Protein AF-A0A8J2E514-F1 (afdb_monomer)

pLDDT: mean 85.93, std 18.14, range [22.23, 98.5]

Mean predicted aligned error: 9.75 Å

InterPro domains:
  IPR010358 BRCA1-A complex subunit BRE [PF06113] (32-349)
  IPR010358 BRCA1-A complex subunit BRE [PTHR15189] (37-386)

Solvent-accessible surface area (backbone atoms only — not comparable to full-atom values): 23333 Å² total; per-residue (Å²): 133,87,79,88,87,82,87,85,89,84,85,89,80,91,80,85,90,78,91,80,76,83,91,69,95,67,84,86,64,43,64,33,76,88,52,40,62,38,53,46,36,36,50,70,42,92,46,47,33,53,74,79,55,35,64,29,40,79,78,46,75,40,40,91,80,80,54,59,45,26,39,32,39,31,35,37,37,39,44,59,94,44,69,45,57,36,34,42,38,50,50,85,91,47,73,74,58,68,64,48,77,46,64,69,50,69,78,60,76,68,78,72,52,71,66,58,40,50,76,49,28,43,46,54,74,62,52,45,79,85,45,70,55,36,59,43,50,28,52,52,27,46,52,56,42,51,42,53,51,36,50,56,62,38,52,75,40,64,69,57,29,49,38,54,53,42,25,49,69,70,39,94,48,52,72,85,31,50,35,50,44,56,35,58,85,58,98,76,49,54,32,37,33,41,28,33,46,54,94,73,89,64,88,76,53,75,90,55,92,47,91,70,63,92,69,63,50,40,32,44,34,40,36,30,25,61,100,77,58,53,51,63,50,77,48,67,47,62,31,73,44,47,27,77,71,76,41,52,57,85,72,56,80,74,80,88,73,48,76,88,58,50,50,43,62,48,52,60,52,54,51,46,56,52,48,53,49,52,50,50,50,36,50,27,43,53,51,29,42,49,38,49,53,40,47,48,70,78,41,55,94,26,63,74,52,62,42,88,81,67,31,39,37,41,32,30,54,45,76,55,96,93,43,63,33,36,42,38,40,38,48,54,94,52,31,55,81,43,74,71,45,41,32,41,30,52,81,83,58,59,47,100,82,74,40,64,48,71,45,78,62,72,90,65,69,80,60,68,84,55,55,47,63,58,48,49,53,48,36,50,55,49,40,63,75,67,45,48,65,56,58,51,51,67,60,70,69,67,72,132

Sequence (400 aa):
MMDNDSSFYEKHTNSYGSLKTQKNVSRNFEVFPAFLPLIQNVVNSKAFAGVKHKKISLVGCSSSKHNNESDRFRLSIPYADQMLSWMVLFDQSHPELGPDFEFDDKTFLCNPDLEELENNVPSLVNWNPSDPDCLVKVIMEFVIYYRKYQVEKLQIHERLAFEYNTLLQDTAVCEEDVEVVLIPDTIEPTEARFFIRMALDFSRLPRRNSNNTEHDGIMLQVTYSNATWSRTVPILYLSAGLEDVLGNSNSLHLPPLTAIKNLSKYVPEVKKLISDKINSVIENFEKKRGFISMALLMYGGSIVEYDSNDFSFISLLSKHNDFFFFLHIKLSNKFPSDPPKYTLQSCYQVNTFNELPRHAVHNVPYSPRWDPHRMLTEAFNYIIKNEVEQLRGQFSRRKW

Nearest PDB structures (foldseek):
  6gvw-assembly1_H  TM=7.215E-01  e=7.845E-29  Mus musculus
  6h3c-assembly1_H  TM=8.013E-01  e=2.117E-26  Homo sapiens
  6r8f-assembly1_G  TM=7.775E-01  e=4.144E-08  Homo sapiens
  8e22-assembly1_X  TM=6.228E-01  e=1.029E-02  Homo sapiens

Organism: Cotesia congregata (NCBI:txid51543)

Secondary structure (DSSP, 8-state):
----------------------------PEEPTTTHHHHHHHHHSS-EETTTTEEPEEEEEE-SSSSSEE-EEEEEEEETTEEEEEEEE--TT-TTSPPEEE-SSTTTTSS--HHHHHHH-HHHHT--TTSTTHHHHHHHHHHHHHHHHHHHHHHTSHHHHHHHHHHHHHSS--GGGEEEEEESSSSS-SEEEEEEEE----TTSPP-S-S-GGG--EEEEEEEESTTS-EEEEEEEE-HHHHHHH--GGGS-PPP--TT--HHHHHHHHHHHHHHHHHHHHHHHHHHHHHHHHHHHHSGGGEEEE-TTT--EEEEEEEETTEEEEEEEE--TTTTTSPPEEEEEESS---TTS---EEEE------TTS-HHHHHHHHHHHHHHHTHHHHHHHHHT---

Radius of gyration: 30.85 Å; Cα contacts (8 Å, |Δi|>4): 596; chains: 1; bounding box: 90×44×85 Å

Structure (mmCIF, N/CA/C/O backbone):
data_AF-A0A8J2E514-F1
#
_entry.id   AF-A0A8J2E514-F1
#
loop_
_atom_site.group_PDB
_atom_site.id
_atom_site.type_symbol
_atom_site.label_atom_id
_atom_site.label_alt_id
_atom_site.label_comp_id
_atom_site.label_asym_id
_atom_site.label_entity_id
_atom_site.label_seq_id
_atom_site.pdbx_PDB_ins_code
_atom_site.Cartn_x
_atom_site.Cartn_y
_atom_site.Cartn_z
_atom_site.occupancy
_atom_site.B_iso_or_equiv
_atom_site.auth_seq_id
_atom_site.auth_comp_id
_atom_site.auth_asym_id
_atom_site.auth_atom_id
_atom_site.pdbx_PDB_model_num
ATOM 1 N N . MET A 1 1 ? -63.242 11.867 0.184 1.00 35.28 1 MET A N 1
ATOM 2 C CA . MET A 1 1 ? -63.040 10.834 -0.849 1.00 35.28 1 MET A CA 1
ATOM 3 C C . MET A 1 1 ? -61.534 10.658 -0.962 1.00 35.28 1 MET A C 1
ATOM 5 O O . MET A 1 1 ? -60.894 11.613 -1.373 1.00 35.28 1 MET A O 1
ATOM 9 N N . MET A 1 2 ? -60.937 9.687 -0.256 1.00 25.06 2 MET A N 1
ATOM 10 C CA . MET A 1 2 ? -60.942 8.239 -0.591 1.00 25.06 2 MET A CA 1
ATOM 11 C C . MET A 1 2 ? -60.201 8.034 -1.921 1.00 25.06 2 MET A C 1
ATOM 13 O O . MET A 1 2 ? -60.573 8.697 -2.881 1.00 25.06 2 MET A O 1
ATOM 17 N N . ASP A 1 3 ? -59.149 7.235 -2.092 1.00 25.48 3 ASP A N 1
ATOM 18 C CA . ASP A 1 3 ? -58.461 6.179 -1.326 1.00 25.48 3 ASP A CA 1
ATOM 19 C C . ASP A 1 3 ? -56.999 6.155 -1.856 1.00 25.48 3 ASP A C 1
ATOM 21 O O . ASP A 1 3 ? -56.751 6.634 -2.962 1.00 25.48 3 ASP A O 1
ATOM 25 N N . ASN A 1 4 ? -55.936 5.880 -1.096 1.00 24.14 4 ASN A N 1
ATOM 26 C CA . ASN A 1 4 ? -55.497 4.614 -0.493 1.00 24.14 4 ASN A CA 1
ATOM 27 C C . ASN A 1 4 ? -55.235 3.445 -1.465 1.00 24.14 4 ASN A C 1
ATOM 29 O O . ASN A 1 4 ? -55.953 3.241 -2.434 1.00 24.14 4 ASN A O 1
ATOM 33 N N . ASP A 1 5 ? -54.220 2.667 -1.072 1.00 25.81 5 ASP A N 1
ATOM 34 C CA . ASP A 1 5 ? -53.854 1.303 -1.479 1.00 25.81 5 ASP A CA 1
ATOM 35 C C . ASP A 1 5 ? -52.911 1.116 -2.680 1.00 25.81 5 ASP A C 1
ATOM 37 O O . ASP A 1 5 ? -53.201 1.490 -3.808 1.00 25.81 5 ASP A O 1
ATOM 41 N N . SER A 1 6 ? -51.649 0.708 -2.499 1.00 23.86 6 SER A N 1
ATOM 42 C CA . SER A 1 6 ? -51.031 -0.424 -1.774 1.00 23.86 6 SER A CA 1
ATOM 43 C C . SER A 1 6 ? -50.674 -1.607 -2.683 1.00 23.86 6 SER A C 1
ATOM 45 O O . SER A 1 6 ? -51.512 -2.300 -3.239 1.00 23.86 6 SER A O 1
ATOM 47 N N . SER A 1 7 ? -49.367 -1.890 -2.671 1.00 23.81 7 SER A N 1
ATOM 48 C CA . SER A 1 7 ? -48.761 -3.226 -2.605 1.00 23.81 7 SER A CA 1
ATOM 49 C C . SER A 1 7 ? -48.741 -4.110 -3.862 1.00 23.81 7 SER A C 1
ATOM 51 O O . SER A 1 7 ? -49.767 -4.409 -4.451 1.00 23.81 7 SER A O 1
ATOM 53 N N . PHE A 1 8 ? -47.557 -4.620 -4.224 1.00 25.19 8 PHE A N 1
ATOM 54 C CA . PHE A 1 8 ? -47.191 -6.014 -3.935 1.00 25.19 8 PHE A CA 1
ATOM 55 C C . PHE A 1 8 ? -45.733 -6.330 -4.313 1.00 25.19 8 PHE A C 1
ATOM 57 O O . PHE A 1 8 ? -45.149 -5.762 -5.231 1.00 25.19 8 PHE A O 1
ATOM 64 N N . TYR A 1 9 ? -45.172 -7.239 -3.521 1.00 22.23 9 TYR A N 1
ATOM 65 C CA . TYR A 1 9 ? -43.864 -7.882 -3.605 1.00 22.23 9 TYR A CA 1
ATOM 66 C C . TYR A 1 9 ? -43.783 -8.923 -4.735 1.00 22.23 9 TYR A C 1
ATOM 68 O O . TYR A 1 9 ? -44.746 -9.656 -4.910 1.00 22.23 9 TYR A O 1
ATOM 76 N N . GLU A 1 10 ? -42.596 -9.104 -5.335 1.00 23.41 10 GLU A N 1
ATOM 77 C CA . GLU A 1 10 ? -41.979 -10.413 -5.682 1.00 23.41 10 GLU A CA 1
ATOM 78 C C . GLU A 1 10 ? -40.530 -10.176 -6.175 1.00 23.41 10 GLU A C 1
ATOM 80 O O . GLU A 1 10 ? -40.302 -9.430 -7.118 1.00 23.41 10 GLU A O 1
ATOM 85 N N . LYS A 1 11 ? -39.479 -10.453 -5.388 1.00 22.95 11 LYS A N 1
ATOM 86 C CA . LYS A 1 11 ? -38.725 -11.711 -5.170 1.00 22.95 11 LYS A CA 1
ATOM 87 C C . LYS A 1 11 ? -38.041 -12.344 -6.404 1.00 22.95 11 LYS A C 1
ATOM 89 O O . LYS A 1 11 ? -38.681 -12.954 -7.241 1.00 22.95 11 LYS A O 1
ATOM 94 N N . HIS A 1 12 ? -36.701 -12.320 -6.323 1.00 23.14 12 HIS A N 1
ATOM 95 C CA . HIS A 1 12 ? -35.681 -13.254 -6.837 1.00 23.14 12 HIS A CA 1
ATOM 96 C C . HIS A 1 12 ? -35.554 -13.520 -8.348 1.00 23.14 12 HIS A C 1
ATOM 98 O O . HIS A 1 12 ? -36.409 -14.135 -8.967 1.00 23.14 12 HIS A O 1
ATOM 104 N N . THR A 1 13 ? -34.351 -13.291 -8.891 1.00 23.72 13 THR A N 1
ATOM 105 C CA . THR A 1 13 ? -33.362 -14.368 -9.143 1.00 23.72 13 THR A CA 1
ATOM 106 C C . THR A 1 13 ? -32.017 -13.802 -9.629 1.00 23.72 13 THR A C 1
ATOM 108 O O . THR A 1 13 ? -31.959 -12.837 -10.384 1.00 23.72 13 THR A O 1
ATOM 111 N N . ASN A 1 14 ? -30.922 -14.400 -9.147 1.00 24.61 14 ASN A N 1
ATOM 112 C CA . ASN A 1 14 ? -29.557 -14.195 -9.636 1.00 24.61 14 ASN A CA 1
ATOM 113 C C . ASN A 1 14 ? -29.437 -14.624 -11.107 1.00 24.61 14 ASN A C 1
ATOM 115 O O . ASN A 1 14 ? -29.860 -15.729 -11.437 1.00 24.61 14 ASN A O 1
ATOM 119 N N . SER A 1 15 ? -28.701 -13.873 -11.932 1.00 23.66 15 SER A N 1
ATOM 120 C CA . SER A 1 15 ? -27.880 -14.500 -12.974 1.00 23.66 15 SER A CA 1
ATOM 121 C C . SER A 1 15 ? -26.635 -13.679 -13.301 1.00 23.66 15 SER A C 1
ATOM 123 O O . SER A 1 15 ? -26.684 -12.469 -13.503 1.00 23.66 15 SER A O 1
ATOM 125 N N . TYR A 1 16 ? -25.523 -14.399 -13.345 1.00 23.95 16 TYR A N 1
ATOM 126 C CA . TYR A 1 16 ? -24.166 -13.989 -13.660 1.00 23.95 16 TYR A CA 1
ATOM 127 C C . TYR A 1 16 ? -24.005 -13.226 -14.988 1.00 23.95 16 TYR A C 1
ATOM 129 O O . TYR A 1 16 ? -24.630 -13.567 -15.985 1.00 23.95 16 TYR A O 1
ATOM 137 N N . GLY A 1 17 ? -23.030 -12.307 -15.003 1.00 27.31 17 GLY A N 1
ATOM 138 C CA . GLY A 1 17 ? -22.106 -12.113 -16.127 1.00 27.31 17 GLY A CA 1
ATOM 139 C C . GLY A 1 17 ? -22.494 -11.111 -17.219 1.00 27.31 17 GLY A C 1
ATOM 140 O O . GLY A 1 17 ? -23.154 -11.472 -18.181 1.00 27.31 17 GLY A O 1
ATOM 141 N N . SER A 1 18 ? -21.947 -9.891 -17.150 1.00 26.06 18 SER A N 1
ATOM 142 C CA . SER A 1 18 ? -21.370 -9.201 -18.320 1.00 26.06 18 SER A CA 1
ATOM 143 C C . SER A 1 18 ? -20.644 -7.925 -17.874 1.00 26.06 18 SER A C 1
ATOM 145 O O . SER A 1 18 ? -21.265 -6.972 -17.399 1.00 26.06 18 SER A O 1
ATOM 147 N N . LEU A 1 19 ? -19.316 -7.909 -18.020 1.00 28.17 19 LEU A N 1
ATOM 148 C CA . LEU A 1 19 ? -18.496 -6.701 -17.930 1.00 28.17 19 LEU A CA 1
ATOM 149 C C . LEU A 1 19 ? -18.869 -5.765 -19.089 1.00 28.17 19 LEU A C 1
ATOM 151 O O . LEU A 1 19 ? -18.425 -5.958 -20.216 1.00 28.17 19 LEU A O 1
ATOM 155 N N . LYS A 1 20 ? -19.671 -4.731 -18.815 1.00 28.03 20 LYS A N 1
ATOM 156 C CA . LYS A 1 20 ? -19.789 -3.570 -19.704 1.00 28.03 20 LYS A CA 1
ATOM 157 C C . LYS A 1 20 ? -18.699 -2.568 -19.345 1.00 28.03 20 LYS A C 1
ATOM 159 O O . LYS A 1 20 ? -18.796 -1.850 -18.353 1.00 28.03 20 LYS A O 1
ATOM 164 N N . THR A 1 21 ? -17.657 -2.557 -20.164 1.00 32.03 21 THR A N 1
ATOM 165 C CA . THR A 1 21 ? -16.601 -1.549 -20.197 1.00 32.03 21 THR A CA 1
ATOM 166 C C . THR A 1 21 ? -17.165 -0.161 -20.509 1.00 32.03 21 THR A C 1
ATOM 168 O O . THR A 1 21 ? -18.139 0.011 -21.246 1.00 32.03 21 THR A O 1
ATOM 171 N N . GLN A 1 22 ? -16.546 0.836 -19.880 1.00 29.66 22 GLN A N 1
ATOM 172 C CA . GLN A 1 22 ? -16.853 2.255 -19.998 1.00 29.66 22 GLN A CA 1
ATOM 173 C C . GLN A 1 22 ? -16.745 2.730 -21.454 1.00 29.66 22 GLN A C 1
ATOM 175 O O . GLN A 1 22 ? -15.777 2.443 -22.154 1.00 29.66 22 GLN A O 1
ATOM 180 N N . LYS A 1 23 ? -17.757 3.481 -21.898 1.00 29.30 23 LYS A N 1
ATOM 181 C CA . LYS A 1 23 ? -17.813 4.118 -23.215 1.00 29.30 23 LYS A CA 1
ATOM 182 C C . LYS A 1 23 ? -16.758 5.223 -23.319 1.00 29.30 23 LYS A C 1
ATOM 184 O O . LYS A 1 23 ? -16.934 6.277 -22.721 1.00 29.30 23 LYS A O 1
ATOM 189 N N . ASN A 1 24 ? -15.754 5.010 -24.162 1.00 26.16 24 ASN A N 1
ATOM 190 C CA . ASN A 1 24 ? -15.071 6.062 -24.909 1.00 26.16 24 ASN A CA 1
ATOM 191 C C . ASN A 1 24 ? -14.889 5.580 -26.353 1.00 26.16 24 ASN A C 1
ATOM 193 O O . ASN A 1 24 ? -14.682 4.397 -26.605 1.00 26.16 24 ASN A O 1
ATOM 197 N N . VAL A 1 25 ? -15.087 6.495 -27.299 1.00 35.91 25 VAL A N 1
ATOM 198 C CA . VAL A 1 25 ? -15.216 6.250 -28.743 1.00 35.91 25 VAL A CA 1
ATOM 199 C C . VAL A 1 25 ? -14.041 5.422 -29.278 1.00 35.91 25 VAL A C 1
ATOM 201 O O . VAL A 1 25 ? -12.906 5.882 -29.280 1.00 35.91 25 VAL A O 1
ATOM 204 N N . SER A 1 26 ? -14.301 4.205 -29.753 1.00 33.72 26 SER A N 1
ATOM 205 C CA . SER A 1 26 ? -13.354 3.384 -30.517 1.00 33.72 26 SER A CA 1
ATOM 206 C C . SER A 1 26 ? -14.159 2.442 -31.406 1.00 33.72 26 SER A C 1
ATOM 208 O O . SER A 1 26 ? -15.176 1.904 -30.970 1.00 33.72 26 SER A O 1
ATOM 210 N N . ARG A 1 27 ? -13.756 2.277 -32.672 1.00 43.97 27 ARG A N 1
ATOM 211 C CA . ARG A 1 27 ? -14.281 1.202 -33.530 1.00 43.97 27 ARG A CA 1
ATOM 212 C C . ARG A 1 27 ? -14.171 -0.114 -32.748 1.00 43.97 27 ARG A C 1
ATOM 214 O O . ARG A 1 27 ? -13.143 -0.336 -32.113 1.00 43.97 27 ARG A O 1
ATOM 221 N N . ASN A 1 28 ? -15.214 -0.944 -32.767 1.00 48.53 28 ASN A N 1
ATOM 222 C CA . ASN A 1 28 ? -15.172 -2.280 -32.169 1.00 48.53 28 ASN A CA 1
ATOM 223 C C . ASN A 1 28 ? -14.193 -3.133 -32.980 1.00 48.53 28 ASN A C 1
ATOM 225 O O . ASN A 1 28 ? -14.587 -3.783 -33.944 1.00 48.53 28 ASN A O 1
ATOM 229 N N . PHE A 1 29 ? -12.913 -3.055 -32.646 1.00 57.97 29 PHE A N 1
ATOM 230 C CA . PHE A 1 29 ? -11.922 -3.978 -33.158 1.00 57.97 29 PHE A CA 1
ATOM 231 C C . PHE A 1 29 ? -12.048 -5.292 -32.388 1.00 57.97 29 PHE A C 1
ATOM 233 O O . PHE A 1 29 ? -12.059 -5.292 -31.155 1.00 57.97 29 PHE A O 1
ATOM 240 N N . GLU A 1 30 ? -12.153 -6.399 -33.113 1.00 82.19 30 GLU A N 1
ATOM 241 C CA . GLU A 1 30 ? -12.059 -7.740 -32.543 1.00 82.19 30 GLU A CA 1
ATOM 242 C C . GLU A 1 30 ? -10.582 -8.146 -32.530 1.00 82.19 30 GLU A C 1
ATOM 244 O O . GLU A 1 30 ? -9.819 -7.787 -33.421 1.00 82.19 30 GLU A O 1
ATOM 249 N N . VAL A 1 31 ? -10.122 -8.828 -31.485 1.00 85.69 31 VAL A N 1
ATOM 250 C CA . VAL A 1 31 ? -8.733 -9.307 -31.416 1.00 85.69 31 VAL A CA 1
ATOM 251 C C . VAL A 1 31 ? -8.601 -10.526 -32.321 1.00 85.69 31 VAL A C 1
ATOM 253 O O . VAL A 1 31 ? -9.459 -11.407 -32.266 1.00 85.69 31 VAL A O 1
ATOM 256 N N . PHE A 1 32 ? -7.534 -10.607 -33.122 1.00 88.19 32 PHE A N 1
ATOM 257 C CA . PHE A 1 32 ? -7.282 -11.795 -33.935 1.00 88.19 32 PHE A CA 1
ATOM 258 C C . PHE A 1 32 ? -7.239 -13.056 -33.040 1.00 88.19 32 PHE A C 1
ATOM 260 O O . PHE A 1 32 ? -6.506 -13.050 -32.042 1.00 88.19 32 PHE A O 1
ATOM 267 N N . PRO A 1 33 ? -7.995 -14.133 -33.344 1.00 88.94 33 PRO A N 1
ATOM 268 C CA . PRO A 1 33 ? -8.231 -15.229 -32.399 1.00 88.94 33 PRO A CA 1
ATOM 269 C C . PRO A 1 33 ? -6.972 -15.887 -31.827 1.00 88.94 33 PRO A C 1
ATOM 271 O O . PRO A 1 33 ? -6.970 -16.272 -30.660 1.00 88.94 33 PRO A O 1
ATOM 274 N N . ALA A 1 34 ? -5.894 -15.981 -32.613 1.00 89.44 34 ALA A N 1
ATOM 275 C CA . ALA A 1 34 ? -4.638 -16.581 -32.161 1.00 89.44 34 ALA A CA 1
ATOM 276 C C . ALA A 1 34 ? -3.932 -15.755 -31.069 1.00 89.44 34 ALA A C 1
ATOM 278 O O . ALA A 1 34 ? -3.282 -16.321 -30.196 1.00 89.44 34 ALA A O 1
ATOM 279 N N . PHE A 1 35 ? -4.086 -14.426 -31.076 1.00 91.88 35 PHE A N 1
ATOM 280 C CA . PHE A 1 35 ? -3.424 -13.529 -30.118 1.00 91.88 35 PHE A CA 1
ATOM 281 C C . PHE A 1 35 ? -4.286 -13.232 -28.890 1.00 91.88 35 PHE A C 1
ATOM 283 O O . PHE A 1 35 ? -3.776 -12.761 -27.872 1.00 91.88 35 PHE A O 1
ATOM 290 N N . LEU A 1 36 ? -5.590 -13.520 -28.959 1.00 90.25 36 LEU A N 1
ATOM 291 C CA . LEU A 1 36 ? -6.523 -13.247 -27.872 1.00 90.25 36 LEU A CA 1
ATOM 292 C C . LEU A 1 36 ? -6.096 -13.894 -26.540 1.00 90.25 36 LEU A C 1
ATOM 294 O O . LEU A 1 36 ? -6.065 -13.159 -25.552 1.00 90.25 36 LEU A O 1
ATOM 298 N N . PRO A 1 37 ? -5.717 -15.188 -26.471 1.00 90.75 37 PRO A N 1
ATOM 299 C CA . PRO A 1 37 ? -5.255 -15.795 -25.223 1.00 90.75 37 PRO A CA 1
ATOM 300 C C . PRO A 1 37 ? -4.006 -15.114 -24.658 1.00 90.75 37 PRO A C 1
ATOM 302 O O . PRO A 1 37 ? -3.933 -14.884 -23.455 1.00 90.75 37 PRO A O 1
ATOM 305 N N . LEU A 1 38 ? -3.060 -14.722 -25.519 1.00 92.00 38 LEU A N 1
ATOM 306 C CA . LEU A 1 38 ? -1.813 -14.072 -25.109 1.00 92.00 38 LEU A CA 1
ATOM 307 C C . LEU A 1 38 ? -2.089 -12.713 -24.455 1.00 92.00 38 LEU A C 1
ATOM 309 O O . LEU A 1 38 ? -1.636 -12.444 -23.343 1.00 92.00 38 LEU A O 1
ATOM 313 N N . ILE A 1 39 ? -2.896 -11.870 -25.108 1.00 91.00 39 ILE A N 1
ATOM 314 C CA . ILE A 1 39 ? -3.260 -10.545 -24.589 1.00 91.00 39 ILE A CA 1
ATOM 315 C C . ILE A 1 39 ? -4.143 -10.661 -23.346 1.00 91.00 39 ILE A C 1
ATOM 317 O O . ILE A 1 39 ? -3.949 -9.928 -22.374 1.00 91.00 39 ILE A O 1
ATOM 321 N N . GLN A 1 40 ? -5.097 -11.595 -23.345 1.00 89.19 40 GLN A N 1
ATOM 322 C CA . GLN A 1 40 ? -5.915 -11.858 -22.168 1.00 89.19 40 GLN A CA 1
ATOM 323 C C . GLN A 1 40 ? -5.057 -12.301 -20.992 1.00 89.19 40 GLN A C 1
ATOM 325 O O . GLN A 1 40 ? -5.299 -11.820 -19.894 1.00 89.19 40 GLN A O 1
ATOM 330 N N . ASN A 1 41 ? -4.045 -13.141 -21.192 1.00 89.94 41 ASN A N 1
ATOM 331 C CA . ASN A 1 41 ? -3.149 -13.525 -20.112 1.00 89.94 41 ASN A CA 1
ATOM 332 C C . ASN A 1 41 ? -2.361 -12.320 -19.598 1.00 89.94 41 ASN A C 1
ATOM 334 O O . ASN A 1 41 ? -2.333 -12.114 -18.395 1.00 89.94 41 ASN A O 1
ATOM 338 N N . VAL A 1 42 ? -1.843 -11.430 -20.444 1.00 90.38 42 VAL A N 1
ATOM 339 C CA . VAL A 1 42 ? -1.173 -10.199 -19.969 1.00 90.38 42 VAL A CA 1
ATOM 340 C C . VAL A 1 42 ? -2.085 -9.322 -19.103 1.00 90.38 42 VAL A C 1
ATOM 342 O O . VAL A 1 42 ? -1.658 -8.833 -18.061 1.00 90.38 42 VAL A O 1
ATOM 345 N N . VAL A 1 43 ? -3.347 -9.137 -19.499 1.00 86.50 43 VAL A N 1
ATOM 346 C CA . VAL A 1 43 ? -4.280 -8.227 -18.806 1.00 86.50 43 VAL A CA 1
ATOM 347 C C . VAL A 1 43 ? -4.984 -8.889 -17.609 1.00 86.50 43 VAL A C 1
ATOM 349 O O . VAL A 1 43 ? -5.277 -8.233 -16.604 1.00 86.50 43 VAL A O 1
ATOM 352 N N . ASN A 1 44 ? -5.291 -10.184 -17.707 1.00 80.25 44 ASN A N 1
ATOM 353 C CA . ASN A 1 44 ? -6.075 -10.925 -16.715 1.00 80.25 44 ASN A CA 1
ATOM 354 C C . ASN A 1 44 ? -5.217 -11.686 -15.709 1.00 80.25 44 ASN A C 1
ATOM 356 O O . ASN A 1 44 ? -5.699 -11.934 -14.599 1.00 80.25 44 ASN A O 1
ATOM 360 N N . SER A 1 45 ? -3.998 -12.092 -16.078 1.00 64.69 45 SER A N 1
ATOM 361 C CA . SER A 1 45 ? -3.134 -12.848 -15.171 1.00 64.69 45 SER A CA 1
ATOM 362 C C . SER A 1 45 ? -2.783 -12.027 -13.930 1.00 64.69 45 SER A C 1
ATOM 364 O O . SER A 1 45 ? -3.010 -10.816 -13.836 1.00 64.69 45 SER A O 1
ATOM 366 N N . LYS A 1 46 ? -2.159 -12.700 -12.962 1.00 60.25 46 LYS A N 1
ATOM 367 C CA . LYS A 1 46 ? -1.415 -12.045 -11.883 1.00 60.25 46 LYS A CA 1
ATOM 368 C C . LYS A 1 46 ? -0.152 -11.315 -12.403 1.00 60.25 46 LYS A C 1
ATOM 370 O O . LYS A 1 46 ? 0.759 -11.091 -11.615 1.00 60.25 46 LYS A O 1
ATOM 375 N N . ALA A 1 47 ? -0.049 -10.970 -13.693 1.00 61.81 47 ALA A N 1
ATOM 376 C CA . ALA A 1 47 ? 1.017 -10.127 -14.224 1.00 61.81 47 ALA A CA 1
ATOM 377 C C . ALA A 1 47 ? 0.848 -8.707 -13.687 1.00 61.81 47 ALA A C 1
ATOM 379 O O . ALA A 1 47 ? 0.125 -7.855 -14.214 1.00 61.81 47 ALA A O 1
ATOM 380 N N . PHE A 1 48 ? 1.509 -8.485 -12.566 1.00 74.44 48 PHE A N 1
ATOM 381 C CA . PHE A 1 48 ? 1.667 -7.187 -11.965 1.00 74.44 48 PHE A CA 1
ATOM 382 C C . PHE A 1 48 ? 3.031 -6.658 -12.365 1.00 74.44 48 PHE A C 1
ATOM 384 O O . PHE A 1 48 ? 4.037 -7.335 -12.170 1.00 74.44 48 PHE A O 1
ATOM 391 N N . ALA A 1 49 ? 3.052 -5.454 -12.923 1.00 75.69 49 ALA A N 1
ATOM 392 C CA . ALA A 1 49 ? 4.294 -4.803 -13.272 1.00 75.69 49 ALA A CA 1
ATOM 393 C C . ALA A 1 49 ? 4.734 -3.857 -12.160 1.00 75.69 49 ALA A C 1
ATOM 395 O O . ALA A 1 49 ? 3.931 -3.192 -11.484 1.00 75.69 49 ALA A O 1
ATOM 396 N N . GLY A 1 50 ? 6.049 -3.842 -12.022 1.00 79.31 50 GLY A N 1
ATOM 397 C CA . GLY A 1 50 ? 6.799 -2.960 -11.170 1.00 79.31 50 GLY A CA 1
ATOM 398 C C . GLY A 1 50 ? 6.538 -3.072 -9.670 1.00 79.31 50 GLY A C 1
ATOM 399 O O . GLY A 1 50 ? 5.761 -3.889 -9.180 1.00 79.31 50 GLY A O 1
ATOM 400 N N . VAL A 1 51 ? 7.196 -2.202 -8.913 1.00 82.44 51 VAL A N 1
ATOM 401 C CA . VAL A 1 51 ? 7.223 -2.225 -7.445 1.00 82.44 51 VAL A CA 1
ATOM 402 C C . VAL A 1 51 ? 5.831 -2.012 -6.837 1.00 82.44 51 VAL A C 1
ATOM 404 O O . VAL A 1 51 ? 5.497 -2.609 -5.808 1.00 82.44 51 VAL A O 1
ATOM 407 N N . LYS A 1 52 ? 4.968 -1.215 -7.488 1.00 79.31 52 LYS A N 1
ATOM 408 C CA . LYS A 1 52 ? 3.568 -1.021 -7.054 1.00 79.31 52 LYS A CA 1
ATOM 409 C C . LYS A 1 52 ? 2.697 -2.267 -7.227 1.00 79.31 52 LYS A C 1
ATOM 411 O O . LYS A 1 52 ? 1.570 -2.246 -6.738 1.00 79.31 52 LYS A O 1
ATOM 416 N N . HIS A 1 53 ? 3.169 -3.291 -7.939 1.00 79.44 53 HIS A N 1
ATOM 417 C CA . HIS A 1 53 ? 2.389 -4.463 -8.317 1.00 79.44 53 HIS A CA 1
ATOM 418 C C . HIS A 1 53 ? 1.007 -4.066 -8.858 1.00 79.44 53 HIS A C 1
ATOM 420 O O . HIS A 1 53 ? -0.036 -4.495 -8.363 1.00 79.44 53 HIS A O 1
ATOM 426 N N . LYS A 1 54 ? 0.989 -3.173 -9.854 1.00 83.81 54 LYS A N 1
ATOM 427 C CA . LYS A 1 54 ? -0.248 -2.762 -10.529 1.00 83.81 54 LYS A CA 1
ATOM 428 C C . LYS A 1 54 ? -0.423 -3.573 -11.808 1.00 83.81 54 LYS A C 1
ATOM 430 O O . LYS A 1 54 ? 0.551 -3.970 -12.442 1.00 83.81 54 LYS A O 1
ATOM 435 N N . LYS A 1 55 ? -1.680 -3.839 -12.170 1.00 87.88 55 LYS A N 1
ATOM 436 C CA . LYS A 1 55 ? -1.995 -4.604 -13.379 1.00 87.88 55 LYS A CA 1
ATOM 437 C C . LYS A 1 55 ? -1.576 -3.838 -14.626 1.00 87.88 55 LYS A C 1
ATOM 439 O O . LYS A 1 55 ? -1.798 -2.628 -14.708 1.00 87.88 55 LYS A O 1
ATOM 444 N N . ILE A 1 56 ? -1.045 -4.571 -15.595 1.00 91.19 56 ILE A N 1
ATOM 445 C CA . ILE A 1 56 ? -0.870 -4.084 -16.960 1.00 91.19 56 ILE A CA 1
ATOM 446 C C . ILE A 1 56 ? -2.257 -3.948 -17.594 1.00 91.19 56 ILE A C 1
ATOM 448 O O . ILE A 1 56 ? -3.131 -4.793 -17.395 1.00 91.19 56 ILE A O 1
ATOM 452 N N . SER A 1 57 ? -2.480 -2.868 -18.341 1.00 91.69 57 SER A N 1
ATOM 453 C CA . SER A 1 57 ? -3.765 -2.614 -18.995 1.00 91.69 57 SER A CA 1
ATOM 454 C C . SER A 1 57 ? -3.612 -2.446 -20.501 1.00 91.69 57 SER A C 1
ATOM 456 O O . SER A 1 57 ? -2.622 -1.905 -20.984 1.00 91.69 57 SER A O 1
ATOM 458 N N . LEU A 1 58 ? -4.607 -2.912 -21.251 1.00 92.38 58 LEU A N 1
ATOM 459 C CA . LEU A 1 58 ? -4.699 -2.704 -22.692 1.00 92.38 58 LEU A CA 1
ATOM 460 C C . LEU A 1 58 ? -5.425 -1.381 -22.955 1.00 92.38 58 LEU A C 1
ATOM 462 O O . LEU A 1 58 ? -6.582 -1.227 -22.565 1.00 92.38 58 LEU A O 1
ATOM 466 N N . VAL A 1 59 ? -4.754 -0.433 -23.610 1.00 92.06 59 VAL A N 1
ATOM 467 C CA . VAL A 1 59 ? -5.282 0.926 -23.844 1.00 92.06 59 VAL A CA 1
ATOM 468 C C . VAL A 1 59 ? -5.621 1.211 -25.306 1.00 92.06 59 VAL A C 1
ATOM 470 O O . VAL A 1 59 ? -6.306 2.190 -25.591 1.00 92.06 59 VAL A O 1
ATOM 473 N N . GLY A 1 60 ? -5.184 0.368 -26.244 1.00 89.31 60 GLY A N 1
ATOM 474 C CA . GLY A 1 60 ? -5.512 0.530 -27.659 1.00 89.31 60 GLY A CA 1
ATOM 475 C C . GLY A 1 60 ? -5.261 -0.729 -28.478 1.00 89.31 60 GLY A C 1
ATOM 476 O O . GLY A 1 60 ? -4.386 -1.526 -28.148 1.00 89.31 60 GLY A O 1
ATOM 477 N N . CYS A 1 61 ? -6.035 -0.890 -29.550 1.00 91.50 61 CYS A N 1
ATOM 478 C CA . CYS A 1 61 ? -5.907 -1.971 -30.526 1.00 91.50 61 CYS A CA 1
ATOM 479 C C . CYS A 1 61 ? -5.972 -1.388 -31.940 1.00 91.50 61 CYS A C 1
ATOM 481 O O . CYS A 1 61 ? -6.714 -0.432 -32.184 1.00 91.50 61 CYS A O 1
ATOM 483 N N . SER A 1 62 ? -5.203 -1.952 -32.867 1.00 90.62 62 SER A N 1
ATOM 484 C CA . SER A 1 62 ? -5.278 -1.612 -34.288 1.00 90.62 62 SER A CA 1
ATOM 485 C C . SER A 1 62 ? -4.909 -2.808 -35.168 1.00 90.62 62 SER A C 1
ATOM 487 O O . SER A 1 62 ? -4.334 -3.786 -34.690 1.00 90.62 62 SER A O 1
ATOM 489 N N . SER A 1 63 ? -5.265 -2.716 -36.449 1.00 89.62 63 SER A N 1
ATOM 490 C CA . SER A 1 63 ? -5.001 -3.736 -37.468 1.00 89.62 63 SER A CA 1
ATOM 491 C C . SER A 1 63 ? -3.947 -3.258 -38.462 1.00 89.62 63 SER A C 1
ATOM 493 O O . SER A 1 63 ? -4.052 -2.142 -38.981 1.00 89.62 63 SER A O 1
ATOM 495 N N . SER A 1 64 ? -2.978 -4.116 -38.782 1.00 86.00 64 SER A N 1
ATOM 496 C CA . SER A 1 64 ? -2.037 -3.897 -39.885 1.00 86.00 64 SER A CA 1
ATOM 497 C C . SER A 1 64 ? -2.670 -4.069 -41.274 1.00 86.00 64 SER A C 1
ATOM 499 O O . SER A 1 64 ? -2.221 -3.441 -42.231 1.00 86.00 64 SER A O 1
ATOM 501 N N . LYS A 1 65 ? -3.736 -4.875 -41.395 1.00 82.56 65 LYS A N 1
ATOM 502 C CA . LYS A 1 65 ? -4.357 -5.264 -42.676 1.00 82.56 65 LYS A CA 1
ATOM 503 C C . LYS A 1 65 ? -5.633 -4.487 -43.019 1.00 82.56 65 LYS A C 1
ATOM 505 O O . LYS A 1 65 ? -6.353 -4.872 -43.937 1.00 82.56 65 LYS A O 1
ATOM 510 N N . HIS A 1 66 ? -5.936 -3.406 -42.291 1.00 71.38 66 HIS A N 1
ATOM 511 C CA . HIS A 1 66 ? -7.186 -2.636 -42.419 1.00 71.38 66 HIS A CA 1
ATOM 512 C C . HIS A 1 66 ? -8.469 -3.493 -42.316 1.00 71.38 66 HIS A C 1
ATOM 514 O O . HIS A 1 66 ? -9.528 -3.088 -42.798 1.00 71.38 66 HIS A O 1
ATOM 520 N N . ASN A 1 67 ? -8.388 -4.665 -41.678 1.00 81.69 67 ASN A N 1
ATOM 521 C CA . ASN A 1 67 ? -9.540 -5.492 -41.322 1.00 81.69 67 ASN A CA 1
ATOM 522 C C . ASN A 1 67 ? -10.029 -5.132 -39.901 1.00 81.69 67 ASN A C 1
ATOM 524 O O . ASN A 1 67 ? -9.467 -4.265 -39.226 1.00 81.69 67 ASN A O 1
ATOM 528 N N . ASN A 1 68 ? -11.105 -5.782 -39.450 1.00 82.31 68 ASN A N 1
ATOM 529 C CA . ASN A 1 68 ? -11.629 -5.586 -38.093 1.00 82.31 68 ASN A CA 1
ATOM 530 C C . ASN A 1 68 ? -10.851 -6.377 -37.027 1.00 82.31 68 ASN A C 1
ATOM 532 O O . ASN A 1 68 ? -11.134 -6.211 -35.842 1.00 82.31 68 ASN A O 1
ATOM 536 N N . GLU A 1 69 ? -9.885 -7.203 -37.434 1.00 87.56 69 GLU A N 1
ATOM 537 C CA . GLU A 1 69 ? -9.086 -8.051 -36.552 1.00 87.56 69 GLU A CA 1
ATOM 538 C C . GLU A 1 69 ? -7.801 -7.320 -36.151 1.00 87.56 69 GLU A C 1
ATOM 540 O O . GLU A 1 69 ? -7.037 -6.874 -37.002 1.00 87.56 69 GLU A O 1
ATOM 545 N N . SER A 1 70 ? -7.548 -7.161 -34.856 1.00 90.38 70 SER A N 1
ATOM 546 C CA . SER A 1 70 ? -6.354 -6.475 -34.351 1.00 90.38 70 SER A CA 1
ATOM 547 C C . SER A 1 70 ? -5.190 -7.424 -34.128 1.00 90.38 70 SER A C 1
ATOM 549 O O . SER A 1 70 ? -5.363 -8.510 -33.576 1.00 90.38 70 SER A O 1
ATOM 551 N N . ASP A 1 71 ? -4.003 -6.958 -34.501 1.00 93.12 71 ASP A N 1
ATOM 552 C CA . ASP A 1 71 ? -2.692 -7.581 -34.285 1.00 93.12 71 ASP A CA 1
ATOM 553 C C . ASP A 1 71 ? -1.678 -6.638 -33.625 1.00 93.12 71 ASP A C 1
ATOM 555 O O . ASP A 1 71 ? -0.581 -7.054 -33.259 1.00 93.12 71 ASP A O 1
ATOM 559 N N . ARG A 1 72 ? -2.050 -5.369 -33.431 1.00 95.06 72 ARG A N 1
ATOM 560 C CA . ARG A 1 72 ? -1.227 -4.363 -32.761 1.00 95.06 72 ARG A CA 1
ATOM 561 C C . ARG A 1 72 ? -1.913 -3.898 -31.493 1.00 95.06 72 ARG A C 1
ATOM 563 O O . ARG A 1 72 ? -3.037 -3.387 -31.544 1.00 95.06 72 ARG A O 1
ATOM 570 N N . PHE A 1 73 ? -1.222 -4.018 -30.369 1.00 95.25 73 PHE A N 1
ATOM 571 C CA . PHE A 1 73 ? -1.782 -3.787 -29.041 1.00 95.25 73 PHE A CA 1
ATOM 572 C C . PHE A 1 73 ? -0.937 -2.778 -28.282 1.00 95.25 73 PHE A C 1
ATOM 574 O O . PHE A 1 73 ? 0.264 -2.962 -28.119 1.00 95.25 73 PHE A O 1
ATOM 581 N N . ARG A 1 74 ? -1.565 -1.713 -27.787 1.00 96.00 74 ARG A N 1
ATOM 582 C CA . ARG A 1 74 ? -0.907 -0.736 -26.921 1.00 96.00 74 ARG A CA 1
ATOM 583 C C . ARG A 1 74 ? -1.170 -1.092 -25.467 1.00 96.00 74 ARG A C 1
ATOM 585 O O . ARG A 1 74 ? -2.318 -1.057 -25.017 1.00 96.00 74 ARG A O 1
ATOM 592 N N . LEU A 1 75 ? -0.103 -1.403 -24.748 1.00 95.19 75 LEU A N 1
ATOM 593 C CA . LEU A 1 75 ? -0.105 -1.699 -23.326 1.00 95.19 75 LEU A CA 1
ATOM 594 C C . LEU A 1 75 ? 0.256 -0.446 -22.532 1.00 95.19 75 LEU A C 1
ATOM 596 O O . LEU A 1 75 ? 1.107 0.342 -22.933 1.00 95.19 75 LEU A O 1
ATOM 600 N N . SER A 1 76 ? -0.398 -0.283 -21.389 1.00 94.56 76 SER A N 1
ATOM 601 C CA . SER A 1 76 ? -0.036 0.681 -20.362 1.00 94.56 76 SER A CA 1
ATOM 602 C C . SER A 1 76 ? 0.495 -0.082 -19.155 1.00 94.56 76 SER A C 1
ATOM 604 O O . SER A 1 76 ? -0.241 -0.846 -18.516 1.00 94.56 76 SER A O 1
ATOM 606 N N . ILE A 1 77 ? 1.792 0.090 -18.899 1.00 94.19 77 ILE A N 1
ATOM 607 C CA . ILE A 1 77 ? 2.560 -0.678 -17.920 1.00 94.19 77 ILE A CA 1
ATOM 608 C C . ILE A 1 77 ? 2.977 0.253 -16.772 1.00 94.19 77 ILE A C 1
ATOM 610 O O . ILE A 1 77 ? 3.690 1.230 -17.001 1.00 94.19 77 ILE A O 1
ATOM 614 N N . PRO A 1 78 ? 2.545 -0.014 -15.532 1.00 92.81 78 PRO A N 1
ATOM 615 C CA . PRO A 1 78 ? 2.918 0.795 -14.378 1.00 92.81 78 PRO A CA 1
ATOM 616 C C . PRO A 1 78 ? 4.392 0.593 -13.998 1.00 92.81 78 PRO A C 1
ATOM 618 O O . PRO A 1 78 ? 4.817 -0.532 -13.748 1.00 92.81 78 PRO A O 1
ATOM 621 N N . TYR A 1 79 ? 5.145 1.691 -13.894 1.00 93.88 79 TYR A N 1
ATOM 622 C CA . TYR A 1 79 ? 6.570 1.694 -13.534 1.00 93.88 79 TYR A CA 1
ATOM 623 C C . TYR A 1 79 ? 6.956 3.022 -12.868 1.00 93.88 79 TYR A C 1
ATOM 625 O O . TYR A 1 79 ? 6.663 4.076 -13.423 1.00 93.88 79 TYR A O 1
ATOM 633 N N . ALA A 1 80 ? 7.583 3.005 -11.686 1.00 91.62 80 ALA A N 1
ATOM 634 C CA . ALA A 1 80 ? 8.094 4.201 -10.991 1.00 91.62 80 ALA A CA 1
ATOM 635 C C . ALA A 1 80 ? 7.097 5.386 -10.867 1.00 91.62 80 ALA A C 1
ATOM 637 O O . ALA A 1 80 ? 7.458 6.555 -11.015 1.00 91.62 80 ALA A O 1
ATOM 638 N N . ASP A 1 81 ? 5.818 5.086 -10.608 1.00 88.81 81 ASP A N 1
ATOM 639 C CA . ASP A 1 81 ? 4.699 6.053 -10.598 1.00 88.81 81 ASP A CA 1
ATOM 640 C C . ASP A 1 81 ? 4.432 6.769 -11.937 1.00 88.81 81 ASP A C 1
ATOM 642 O O . ASP A 1 81 ? 3.834 7.843 -11.997 1.00 88.81 81 ASP A O 1
ATOM 646 N N . GLN A 1 82 ? 4.849 6.139 -13.027 1.00 90.75 82 GLN A N 1
ATOM 647 C CA . GLN A 1 82 ? 4.501 6.468 -14.400 1.00 90.75 82 GLN A CA 1
ATOM 648 C C . GLN A 1 82 ? 3.776 5.296 -15.068 1.00 90.75 82 GLN A C 1
ATOM 650 O O . GLN A 1 82 ? 3.610 4.218 -14.487 1.00 90.75 82 GLN A O 1
ATOM 655 N N . MET A 1 83 ? 3.315 5.539 -16.292 1.00 92.38 83 MET A N 1
ATOM 656 C CA . MET A 1 83 ? 2.709 4.537 -17.158 1.00 92.38 83 MET A CA 1
ATOM 657 C C . MET A 1 83 ? 3.492 4.494 -18.464 1.00 92.38 83 MET A C 1
ATOM 659 O O . MET A 1 83 ? 3.365 5.413 -19.271 1.00 92.38 83 MET A O 1
ATOM 663 N N . LEU A 1 84 ? 4.265 3.432 -18.666 1.00 93.94 84 LEU A N 1
ATOM 664 C CA . LEU A 1 84 ? 4.946 3.180 -19.931 1.00 93.94 84 LEU A CA 1
ATOM 665 C C . LEU A 1 84 ? 3.905 2.794 -20.987 1.00 93.94 84 LEU A C 1
ATOM 667 O O . LEU A 1 84 ? 2.978 2.031 -20.696 1.00 93.94 84 LEU A O 1
ATOM 671 N N . SER A 1 85 ? 4.039 3.324 -22.199 1.00 95.00 85 SER A N 1
ATOM 672 C CA . SER A 1 85 ? 3.146 3.066 -23.332 1.00 95.00 85 SER A CA 1
ATOM 673 C C . SER A 1 85 ? 3.855 2.228 -24.393 1.00 95.00 85 SER A C 1
ATOM 675 O O . SER A 1 85 ? 4.287 2.759 -25.416 1.00 95.00 85 SER A O 1
ATOM 677 N N . TRP A 1 86 ? 3.913 0.916 -24.192 1.00 96.44 86 TRP A N 1
ATOM 678 C CA . TRP A 1 86 ? 4.565 -0.000 -25.130 1.00 96.44 86 TRP A CA 1
ATOM 679 C C . TRP A 1 86 ? 3.574 -0.567 -26.137 1.00 96.44 86 TRP A C 1
ATOM 681 O O . TRP A 1 86 ? 2.413 -0.828 -25.814 1.00 96.44 86 TRP A O 1
ATOM 691 N N . MET A 1 87 ? 4.022 -0.764 -27.370 1.00 96.44 87 MET A N 1
ATOM 692 C CA . MET A 1 87 ? 3.203 -1.331 -28.431 1.00 96.44 87 MET A CA 1
ATOM 693 C C . MET A 1 87 ? 3.759 -2.680 -28.862 1.00 96.44 87 MET A C 1
ATOM 695 O O . MET A 1 87 ? 4.915 -2.780 -29.250 1.00 96.44 87 MET A O 1
ATOM 699 N N . VAL A 1 88 ? 2.908 -3.699 -28.785 1.00 96.88 88 VAL A N 1
ATOM 700 C CA . VAL A 1 88 ? 3.179 -5.071 -29.217 1.00 96.88 88 VAL A CA 1
ATOM 701 C C . VAL A 1 88 ? 2.635 -5.241 -30.628 1.00 96.88 88 VAL A C 1
ATOM 703 O O . VAL A 1 88 ? 1.479 -4.891 -30.888 1.00 96.88 88 VAL A O 1
ATOM 706 N N . LEU A 1 89 ? 3.458 -5.757 -31.531 1.00 96.31 89 LEU A N 1
ATOM 707 C CA . LEU A 1 89 ? 3.186 -5.850 -32.959 1.00 96.31 89 LEU A CA 1
ATOM 708 C C . LEU A 1 89 ? 3.286 -7.316 -33.398 1.00 96.31 89 LEU A C 1
ATOM 710 O O . LEU A 1 89 ? 4.379 -7.849 -33.536 1.00 96.31 89 LEU A O 1
ATOM 714 N N . PHE A 1 90 ? 2.150 -7.968 -33.627 1.00 95.88 90 PHE A N 1
ATOM 715 C CA . PHE A 1 90 ? 2.111 -9.299 -34.233 1.00 95.88 90 PHE A CA 1
ATOM 716 C C . PHE A 1 90 ? 1.866 -9.215 -35.747 1.00 95.88 90 PHE A C 1
ATOM 718 O O . PHE A 1 90 ? 1.315 -8.227 -36.240 1.00 95.88 90 PHE A O 1
ATOM 725 N N . ASP A 1 91 ? 2.208 -10.280 -36.480 1.00 93.56 91 ASP A N 1
ATOM 726 C CA . ASP A 1 91 ? 1.823 -10.470 -37.884 1.00 93.56 91 ASP A CA 1
ATOM 727 C C . ASP A 1 91 ? 0.701 -11.513 -37.999 1.00 93.56 91 ASP A C 1
ATOM 729 O O . ASP A 1 91 ? 0.898 -12.702 -37.757 1.00 93.56 91 ASP A O 1
ATOM 733 N N . GLN A 1 92 ? -0.489 -11.087 -38.438 1.00 90.88 92 GLN A N 1
ATOM 734 C CA . GLN A 1 92 ? -1.629 -11.990 -38.688 1.00 90.88 92 GLN A CA 1
ATOM 735 C C . GLN A 1 92 ? -1.339 -13.070 -39.733 1.00 90.88 92 GLN A C 1
ATOM 737 O O . GLN A 1 92 ? -2.055 -14.064 -39.805 1.00 90.88 92 GLN A O 1
ATOM 742 N N . SER A 1 93 ? -0.374 -12.836 -40.621 1.00 91.44 93 SER A N 1
ATOM 743 C CA . SER A 1 93 ? 0.004 -13.791 -41.667 1.00 91.44 93 SER A CA 1
ATOM 744 C C . SER A 1 93 ? 0.825 -14.952 -41.113 1.00 91.44 93 SER A C 1
ATOM 746 O O . SER A 1 93 ? 0.780 -16.028 -41.700 1.00 91.44 93 SER A O 1
ATOM 748 N N . HIS A 1 94 ? 1.525 -14.732 -39.995 1.00 93.00 94 HIS A N 1
ATOM 749 C CA . HIS A 1 94 ? 2.430 -15.693 -39.363 1.00 93.00 94 HIS A CA 1
ATOM 750 C C . HIS A 1 94 ? 2.256 -15.679 -37.830 1.00 93.00 94 HIS A C 1
ATOM 752 O O . HIS A 1 94 ? 3.137 -15.206 -37.106 1.00 93.00 94 HIS A O 1
ATOM 758 N N . PRO A 1 95 ? 1.108 -16.152 -37.300 1.00 91.50 95 PRO A N 1
ATOM 759 C CA . PRO A 1 95 ? 0.801 -16.078 -35.868 1.00 91.50 95 PRO A CA 1
ATOM 760 C C . PRO A 1 95 ? 1.755 -16.866 -34.958 1.00 91.50 95 PRO A C 1
ATOM 762 O O . PRO A 1 95 ? 1.732 -16.692 -33.742 1.00 91.50 95 PRO A O 1
ATOM 765 N N . GLU A 1 96 ? 2.553 -17.765 -35.528 1.00 92.69 96 GLU A N 1
ATOM 766 C CA . GLU A 1 96 ? 3.577 -18.551 -34.846 1.00 92.69 96 GLU A CA 1
ATOM 767 C C . GLU A 1 96 ? 4.842 -17.755 -34.501 1.00 92.69 96 GLU A C 1
ATOM 769 O O . GLU A 1 96 ? 5.601 -18.179 -33.626 1.00 92.69 96 GLU A O 1
ATOM 774 N N . LEU A 1 97 ? 5.077 -16.623 -35.170 1.00 94.75 97 LEU A N 1
ATOM 775 C CA . LEU A 1 97 ? 6.256 -15.791 -34.945 1.00 94.75 97 LEU A CA 1
ATOM 776 C C . LEU A 1 97 ? 6.115 -14.950 -33.671 1.00 94.75 97 LEU A C 1
ATOM 778 O O . LEU A 1 97 ? 5.013 -14.610 -33.233 1.00 94.75 97 LEU A O 1
ATOM 782 N N . GLY A 1 98 ? 7.261 -14.622 -33.073 1.00 94.12 98 GLY A N 1
ATOM 783 C CA . GLY A 1 98 ? 7.324 -13.696 -31.946 1.00 94.12 98 GLY A CA 1
ATOM 784 C C . GLY A 1 98 ? 6.900 -12.281 -32.357 1.00 94.12 98 GLY A C 1
ATOM 785 O O . GLY A 1 98 ? 7.048 -11.919 -33.525 1.00 94.12 98 GLY A O 1
ATOM 786 N N . PRO A 1 99 ? 6.355 -11.480 -31.427 1.00 96.44 99 PRO A N 1
ATOM 787 C CA . PRO A 1 99 ? 5.986 -10.100 -31.712 1.00 96.44 99 PRO A CA 1
ATOM 788 C C . PRO A 1 99 ? 7.203 -9.174 -31.778 1.00 96.44 99 PRO A C 1
ATOM 790 O O . PRO A 1 99 ? 8.199 -9.390 -31.089 1.00 96.44 99 PRO A O 1
ATOM 793 N N . ASP A 1 100 ? 7.046 -8.067 -32.498 1.00 95.31 100 ASP A N 1
ATOM 794 C CA . ASP A 1 100 ? 7.922 -6.901 -32.390 1.00 95.31 100 ASP A CA 1
ATOM 795 C C . ASP A 1 100 ? 7.396 -5.912 -31.339 1.00 95.31 100 ASP A C 1
ATOM 797 O O . ASP A 1 100 ? 6.214 -5.921 -30.967 1.00 95.31 100 ASP A O 1
ATOM 801 N N . PHE A 1 101 ? 8.272 -5.017 -30.875 1.00 95.50 101 PHE A N 1
ATOM 802 C CA . PHE A 1 101 ? 7.949 -4.019 -29.858 1.00 95.50 101 PHE A CA 1
ATOM 803 C C . PHE A 1 101 ? 8.341 -2.610 -30.298 1.00 95.50 101 PHE A C 1
ATOM 805 O O . PHE A 1 101 ? 9.428 -2.378 -30.819 1.00 95.50 101 PHE A O 1
ATOM 812 N N . GLU A 1 102 ? 7.462 -1.647 -30.028 1.00 95.00 102 GLU A N 1
ATOM 813 C CA . GLU A 1 102 ? 7.797 -0.225 -30.055 1.00 95.00 102 GLU A CA 1
ATOM 814 C C . GLU A 1 102 ? 7.678 0.353 -28.641 1.00 95.00 102 GLU A C 1
ATOM 816 O O . GLU A 1 102 ? 6.600 0.340 -28.034 1.00 95.00 102 GLU A O 1
ATOM 821 N N . PHE A 1 103 ? 8.790 0.892 -28.142 1.00 94.81 103 PHE A N 1
ATOM 822 C CA . PHE A 1 103 ? 8.877 1.564 -26.849 1.00 94.81 103 PHE A CA 1
ATOM 823 C C . PHE A 1 103 ? 8.654 3.077 -26.990 1.00 94.81 103 PHE A C 1
ATOM 825 O O . PHE A 1 103 ? 8.912 3.693 -28.036 1.00 94.81 103 PHE A O 1
ATOM 832 N N . ASP A 1 104 ? 8.138 3.674 -25.921 1.00 91.25 104 ASP A N 1
ATOM 833 C CA . ASP A 1 104 ? 7.961 5.116 -25.775 1.00 91.25 104 ASP A CA 1
ATOM 834 C C . ASP A 1 104 ? 9.289 5.833 -25.500 1.00 91.25 104 ASP A C 1
ATOM 836 O O . ASP A 1 104 ? 9.549 6.865 -26.123 1.00 91.25 104 ASP A O 1
ATOM 840 N N . ASP A 1 105 ? 10.159 5.256 -24.664 1.00 90.38 105 ASP A N 1
ATOM 841 C CA . ASP A 1 105 ? 11.557 5.685 -24.557 1.00 90.38 105 ASP A CA 1
ATOM 842 C C . ASP A 1 105 ? 12.333 5.250 -25.814 1.00 90.38 105 ASP A C 1
ATOM 844 O O . ASP A 1 105 ? 12.746 4.101 -25.957 1.00 90.38 105 ASP A O 1
ATOM 848 N N . LYS A 1 106 ? 12.557 6.196 -26.735 1.00 87.06 106 LYS A N 1
ATOM 849 C CA . LYS A 1 106 ? 13.297 5.971 -27.993 1.00 87.06 106 LYS A CA 1
ATOM 850 C C . LYS A 1 106 ? 14.784 5.670 -27.791 1.00 87.06 106 LYS A C 1
ATOM 852 O O . LYS A 1 106 ? 15.454 5.279 -28.743 1.00 87.06 106 LYS A O 1
ATOM 857 N N . THR A 1 107 ? 15.311 5.898 -26.590 1.00 87.56 107 THR A N 1
ATOM 858 C CA . THR A 1 107 ? 16.699 5.584 -26.240 1.00 87.56 107 THR A CA 1
ATOM 859 C C . THR A 1 107 ? 16.854 4.184 -25.649 1.00 87.56 107 THR A C 1
ATOM 861 O O . THR A 1 107 ? 17.963 3.650 -25.679 1.00 87.56 107 THR A O 1
ATOM 864 N N . PHE A 1 108 ? 15.767 3.556 -25.190 1.00 91.75 108 PHE A N 1
ATOM 865 C CA . PHE A 1 108 ? 15.756 2.152 -24.788 1.00 91.75 108 PHE A CA 1
ATOM 866 C C . PHE A 1 108 ? 15.727 1.249 -26.025 1.00 91.75 108 PHE A C 1
ATOM 868 O O . PHE A 1 108 ? 14.861 1.403 -26.885 1.00 91.75 108 PHE A O 1
ATOM 875 N N . LEU A 1 109 ? 16.678 0.314 -26.119 1.00 88.94 109 LEU A N 1
ATOM 876 C CA . LEU A 1 109 ? 16.773 -0.639 -27.231 1.00 88.94 109 LEU A CA 1
ATOM 877 C C . LEU A 1 109 ? 16.756 0.016 -28.625 1.00 88.94 109 LEU A C 1
ATOM 879 O O . LEU A 1 109 ? 16.122 -0.471 -29.556 1.00 88.94 109 LEU A O 1
ATOM 883 N N . CYS A 1 110 ? 17.473 1.132 -28.788 1.00 82.25 110 CYS A N 1
ATOM 884 C CA . CYS A 1 110 ? 17.570 1.815 -30.083 1.00 82.25 110 CYS A CA 1
ATOM 885 C C . CYS A 1 110 ? 18.351 0.988 -31.128 1.00 82.25 110 CYS A C 1
ATOM 887 O O . CYS A 1 110 ? 18.093 1.102 -32.326 1.00 82.25 110 CYS A O 1
ATOM 889 N N . ASN A 1 111 ? 19.289 0.141 -30.685 1.00 80.25 111 ASN A N 1
ATOM 890 C CA . ASN A 1 111 ? 20.039 -0.774 -31.548 1.00 80.25 111 ASN A CA 1
ATOM 891 C C . ASN A 1 111 ? 20.515 -2.020 -30.769 1.00 80.25 111 ASN A C 1
ATOM 893 O O . ASN A 1 111 ? 21.713 -2.117 -30.495 1.00 80.25 111 ASN A O 1
ATOM 897 N N . PRO A 1 112 ? 19.597 -2.923 -30.364 1.00 84.44 112 PRO A N 1
ATOM 898 C CA . PRO A 1 112 ? 19.970 -4.132 -29.644 1.00 84.44 112 PRO A CA 1
ATOM 899 C C . PRO A 1 112 ? 20.825 -5.035 -30.516 1.00 84.44 112 PRO A C 1
ATOM 901 O O . PRO A 1 112 ? 20.514 -5.244 -31.693 1.00 84.44 112 PRO A O 1
ATOM 904 N N . ASP A 1 113 ? 21.842 -5.641 -29.918 1.00 87.50 113 ASP A N 1
ATOM 905 C CA . ASP A 1 113 ? 22.440 -6.838 -30.489 1.00 87.50 113 ASP A CA 1
ATOM 906 C C . ASP A 1 113 ? 21.728 -8.108 -29.984 1.00 87.50 113 ASP A C 1
ATOM 908 O O . ASP A 1 113 ? 20.891 -8.086 -29.076 1.00 87.50 113 ASP A O 1
ATOM 912 N N . LEU A 1 114 ? 22.003 -9.234 -30.647 1.00 87.88 114 LEU A N 1
ATOM 913 C CA . LEU A 1 114 ? 21.357 -10.505 -30.321 1.00 87.88 114 LEU A CA 1
ATOM 914 C C . LEU A 1 114 ? 21.753 -11.004 -28.922 1.00 87.88 114 LEU A C 1
ATOM 916 O O . LEU A 1 114 ? 20.924 -11.588 -28.233 1.00 87.88 114 LEU A O 1
ATOM 920 N N . GLU A 1 115 ? 22.991 -10.749 -28.495 1.00 91.75 115 GLU A N 1
ATOM 921 C CA . GLU A 1 115 ? 23.509 -11.177 -27.192 1.00 91.75 115 GLU A CA 1
ATOM 922 C C . GLU A 1 115 ? 22.813 -10.426 -26.044 1.00 91.75 115 GLU A C 1
ATOM 924 O O . GLU A 1 115 ? 22.441 -11.018 -25.031 1.00 91.75 115 GLU A O 1
ATOM 929 N N . GLU A 1 116 ? 22.563 -9.129 -26.211 1.00 90.81 116 GLU A N 1
ATOM 930 C CA . GLU A 1 116 ? 21.818 -8.294 -25.275 1.00 90.81 116 GLU A CA 1
ATOM 931 C C . GLU A 1 116 ? 20.377 -8.787 -25.100 1.00 90.81 116 GLU A C 1
ATOM 933 O O . GLU A 1 116 ? 19.892 -8.880 -23.965 1.00 90.81 116 GLU A O 1
ATOM 938 N N . LEU A 1 117 ? 19.713 -9.159 -26.201 1.00 91.94 117 LEU A N 1
ATOM 939 C CA . LEU A 1 117 ? 18.365 -9.731 -26.170 1.00 91.94 117 LEU A CA 1
ATOM 940 C C . LEU A 1 117 ? 18.345 -11.135 -25.561 1.00 91.94 117 LEU A C 1
ATOM 942 O O . LEU A 1 117 ? 17.467 -11.421 -24.751 1.00 91.94 117 LEU A O 1
ATOM 946 N N . GLU A 1 118 ? 19.311 -11.997 -25.881 1.00 93.75 118 GLU A N 1
ATOM 947 C CA . GLU A 1 118 ? 19.429 -13.332 -25.278 1.00 93.75 118 GLU A CA 1
ATOM 948 C C . GLU A 1 118 ? 19.634 -13.260 -23.760 1.00 93.75 118 GLU A C 1
ATOM 950 O O . GLU A 1 118 ? 19.028 -14.031 -23.014 1.00 93.75 118 GLU A O 1
ATOM 955 N N . ASN A 1 119 ? 20.442 -12.307 -23.291 1.00 94.50 119 ASN A N 1
ATOM 956 C CA . ASN A 1 119 ? 20.760 -12.155 -21.874 1.00 94.50 119 ASN A CA 1
ATOM 957 C C . ASN A 1 119 ? 19.635 -11.506 -21.055 1.00 94.50 119 ASN A C 1
ATOM 959 O O . ASN A 1 119 ? 19.492 -11.807 -19.867 1.00 94.50 119 ASN A O 1
ATOM 963 N N . ASN A 1 120 ? 18.859 -10.594 -21.649 1.00 94.88 120 ASN A N 1
ATOM 964 C CA . ASN A 1 120 ? 17.866 -9.809 -20.911 1.00 94.88 120 ASN A CA 1
ATOM 965 C C . ASN A 1 120 ? 16.413 -10.184 -21.210 1.00 94.88 120 ASN A C 1
ATOM 967 O O . ASN A 1 120 ? 15.564 -9.982 -20.342 1.00 94.88 120 ASN A O 1
ATOM 971 N N . VAL A 1 121 ? 16.122 -10.719 -22.399 1.00 96.19 121 VAL A N 1
ATOM 972 C CA . VAL A 1 121 ? 14.766 -11.076 -22.855 1.00 96.19 121 VAL A CA 1
ATOM 973 C C . VAL A 1 121 ? 14.759 -12.449 -23.557 1.00 96.19 121 VAL A C 1
ATOM 975 O O . VAL A 1 121 ? 14.324 -12.583 -24.710 1.00 96.19 121 VAL A O 1
ATOM 978 N N . PRO A 1 122 ? 15.255 -13.509 -22.888 1.00 96.50 122 PRO A N 1
ATOM 979 C CA . PRO A 1 122 ? 15.413 -14.833 -23.488 1.00 96.50 122 PRO A CA 1
ATOM 980 C C . PRO A 1 122 ? 14.096 -15.449 -23.966 1.00 96.50 122 PRO A C 1
ATOM 982 O O . PRO A 1 122 ? 14.120 -16.280 -24.878 1.00 96.50 122 PRO A O 1
ATOM 985 N N . SER A 1 123 ? 12.952 -15.068 -23.384 1.00 96.69 123 SER A N 1
ATOM 986 C CA . SER A 1 123 ? 11.642 -15.583 -23.797 1.00 96.69 123 SER A CA 1
ATOM 987 C C . SER A 1 123 ? 11.213 -15.070 -25.172 1.00 96.69 123 SER A C 1
ATOM 989 O O . SER A 1 123 ? 10.397 -15.716 -25.828 1.00 96.69 123 SER A O 1
ATOM 991 N N . LEU A 1 124 ? 11.754 -13.931 -25.625 1.00 96.25 124 LEU A N 1
ATOM 992 C CA . LEU A 1 124 ? 11.498 -13.421 -26.972 1.00 96.25 124 LEU A CA 1
ATOM 993 C C . LEU A 1 124 ? 12.365 -14.153 -27.997 1.00 96.25 124 LEU A C 1
ATOM 995 O O . LEU A 1 124 ? 11.867 -14.552 -29.046 1.00 96.25 124 LEU A O 1
ATOM 999 N N . VAL A 1 125 ? 13.640 -14.386 -27.671 1.00 94.50 125 VAL A N 1
ATOM 1000 C CA . VAL A 1 125 ? 14.559 -15.135 -28.544 1.00 94.50 125 VAL A CA 1
ATOM 1001 C C . VAL A 1 125 ? 14.111 -16.591 -28.691 1.00 94.50 125 VAL A C 1
ATOM 1003 O O . VAL A 1 125 ? 14.100 -17.138 -29.791 1.00 94.50 125 VAL A O 1
ATOM 1006 N N . ASN A 1 126 ? 13.668 -17.208 -27.594 1.00 94.81 126 ASN A N 1
ATOM 1007 C CA . ASN A 1 126 ? 13.147 -18.575 -27.563 1.00 94.81 126 ASN A CA 1
ATOM 1008 C C . ASN A 1 126 ? 11.612 -18.593 -27.586 1.00 94.81 126 ASN A C 1
ATOM 1010 O O . ASN A 1 126 ? 10.981 -19.308 -26.801 1.00 94.81 126 ASN A O 1
ATOM 1014 N N . TRP A 1 127 ? 11.013 -17.777 -28.458 1.00 96.38 127 TRP A N 1
ATOM 1015 C CA . TRP A 1 127 ? 9.564 -17.629 -28.535 1.00 96.38 127 TRP A CA 1
ATOM 1016 C C . TRP A 1 127 ? 8.860 -18.976 -28.724 1.00 96.38 127 TRP A C 1
ATOM 1018 O O . TRP A 1 127 ? 9.152 -19.739 -29.647 1.00 96.38 127 TRP A O 1
ATOM 1028 N N . ASN A 1 128 ? 7.892 -19.252 -27.849 1.00 94.62 128 ASN A N 1
ATOM 1029 C CA . ASN A 1 128 ? 7.082 -20.460 -27.900 1.00 94.62 128 ASN A CA 1
ATOM 1030 C C . ASN A 1 128 ? 5.586 -20.105 -27.854 1.00 94.62 128 ASN A C 1
ATOM 1032 O O . ASN A 1 128 ? 5.042 -19.911 -26.764 1.00 94.62 128 ASN A O 1
ATOM 1036 N N . PRO A 1 129 ? 4.881 -20.084 -29.000 1.00 91.25 129 PRO A N 1
ATOM 1037 C CA . PRO A 1 129 ? 3.457 -19.750 -29.045 1.00 91.25 129 PRO A CA 1
ATOM 1038 C C . PRO A 1 129 ? 2.559 -20.817 -28.392 1.00 91.25 129 PRO A C 1
ATOM 1040 O O . PRO A 1 129 ? 1.373 -20.575 -28.186 1.00 91.25 129 PRO A O 1
ATOM 1043 N N . SER A 1 130 ? 3.099 -21.997 -28.057 1.00 91.69 130 SER A N 1
ATOM 1044 C CA . SER A 1 130 ? 2.356 -23.043 -27.338 1.00 91.69 130 SER A CA 1
ATOM 1045 C C . SER A 1 130 ? 2.320 -22.821 -25.822 1.00 91.69 130 SER A C 1
ATOM 1047 O O . SER A 1 130 ? 1.508 -23.441 -25.137 1.00 91.69 130 SER A O 1
ATOM 1049 N N . ASP A 1 131 ? 3.203 -21.974 -25.284 1.00 92.56 131 ASP A N 1
ATOM 1050 C CA . ASP A 1 131 ? 3.203 -21.595 -23.871 1.00 92.56 131 ASP A CA 1
ATOM 1051 C C . ASP A 1 131 ? 2.218 -20.432 -23.651 1.00 92.56 131 ASP A C 1
ATOM 1053 O O . ASP A 1 131 ? 2.432 -19.353 -24.202 1.00 92.56 131 ASP A O 1
ATOM 1057 N N . PRO A 1 132 ? 1.148 -20.599 -22.850 1.00 88.50 132 PRO A N 1
ATOM 1058 C CA . PRO A 1 132 ? 0.158 -19.543 -22.635 1.00 88.50 132 PRO A CA 1
ATOM 1059 C C . PRO A 1 132 ? 0.734 -18.285 -21.964 1.00 88.50 132 PRO A C 1
ATOM 1061 O O . PRO A 1 132 ? 0.151 -17.209 -22.109 1.00 88.50 132 PRO A O 1
ATOM 1064 N N . ASP A 1 133 ? 1.859 -18.398 -21.252 1.00 91.88 133 ASP A N 1
ATOM 1065 C CA . ASP A 1 133 ? 2.491 -17.287 -20.535 1.00 91.88 133 ASP A CA 1
ATOM 1066 C C . ASP A 1 133 ? 3.660 -16.659 -21.314 1.00 91.88 133 ASP A C 1
ATOM 1068 O O . ASP A 1 133 ? 4.332 -15.770 -20.788 1.00 91.88 133 ASP A O 1
ATOM 1072 N N . CYS A 1 134 ? 3.917 -17.072 -22.563 1.00 94.00 134 CYS A N 1
ATOM 1073 C CA . CYS A 1 134 ? 5.080 -16.613 -23.333 1.00 94.00 134 CYS A CA 1
ATOM 1074 C C . CYS A 1 134 ? 5.149 -15.083 -23.447 1.00 94.00 134 CYS A C 1
ATOM 1076 O O . CYS A 1 134 ? 6.175 -14.484 -23.129 1.00 94.00 134 CYS A O 1
ATOM 1078 N N . LEU A 1 135 ? 4.037 -14.427 -23.791 1.00 95.19 135 LEU A N 1
ATOM 1079 C CA . LEU A 1 135 ? 3.982 -12.967 -23.883 1.00 95.19 135 LEU A CA 1
ATOM 1080 C C . LEU A 1 135 ? 4.151 -12.288 -22.515 1.00 95.19 135 LEU A C 1
ATOM 1082 O O . LEU A 1 135 ? 4.782 -11.237 -22.423 1.00 95.19 135 LEU A O 1
ATOM 1086 N N . VAL A 1 136 ? 3.607 -12.885 -21.448 1.00 93.94 136 VAL A N 1
ATOM 1087 C CA . VAL A 1 136 ? 3.753 -12.363 -20.080 1.00 93.94 136 VAL A CA 1
ATOM 1088 C C . VAL A 1 136 ? 5.222 -12.370 -19.673 1.00 93.94 136 VAL A C 1
ATOM 1090 O O . VAL A 1 136 ? 5.713 -11.359 -19.178 1.00 93.94 136 VAL A O 1
ATOM 1093 N N . LYS A 1 137 ? 5.933 -13.476 -19.921 1.00 94.06 137 LYS A N 1
ATOM 1094 C CA . LYS A 1 137 ? 7.366 -13.598 -19.626 1.00 94.06 137 LYS A CA 1
ATOM 1095 C C . LYS A 1 137 ? 8.175 -12.541 -20.369 1.00 94.06 137 LYS A C 1
ATOM 1097 O O . LYS A 1 137 ? 8.909 -11.806 -19.720 1.00 94.06 137 LYS A O 1
ATOM 1102 N N . VAL A 1 138 ? 7.948 -12.390 -21.677 1.00 96.06 138 VAL A N 1
ATOM 1103 C CA . VAL A 1 138 ? 8.616 -11.370 -22.504 1.00 96.06 138 VAL A CA 1
ATOM 1104 C C . VAL A 1 138 ? 8.405 -9.962 -21.945 1.00 96.06 138 VAL A C 1
ATOM 1106 O O . VAL A 1 138 ? 9.360 -9.212 -21.771 1.00 96.06 138 VAL A O 1
ATOM 1109 N N . ILE A 1 139 ? 7.165 -9.589 -21.614 1.00 95.12 139 ILE A N 1
ATOM 1110 C CA . ILE A 1 139 ? 6.878 -8.250 -21.081 1.00 95.12 139 ILE A CA 1
ATOM 1111 C C . ILE A 1 139 ? 7.540 -8.042 -19.715 1.00 95.12 139 ILE A C 1
ATOM 1113 O O . ILE A 1 139 ? 8.094 -6.974 -19.464 1.00 95.12 139 ILE A O 1
ATOM 1117 N N . MET A 1 140 ? 7.505 -9.041 -18.830 1.00 92.88 140 MET A N 1
ATOM 1118 C CA . MET A 1 140 ? 8.132 -8.941 -17.509 1.00 92.88 140 MET A CA 1
ATOM 1119 C C . MET A 1 140 ? 9.660 -8.852 -17.607 1.00 92.88 140 MET A C 1
ATOM 1121 O O . MET A 1 140 ? 10.263 -8.050 -16.896 1.00 92.88 140 MET A O 1
ATOM 1125 N N . GLU A 1 141 ? 10.277 -9.609 -18.515 1.00 95.44 141 GLU A N 1
ATOM 1126 C CA . GLU A 1 141 ? 11.703 -9.518 -18.842 1.00 95.44 141 GLU A CA 1
ATOM 1127 C C . GLU A 1 141 ? 12.070 -8.118 -19.351 1.00 95.44 141 GLU A C 1
ATOM 1129 O O . GLU A 1 141 ? 12.985 -7.495 -18.812 1.00 95.44 141 GLU A O 1
ATOM 1134 N N . PHE A 1 142 ? 11.296 -7.555 -20.287 1.00 96.06 142 PHE A N 1
ATOM 1135 C CA . PHE A 1 142 ? 11.494 -6.173 -20.730 1.00 96.06 142 PHE A CA 1
ATOM 1136 C C . PHE A 1 142 ? 11.350 -5.158 -19.593 1.00 96.06 142 PHE A C 1
ATOM 1138 O O . PHE A 1 142 ? 12.131 -4.216 -19.536 1.00 96.06 142 PHE A O 1
ATOM 1145 N N . VAL A 1 143 ? 10.395 -5.322 -18.670 1.00 94.31 143 VAL A N 1
ATOM 1146 C CA . VAL A 1 143 ? 10.245 -4.417 -17.511 1.00 94.31 143 VAL A CA 1
ATOM 1147 C C . VAL A 1 143 ? 11.457 -4.499 -16.580 1.00 94.31 143 VAL A C 1
ATOM 1149 O O . VAL A 1 143 ? 11.943 -3.468 -16.112 1.00 94.31 143 VAL A O 1
ATOM 1152 N N . ILE A 1 144 ? 11.973 -5.705 -16.325 1.00 93.75 144 ILE A N 1
ATOM 1153 C CA . ILE A 1 144 ? 13.195 -5.909 -15.532 1.00 93.75 144 ILE A CA 1
ATOM 1154 C C . ILE A 1 144 ? 14.392 -5.264 -16.233 1.00 93.75 144 ILE A C 1
ATOM 1156 O O . ILE A 1 144 ? 15.200 -4.591 -15.596 1.00 93.75 144 ILE A O 1
ATOM 1160 N N . TYR A 1 145 ? 14.503 -5.433 -17.545 1.00 95.56 145 TYR A N 1
ATOM 1161 C CA . TYR A 1 145 ? 15.604 -4.870 -18.308 1.00 95.56 145 TYR A CA 1
ATOM 1162 C C . TYR A 1 145 ? 15.518 -3.341 -18.422 1.00 95.56 145 TYR A C 1
ATOM 1164 O O . TYR A 1 145 ? 16.513 -2.655 -18.206 1.00 95.56 145 TYR A O 1
ATOM 1172 N N . TYR A 1 146 ? 14.320 -2.787 -18.616 1.00 95.31 146 TYR A N 1
ATOM 1173 C CA . TYR A 1 146 ? 14.077 -1.345 -18.575 1.00 95.31 146 TYR A CA 1
ATOM 1174 C C . TYR A 1 146 ? 14.487 -0.735 -17.229 1.00 95.31 146 TYR A C 1
ATOM 1176 O O . TYR A 1 146 ? 15.046 0.361 -17.180 1.00 95.31 146 TYR A O 1
ATOM 1184 N N . ARG A 1 147 ? 14.277 -1.465 -16.125 1.00 94.62 147 ARG A N 1
ATOM 1185 C CA . ARG A 1 147 ? 14.765 -1.056 -14.805 1.00 94.62 147 ARG A CA 1
ATOM 1186 C C . ARG A 1 147 ? 16.287 -0.951 -14.766 1.00 94.62 147 ARG A C 1
ATOM 1188 O O . ARG A 1 147 ? 16.792 0.084 -14.338 1.00 94.62 147 ARG A O 1
ATOM 1195 N N . LYS A 1 148 ? 17.007 -1.978 -15.235 1.00 94.19 148 LYS A N 1
ATOM 1196 C CA . LYS A 1 148 ? 18.480 -1.951 -15.320 1.00 94.19 148 LYS A CA 1
ATOM 1197 C C . LYS A 1 148 ? 18.957 -0.770 -16.166 1.00 94.19 148 LYS A C 1
ATOM 1199 O O . LYS A 1 148 ? 19.789 0.009 -15.718 1.00 94.19 148 LYS A O 1
ATOM 1204 N N . TYR A 1 149 ? 18.340 -0.577 -17.327 1.00 94.56 149 TYR A N 1
ATOM 1205 C CA . TYR A 1 149 ? 18.624 0.532 -18.230 1.00 94.56 149 TYR A CA 1
ATOM 1206 C C . TYR A 1 149 ? 18.454 1.910 -17.559 1.00 94.56 149 TYR A C 1
ATOM 1208 O O . TYR A 1 149 ? 19.320 2.780 -17.662 1.00 94.56 149 TYR A O 1
ATOM 1216 N N . GLN A 1 150 ? 17.373 2.121 -16.802 1.00 95.31 150 GLN A N 1
ATOM 1217 C CA . GLN A 1 150 ? 17.169 3.370 -16.059 1.00 95.31 150 GLN A CA 1
ATOM 1218 C C . GLN A 1 150 ? 18.202 3.557 -14.933 1.00 95.31 150 GLN A C 1
ATOM 1220 O O . GLN A 1 150 ? 18.643 4.682 -14.686 1.00 95.31 150 GLN A O 1
ATOM 1225 N N . VAL A 1 151 ? 18.639 2.474 -14.278 1.00 95.69 151 VAL A N 1
ATOM 1226 C CA . VAL A 1 151 ? 19.736 2.511 -13.294 1.00 95.69 151 VAL A CA 1
ATOM 1227 C C . VAL A 1 151 ? 21.061 2.888 -13.960 1.00 95.69 151 VAL A C 1
ATOM 1229 O O . VAL A 1 151 ? 21.795 3.704 -13.403 1.00 95.69 151 VAL A O 1
ATOM 1232 N N . GLU A 1 152 ? 21.357 2.363 -15.149 1.00 94.06 152 GLU A N 1
ATOM 1233 C CA . GLU A 1 152 ? 22.559 2.699 -15.924 1.00 94.06 152 GLU A CA 1
ATOM 1234 C C . GLU A 1 152 ? 22.584 4.177 -16.328 1.00 94.06 152 GLU A C 1
ATOM 1236 O O . GLU A 1 152 ? 23.583 4.858 -16.084 1.00 94.06 152 GLU A O 1
ATOM 1241 N N . LYS A 1 153 ? 21.472 4.720 -16.849 1.00 93.12 153 LYS A N 1
ATOM 1242 C CA . LYS A 1 153 ? 21.352 6.168 -17.124 1.00 93.12 153 LYS A CA 1
ATOM 1243 C C . LYS A 1 153 ? 21.591 6.994 -15.863 1.00 93.12 153 LYS A C 1
ATOM 1245 O O . LYS A 1 153 ? 22.261 8.025 -15.900 1.00 93.12 153 LYS A O 1
ATOM 1250 N N . LEU A 1 154 ? 21.052 6.539 -14.734 1.00 94.75 154 LEU A N 1
ATOM 1251 C CA . LEU A 1 154 ? 21.184 7.217 -13.452 1.00 94.75 154 LEU A CA 1
ATOM 1252 C C . LEU A 1 154 ? 22.641 7.274 -12.966 1.00 94.75 154 LEU A C 1
ATOM 1254 O O . LEU A 1 154 ? 23.007 8.262 -12.326 1.00 94.75 154 LEU A O 1
ATOM 1258 N N . GLN A 1 155 ? 23.487 6.292 -13.310 1.00 94.75 155 GLN A N 1
ATOM 1259 C CA . GLN A 1 155 ? 24.907 6.287 -12.923 1.00 94.75 155 GLN A CA 1
ATOM 1260 C C . GLN A 1 155 ? 25.701 7.473 -13.495 1.00 94.75 155 GLN A C 1
ATOM 1262 O O . GLN A 1 155 ? 26.717 7.858 -12.919 1.00 94.75 155 GLN A O 1
ATOM 1267 N N . ILE A 1 156 ? 25.234 8.095 -14.585 1.00 93.25 156 ILE A N 1
ATOM 1268 C CA . ILE A 1 156 ? 25.861 9.288 -15.183 1.00 93.25 156 ILE A CA 1
ATOM 1269 C C . ILE A 1 156 ? 25.799 10.484 -14.216 1.00 93.25 156 ILE A C 1
ATOM 1271 O O . ILE A 1 156 ? 26.659 11.368 -14.234 1.00 93.25 156 ILE A O 1
ATOM 1275 N N . HIS A 1 157 ? 24.797 10.517 -13.336 1.00 93.50 157 HIS A N 1
ATOM 1276 C CA . HIS A 1 157 ? 24.587 11.597 -12.384 1.00 93.50 157 HIS A CA 1
ATOM 1277 C C . HIS A 1 157 ? 25.145 11.225 -11.007 1.00 93.50 157 HIS A C 1
ATOM 1279 O O . HIS A 1 157 ? 24.468 10.571 -10.216 1.00 93.50 157 HIS A O 1
ATOM 1285 N N . GLU A 1 158 ? 26.344 11.719 -10.681 1.00 93.81 158 GLU A N 1
ATOM 1286 C CA . GLU A 1 158 ? 27.099 11.379 -9.458 1.00 93.81 158 GLU A CA 1
ATOM 1287 C C . GLU A 1 158 ? 26.249 11.395 -8.176 1.00 93.81 158 GLU A C 1
ATOM 1289 O O . GLU A 1 158 ? 26.291 10.454 -7.383 1.00 93.81 158 GLU A O 1
ATOM 1294 N N . ARG A 1 159 ? 25.421 12.434 -7.979 1.00 93.62 159 ARG A N 1
ATOM 1295 C CA . ARG A 1 159 ? 24.555 12.523 -6.795 1.00 93.62 159 ARG A CA 1
ATOM 1296 C C . ARG A 1 159 ? 23.506 11.413 -6.757 1.00 93.62 159 ARG A C 1
ATOM 1298 O O . ARG A 1 159 ? 23.300 10.828 -5.700 1.00 93.62 159 ARG A O 1
ATOM 1305 N N . LEU A 1 160 ? 22.827 11.147 -7.870 1.00 95.81 160 LEU A N 1
ATOM 1306 C CA . LEU A 1 160 ? 21.779 10.128 -7.927 1.00 95.81 160 LEU A CA 1
ATOM 1307 C C . LEU A 1 160 ? 22.389 8.727 -7.800 1.00 95.81 160 LEU A C 1
ATOM 1309 O O . LEU A 1 160 ? 21.875 7.909 -7.041 1.00 95.81 160 LEU A O 1
ATOM 1313 N N . ALA A 1 161 ? 23.522 8.491 -8.467 1.00 96.75 161 ALA A N 1
ATOM 1314 C CA . ALA A 1 161 ? 24.314 7.272 -8.351 1.00 96.75 161 ALA A CA 1
ATOM 1315 C C . ALA A 1 161 ? 24.712 7.001 -6.895 1.00 96.75 161 ALA A C 1
ATOM 1317 O O . ALA A 1 161 ? 24.507 5.901 -6.385 1.00 96.75 161 ALA A O 1
ATOM 1318 N N . PHE A 1 162 ? 25.211 8.022 -6.189 1.00 96.19 162 PHE A N 1
ATOM 1319 C CA . PHE A 1 162 ? 25.521 7.929 -4.764 1.00 96.19 162 PHE A CA 1
ATOM 1320 C C . PHE A 1 162 ? 24.290 7.540 -3.932 1.00 96.19 162 PHE A C 1
ATOM 1322 O O . PHE A 1 162 ? 24.379 6.640 -3.099 1.00 96.19 162 PHE A O 1
ATOM 1329 N N . GLU A 1 163 ? 23.137 8.177 -4.156 1.00 96.75 163 GLU A N 1
ATOM 1330 C CA . GLU A 1 163 ? 21.894 7.869 -3.431 1.00 96.75 163 GLU A CA 1
ATOM 1331 C C . GLU A 1 163 ? 21.428 6.426 -3.672 1.00 96.75 163 GLU A C 1
ATOM 1333 O O . GLU A 1 163 ? 21.090 5.730 -2.717 1.00 96.75 163 GLU A O 1
ATOM 1338 N N . TYR A 1 164 ? 21.461 5.955 -4.923 1.00 97.62 164 TYR A N 1
ATOM 1339 C CA . TYR A 1 164 ? 21.089 4.585 -5.285 1.00 97.62 164 TYR A CA 1
ATOM 1340 C C . TYR A 1 164 ? 22.038 3.552 -4.666 1.00 97.62 164 TYR A C 1
ATOM 1342 O O . TYR A 1 164 ? 21.605 2.643 -3.959 1.00 97.62 164 TYR A O 1
ATOM 1350 N N . ASN A 1 165 ? 23.345 3.724 -4.873 1.00 97.06 165 ASN A N 1
ATOM 1351 C CA . ASN A 1 165 ? 24.348 2.761 -4.431 1.00 97.06 165 ASN A CA 1
ATOM 1352 C C . ASN A 1 165 ? 24.410 2.678 -2.900 1.00 97.06 165 ASN A C 1
ATOM 1354 O O . ASN A 1 165 ? 24.435 1.582 -2.345 1.00 97.06 165 ASN A O 1
ATOM 1358 N N . THR A 1 166 ? 24.362 3.819 -2.202 1.00 96.88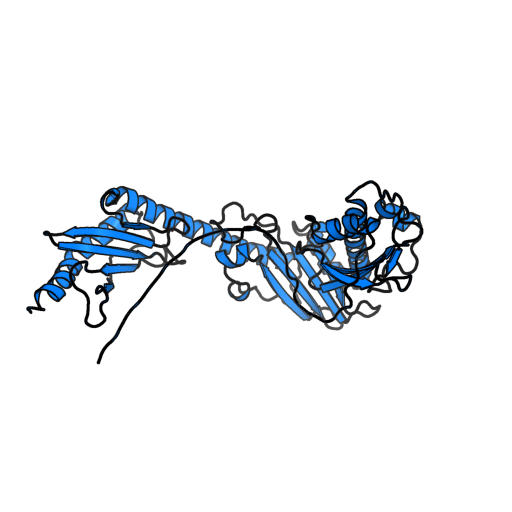 166 THR A N 1
ATOM 1359 C CA . THR A 1 166 ? 24.343 3.819 -0.729 1.00 96.88 166 THR A CA 1
ATOM 1360 C C . THR A 1 166 ? 23.038 3.273 -0.164 1.00 96.88 166 THR A C 1
ATOM 1362 O O . THR A 1 166 ? 23.065 2.617 0.872 1.00 96.88 166 THR A O 1
ATOM 1365 N N . LEU A 1 167 ? 21.894 3.479 -0.829 1.00 96.81 167 LEU A N 1
ATOM 1366 C CA . LEU A 1 167 ? 20.634 2.862 -0.414 1.00 96.81 167 LEU A CA 1
ATOM 1367 C C . LEU A 1 167 ? 20.741 1.331 -0.407 1.00 96.81 167 LEU A C 1
ATOM 1369 O O . LEU A 1 167 ? 20.354 0.714 0.585 1.00 96.81 167 LEU A O 1
ATOM 1373 N N . LEU A 1 168 ? 21.279 0.734 -1.471 1.00 96.38 168 LEU A N 1
ATOM 1374 C CA . LEU A 1 168 ? 21.414 -0.722 -1.582 1.00 96.38 168 LEU A CA 1
ATOM 1375 C C . LEU A 1 168 ? 22.508 -1.299 -0.670 1.00 96.38 168 LEU A C 1
ATOM 1377 O O . LEU A 1 168 ? 22.366 -2.411 -0.175 1.00 96.38 168 LEU A O 1
ATOM 1381 N N . GLN A 1 169 ? 23.596 -0.560 -0.435 1.00 95.69 169 GLN A N 1
ATOM 1382 C CA . GLN A 1 169 ? 24.717 -1.030 0.391 1.00 95.69 169 GLN A CA 1
ATOM 1383 C C . GLN A 1 169 ? 24.459 -0.891 1.896 1.00 95.69 169 GLN A C 1
ATOM 1385 O O . GLN A 1 169 ? 24.784 -1.794 2.666 1.00 95.69 169 GLN A O 1
ATOM 1390 N N . ASP A 1 170 ? 23.883 0.234 2.323 1.00 94.56 170 ASP A N 1
ATOM 1391 C CA . ASP A 1 170 ? 23.786 0.592 3.743 1.00 94.56 170 ASP A CA 1
ATOM 1392 C C . ASP A 1 170 ? 22.434 0.208 4.370 1.00 94.56 170 ASP A C 1
ATOM 1394 O O . ASP A 1 170 ? 22.210 0.431 5.565 1.00 94.56 170 ASP A O 1
ATO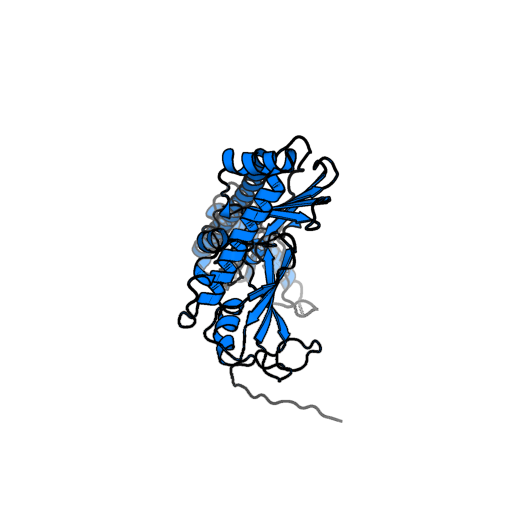M 1398 N N . THR A 1 171 ? 21.492 -0.325 3.586 1.00 93.75 171 THR A N 1
ATOM 1399 C CA . THR A 1 171 ? 20.158 -0.705 4.071 1.00 93.75 171 THR A CA 1
ATOM 1400 C C . THR A 1 171 ? 19.773 -2.116 3.635 1.00 93.75 171 THR A C 1
ATOM 1402 O O . THR A 1 171 ? 20.449 -2.749 2.838 1.00 93.75 171 THR A O 1
ATOM 1405 N N . ALA A 1 172 ? 18.659 -2.626 4.165 1.00 91.62 172 ALA A N 1
ATOM 1406 C CA . ALA A 1 172 ? 18.101 -3.920 3.765 1.00 91.62 172 ALA A CA 1
ATOM 1407 C C . ALA A 1 172 ? 17.198 -3.833 2.515 1.00 91.62 172 ALA A C 1
ATOM 1409 O O . ALA A 1 172 ? 16.343 -4.694 2.329 1.00 91.62 172 ALA A O 1
ATOM 1410 N N . VAL A 1 173 ? 17.294 -2.752 1.734 1.00 94.44 173 VAL A N 1
ATOM 1411 C CA . VAL A 1 173 ? 16.534 -2.579 0.491 1.00 94.44 173 VAL A CA 1
ATOM 1412 C C . VAL A 1 173 ? 17.252 -3.320 -0.632 1.00 94.44 173 VAL A C 1
ATOM 1414 O O . VAL A 1 173 ? 18.433 -3.085 -0.868 1.00 94.44 173 VAL A O 1
ATOM 1417 N N . CYS A 1 174 ? 16.528 -4.192 -1.328 1.00 93.31 174 CYS A N 1
ATOM 1418 C CA . CYS A 1 174 ? 17.039 -4.916 -2.485 1.00 93.31 174 CYS A CA 1
ATOM 1419 C C . CYS A 1 174 ? 16.803 -4.128 -3.782 1.00 93.31 174 CYS A C 1
ATOM 1421 O O . CYS A 1 174 ? 15.874 -3.329 -3.874 1.00 93.31 174 CYS A O 1
ATOM 1423 N N . GLU A 1 175 ? 17.590 -4.406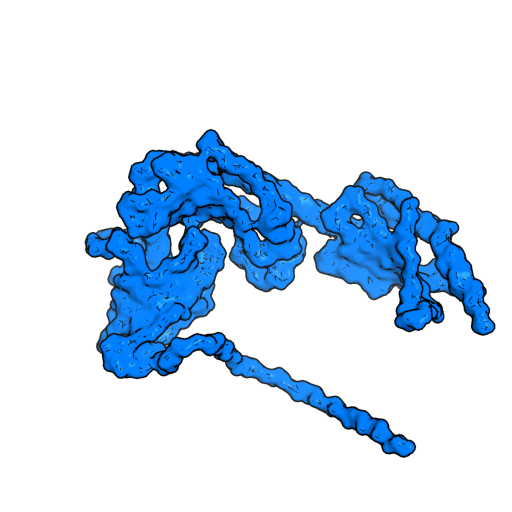 -4.822 1.00 92.75 175 GLU A N 1
ATOM 1424 C CA . GLU A 1 175 ? 17.402 -3.823 -6.163 1.00 92.75 175 GLU A CA 1
ATOM 1425 C C . GLU A 1 175 ? 16.003 -4.112 -6.737 1.00 92.75 175 GLU A C 1
ATOM 1427 O O . GLU A 1 175 ? 15.375 -3.267 -7.374 1.00 92.75 175 GLU A O 1
ATOM 1432 N N . GLU A 1 176 ? 15.456 -5.290 -6.445 1.00 91.31 176 GLU A N 1
ATOM 1433 C CA . GLU A 1 176 ? 14.102 -5.685 -6.838 1.00 91.31 176 GLU A CA 1
ATOM 1434 C C . GLU A 1 176 ? 12.990 -4.825 -6.199 1.00 91.31 176 GLU A C 1
ATOM 1436 O O . GLU A 1 176 ? 11.908 -4.690 -6.782 1.00 91.31 176 GLU A O 1
ATOM 1441 N N . ASP A 1 177 ? 13.270 -4.174 -5.067 1.00 93.44 177 ASP A N 1
ATOM 1442 C CA . ASP A 1 177 ? 12.351 -3.274 -4.364 1.00 93.44 177 ASP A CA 1
ATOM 1443 C C . ASP A 1 177 ? 12.480 -1.809 -4.812 1.00 93.44 177 ASP A C 1
ATOM 1445 O O . ASP A 1 177 ? 11.735 -0.954 -4.324 1.00 93.44 177 ASP A O 1
ATOM 1449 N N . VAL A 1 178 ? 13.405 -1.494 -5.723 1.00 96.19 178 VAL A N 1
ATOM 1450 C CA . VAL A 1 178 ? 13.665 -0.125 -6.176 1.00 96.19 178 VAL A CA 1
ATOM 1451 C C . VAL A 1 178 ? 13.385 0.007 -7.663 1.00 96.19 178 VAL A C 1
ATOM 1453 O O . VAL A 1 178 ? 13.864 -0.758 -8.492 1.00 96.19 178 VAL A O 1
ATOM 1456 N N . GLU A 1 179 ? 12.635 1.042 -8.009 1.00 96.81 179 GLU A N 1
ATOM 1457 C CA . GLU A 1 179 ? 12.515 1.531 -9.374 1.00 96.81 179 GLU A CA 1
ATOM 1458 C C . GLU A 1 179 ? 13.010 2.958 -9.456 1.00 96.81 179 GLU A C 1
ATOM 1460 O O . GLU A 1 179 ? 12.754 3.776 -8.569 1.00 96.81 179 GLU A O 1
ATOM 1465 N N . VAL A 1 180 ? 13.702 3.256 -10.547 1.00 96.44 180 VAL A N 1
ATOM 1466 C CA . VAL A 1 180 ? 14.180 4.599 -10.844 1.00 96.44 180 VAL A CA 1
ATOM 1467 C C . VAL A 1 180 ? 13.726 5.007 -12.231 1.00 96.44 180 VAL A C 1
ATOM 1469 O O . VAL A 1 180 ? 13.634 4.177 -13.136 1.00 96.44 180 VAL A O 1
ATOM 1472 N N . VAL A 1 181 ? 13.412 6.286 -12.391 1.00 95.25 181 VAL A N 1
ATOM 1473 C CA . VAL A 1 181 ? 13.109 6.862 -13.700 1.00 95.25 181 VAL A CA 1
ATOM 1474 C C . VAL A 1 181 ? 13.593 8.300 -13.772 1.00 95.25 181 VAL A C 1
ATOM 1476 O O . VAL A 1 181 ? 13.406 9.074 -12.827 1.00 95.25 181 VAL A O 1
ATOM 1479 N N . LEU A 1 182 ? 14.221 8.643 -14.891 1.00 94.31 182 LEU A N 1
ATOM 1480 C CA . LEU A 1 182 ? 14.668 9.991 -15.223 1.00 94.31 182 LEU A CA 1
ATOM 1481 C C . LEU A 1 182 ? 13.648 10.647 -16.161 1.00 94.31 182 LEU A C 1
ATOM 1483 O O . LEU A 1 182 ? 13.157 10.011 -17.080 1.00 94.31 182 LEU A O 1
ATOM 1487 N N . ILE A 1 183 ? 13.288 11.906 -15.910 1.00 92.00 183 ILE A N 1
ATOM 1488 C CA . ILE A 1 183 ? 12.199 12.605 -16.603 1.00 92.00 183 ILE A CA 1
ATOM 1489 C C . ILE A 1 183 ? 12.663 13.999 -17.059 1.00 92.00 183 ILE A C 1
ATOM 1491 O O . ILE A 1 183 ? 13.169 14.781 -16.245 1.00 92.00 183 ILE A O 1
ATOM 1495 N N . PRO A 1 184 ? 12.426 14.387 -18.324 1.00 89.00 184 PRO A N 1
ATOM 1496 C CA . PRO A 1 184 ? 11.929 13.530 -19.407 1.00 89.00 184 PRO A CA 1
ATOM 1497 C C . PRO A 1 184 ? 12.957 12.450 -19.791 1.00 89.00 184 PRO A C 1
ATOM 1499 O O . PRO A 1 184 ? 14.125 12.569 -19.425 1.00 89.00 184 PRO A O 1
ATOM 1502 N N . ASP A 1 185 ? 12.528 11.429 -20.542 1.00 82.06 185 ASP A N 1
ATOM 1503 C CA . ASP A 1 185 ? 13.395 10.364 -21.072 1.00 82.06 185 ASP A CA 1
ATOM 1504 C C . ASP A 1 185 ? 14.304 10.904 -22.194 1.00 82.06 185 ASP A C 1
ATOM 1506 O O . ASP A 1 185 ? 14.149 10.615 -23.379 1.00 82.06 185 ASP A O 1
ATOM 1510 N N . THR A 1 186 ? 15.241 11.771 -21.820 1.00 81.31 186 THR A N 1
ATOM 1511 C CA . THR A 1 186 ? 16.215 12.411 -22.704 1.00 81.31 186 THR A CA 1
ATOM 1512 C C . THR A 1 186 ? 17.610 12.344 -22.082 1.00 81.31 186 THR A C 1
ATOM 1514 O O . THR A 1 186 ? 17.801 11.836 -20.978 1.00 81.31 186 THR A O 1
ATOM 1517 N N . ILE A 1 187 ? 18.607 12.858 -22.805 1.00 77.06 187 ILE A N 1
ATOM 1518 C CA . ILE A 1 187 ? 19.998 12.945 -22.334 1.00 77.06 187 ILE A CA 1
ATOM 1519 C C . ILE A 1 187 ? 20.134 13.942 -21.165 1.00 77.06 187 ILE A C 1
ATOM 1521 O O . ILE A 1 187 ? 21.046 13.823 -20.353 1.00 77.06 187 ILE A O 1
ATOM 1525 N N . GLU A 1 188 ? 19.219 14.908 -21.058 1.00 85.56 188 GLU A N 1
ATOM 1526 C CA . GLU A 1 188 ? 19.225 15.948 -20.025 1.00 85.56 188 GLU A CA 1
ATOM 1527 C C . GLU A 1 188 ? 17.925 15.896 -19.210 1.00 85.56 188 GLU A C 1
ATOM 1529 O O . GLU A 1 188 ? 17.024 16.724 -19.398 1.00 85.56 188 GLU A O 1
ATOM 1534 N N . PRO A 1 189 ? 17.786 14.911 -18.307 1.00 91.31 189 PRO A N 1
ATOM 1535 C CA . PRO A 1 189 ? 16.627 14.835 -17.439 1.00 91.31 189 PRO A CA 1
ATOM 1536 C C . PRO A 1 189 ? 16.623 15.996 -16.441 1.00 91.31 189 PRO A C 1
ATOM 1538 O O . PRO A 1 189 ? 17.657 16.471 -15.971 1.00 91.31 189 PRO A O 1
ATOM 1541 N N . THR A 1 190 ? 15.425 16.437 -16.079 1.00 93.44 190 THR A N 1
ATOM 1542 C CA . THR A 1 190 ? 15.193 17.537 -15.124 1.00 93.44 190 THR A CA 1
ATOM 1543 C C . THR A 1 190 ? 14.680 17.053 -13.771 1.00 93.44 190 THR A C 1
ATOM 1545 O O . THR A 1 190 ? 14.722 17.786 -12.776 1.00 93.44 190 THR A O 1
ATOM 1548 N N . GLU A 1 191 ? 14.198 15.813 -13.734 1.00 95.31 191 GLU A N 1
ATOM 1549 C CA . GLU A 1 191 ? 13.620 15.159 -12.576 1.00 95.31 191 GLU A CA 1
ATOM 1550 C C . GLU A 1 191 ? 14.057 13.688 -12.542 1.00 95.31 191 GLU A C 1
ATOM 1552 O O . GLU A 1 191 ? 14.196 13.048 -13.578 1.00 95.31 191 GLU A O 1
ATOM 1557 N N . ALA A 1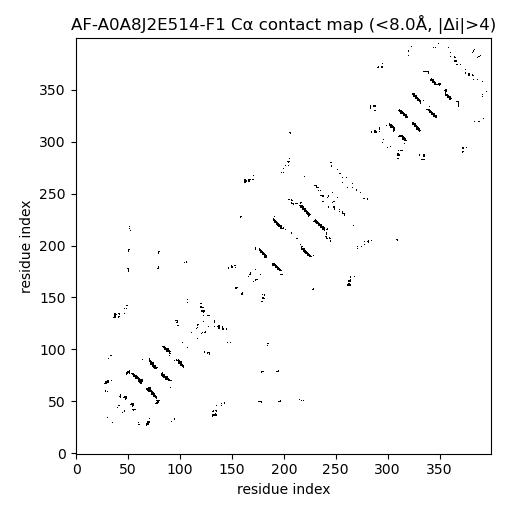 192 ? 14.282 13.151 -11.348 1.00 96.25 192 ALA A N 1
ATOM 1558 C CA . ALA A 1 192 ? 14.565 11.744 -11.117 1.00 96.25 192 ALA A CA 1
ATOM 1559 C C . ALA A 1 192 ? 13.664 11.245 -9.991 1.00 96.25 192 ALA A C 1
ATOM 1561 O O . ALA A 1 192 ? 13.602 11.859 -8.924 1.00 96.25 192 ALA A O 1
ATOM 1562 N N . ARG A 1 193 ? 12.955 10.138 -10.200 1.00 96.69 193 ARG A N 1
ATOM 1563 C CA . ARG A 1 193 ? 12.096 9.540 -9.172 1.00 96.69 193 ARG A CA 1
ATOM 1564 C C . ARG A 1 193 ? 12.682 8.222 -8.721 1.00 96.69 193 ARG A C 1
ATOM 1566 O O . ARG A 1 193 ? 12.879 7.329 -9.534 1.00 96.69 193 ARG A O 1
ATOM 1573 N N . PHE A 1 194 ? 12.890 8.105 -7.419 1.00 97.44 194 PHE A N 1
ATOM 1574 C CA . PHE A 1 194 ? 13.136 6.842 -6.743 1.00 97.44 194 PHE A CA 1
ATOM 1575 C C . PHE A 1 194 ? 11.816 6.344 -6.198 1.00 97.44 194 PHE A C 1
ATOM 1577 O O . PHE A 1 194 ? 11.122 7.079 -5.497 1.00 97.44 194 PHE A O 1
ATOM 1584 N N . PHE A 1 195 ? 11.478 5.106 -6.501 1.00 96.81 195 PHE A N 1
ATOM 1585 C CA . PHE A 1 195 ? 10.250 4.477 -6.072 1.00 96.81 195 PHE A CA 1
ATOM 1586 C C . PHE A 1 195 ? 10.594 3.183 -5.336 1.00 96.81 195 PHE A C 1
ATOM 1588 O O . PHE A 1 195 ? 11.034 2.212 -5.940 1.00 96.81 195 PHE A O 1
ATOM 1595 N N . ILE A 1 196 ? 10.460 3.203 -4.010 1.00 96.62 196 ILE A N 1
ATOM 1596 C CA . ILE A 1 196 ? 11.073 2.216 -3.114 1.00 96.62 196 ILE A CA 1
ATOM 1597 C C . ILE A 1 196 ? 9.982 1.464 -2.361 1.00 96.62 196 ILE A C 1
ATOM 1599 O O . ILE A 1 196 ? 9.205 2.074 -1.621 1.00 96.62 196 ILE A O 1
ATOM 1603 N N . ARG A 1 197 ? 9.943 0.139 -2.488 1.00 94.31 197 ARG A N 1
ATOM 1604 C CA . ARG A 1 197 ? 9.123 -0.731 -1.643 1.00 94.31 197 ARG A CA 1
ATOM 1605 C C . ARG A 1 197 ? 9.786 -0.901 -0.289 1.00 94.31 197 ARG A C 1
ATOM 1607 O O . ARG A 1 197 ? 10.953 -1.262 -0.194 1.00 94.31 197 ARG A O 1
ATOM 1614 N N . MET A 1 198 ? 9.038 -0.685 0.785 1.00 92.50 198 MET A N 1
ATOM 1615 C CA . MET A 1 198 ? 9.542 -0.968 2.125 1.00 92.50 198 MET A CA 1
ATOM 1616 C C . MET A 1 198 ? 9.118 -2.364 2.566 1.00 92.50 198 MET A C 1
ATOM 1618 O O . MET A 1 198 ? 7.931 -2.631 2.752 1.00 92.50 198 MET A O 1
ATOM 1622 N N . ALA A 1 199 ? 10.101 -3.233 2.803 1.00 90.81 199 ALA A N 1
ATOM 1623 C CA . ALA A 1 199 ? 9.880 -4.547 3.395 1.00 90.81 199 ALA A CA 1
ATOM 1624 C C . ALA A 1 199 ? 9.410 -4.415 4.857 1.00 90.81 199 ALA A C 1
ATOM 1626 O O . ALA A 1 199 ? 10.215 -4.159 5.760 1.00 90.81 199 ALA A O 1
ATOM 1627 N N . LEU A 1 200 ? 8.106 -4.561 5.084 1.00 91.56 200 LEU A N 1
ATOM 1628 C CA . LEU A 1 200 ? 7.433 -4.466 6.381 1.00 91.56 200 LEU A CA 1
ATOM 1629 C C . LEU A 1 200 ? 6.556 -5.704 6.598 1.00 91.56 200 LEU A C 1
ATOM 1631 O O . LEU A 1 200 ? 5.980 -6.232 5.649 1.00 91.56 200 LEU A O 1
ATOM 1635 N N . ASP A 1 201 ? 6.445 -6.153 7.848 1.00 88.50 201 ASP A N 1
ATOM 1636 C CA . ASP A 1 201 ? 5.568 -7.267 8.209 1.00 88.50 201 ASP A CA 1
ATOM 1637 C C . ASP A 1 201 ? 4.176 -6.751 8.587 1.00 88.50 201 ASP A C 1
ATOM 1639 O O . ASP A 1 201 ? 3.998 -6.009 9.555 1.00 88.50 201 ASP A O 1
ATOM 1643 N N . PHE A 1 202 ? 3.181 -7.175 7.813 1.00 90.06 202 PHE A N 1
ATOM 1644 C CA . PHE A 1 202 ? 1.780 -6.843 8.032 1.00 90.06 202 PHE A CA 1
ATOM 1645 C C . PHE A 1 202 ? 0.983 -8.013 8.624 1.00 90.06 202 PHE A C 1
ATOM 1647 O O . PHE A 1 202 ? -0.206 -7.854 8.874 1.00 90.06 202 PHE A O 1
ATOM 1654 N N . SER A 1 203 ? 1.579 -9.187 8.846 1.00 87.75 203 SER A N 1
ATOM 1655 C CA . SER A 1 203 ? 0.868 -10.429 9.207 1.00 87.75 203 SER A CA 1
ATOM 1656 C C . SER A 1 203 ? 0.018 -10.324 10.478 1.00 87.75 203 SER A C 1
ATOM 1658 O O . SER A 1 203 ? -1.009 -10.988 10.604 1.00 87.75 203 SER A O 1
ATOM 1660 N N . ARG A 1 204 ? 0.431 -9.461 11.412 1.00 89.44 204 ARG A N 1
ATOM 1661 C CA . ARG A 1 204 ? -0.208 -9.266 12.720 1.00 89.44 204 ARG A CA 1
ATOM 1662 C C . ARG A 1 204 ? -1.239 -8.142 12.762 1.00 89.44 204 ARG A C 1
ATOM 1664 O O . ARG A 1 204 ? -1.860 -7.946 13.807 1.00 89.44 204 ARG A O 1
ATOM 1671 N N . LEU A 1 205 ? -1.395 -7.37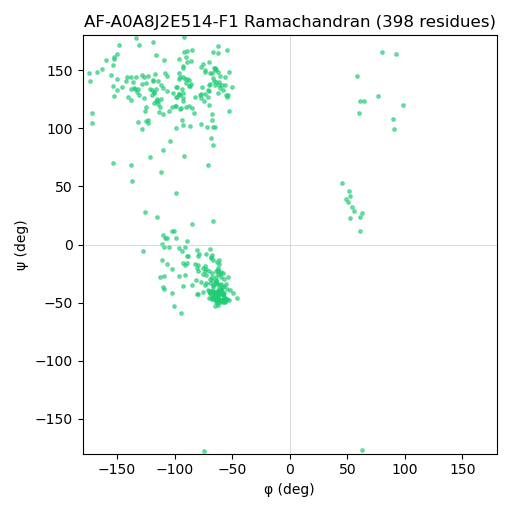3 11.684 1.00 90.06 205 LEU A N 1
ATOM 1672 C CA . LEU A 1 205 ? -2.402 -6.316 11.649 1.00 90.06 205 LEU A CA 1
ATOM 1673 C C . LEU A 1 205 ? -3.820 -6.918 11.721 1.00 90.06 205 LEU A C 1
ATOM 1675 O O . LEU A 1 205 ? -4.035 -8.026 11.222 1.00 90.06 205 LEU A O 1
ATOM 1679 N N . PRO A 1 206 ? -4.791 -6.180 12.290 1.00 86.50 206 PRO A N 1
ATOM 1680 C CA . PRO A 1 206 ? -6.200 -6.567 12.291 1.00 86.50 206 PRO A CA 1
ATOM 1681 C C . PRO A 1 206 ? -6.755 -6.840 10.887 1.00 86.50 206 PRO A C 1
ATOM 1683 O O . PRO A 1 206 ? -6.135 -6.504 9.870 1.00 86.50 206 PRO A O 1
ATOM 1686 N N . ARG A 1 207 ? -7.947 -7.450 10.835 1.00 76.62 207 ARG A N 1
ATOM 1687 C CA . ARG A 1 207 ? -8.633 -7.745 9.570 1.00 76.62 207 ARG A CA 1
ATOM 1688 C C . ARG A 1 207 ? -8.834 -6.463 8.757 1.00 76.62 207 ARG A C 1
ATOM 1690 O O . ARG A 1 207 ? -9.211 -5.431 9.295 1.00 76.62 207 ARG A O 1
ATOM 1697 N N . ARG A 1 208 ? -8.585 -6.569 7.453 1.00 73.94 208 ARG A N 1
ATOM 1698 C CA . ARG A 1 208 ? -8.726 -5.494 6.463 1.00 73.94 208 ARG A CA 1
ATOM 1699 C C . ARG A 1 208 ? -9.956 -5.773 5.612 1.00 73.94 208 ARG A C 1
ATOM 1701 O O . ARG A 1 208 ? -10.240 -6.933 5.319 1.00 73.94 208 ARG A O 1
ATOM 1708 N N . ASN A 1 209 ? -10.664 -4.727 5.195 1.00 63.97 209 ASN A N 1
ATOM 1709 C CA . ASN A 1 209 ? -11.852 -4.872 4.350 1.00 63.97 209 ASN A CA 1
ATOM 1710 C C . ASN A 1 209 ? -11.498 -5.248 2.903 1.00 63.97 209 ASN A C 1
ATOM 1712 O O . ASN A 1 209 ? -12.326 -5.801 2.181 1.00 63.97 209 ASN A O 1
ATOM 1716 N N . SER A 1 210 ? -10.272 -4.956 2.460 1.00 63.38 210 SER A N 1
ATOM 1717 C CA . SER A 1 210 ? -9.830 -5.279 1.108 1.00 63.38 210 SER A CA 1
ATOM 1718 C C . SER A 1 210 ? -9.549 -6.776 0.948 1.00 63.38 210 SER A C 1
ATOM 1720 O O . SER A 1 210 ? -8.662 -7.321 1.603 1.00 63.38 210 SER A O 1
ATOM 1722 N N . ASN A 1 211 ? -10.211 -7.415 -0.017 1.00 58.75 211 ASN A N 1
ATOM 1723 C CA . ASN A 1 211 ? -9.983 -8.825 -0.361 1.00 58.75 211 ASN A CA 1
ATOM 1724 C C . ASN A 1 211 ? -8.601 -9.107 -0.989 1.00 58.75 211 ASN A C 1
ATOM 1726 O O . ASN A 1 211 ? -8.260 -10.267 -1.190 1.00 58.75 211 ASN A O 1
ATOM 1730 N N . ASN A 1 212 ? -7.818 -8.078 -1.336 1.00 62.56 212 ASN A N 1
ATOM 1731 C CA . ASN A 1 212 ? -6.556 -8.220 -2.065 1.00 62.56 212 ASN A CA 1
ATOM 1732 C C . ASN A 1 212 ? -5.338 -7.869 -1.196 1.00 62.56 212 ASN A C 1
ATOM 1734 O O . ASN A 1 212 ? -4.621 -6.914 -1.480 1.00 62.56 212 ASN A O 1
ATOM 1738 N N . THR A 1 213 ? -5.124 -8.632 -0.121 1.00 67.44 213 THR A N 1
ATOM 1739 C CA . THR A 1 213 ? -3.974 -8.453 0.786 1.00 67.44 213 THR A CA 1
ATOM 1740 C C . THR A 1 213 ? -2.679 -9.072 0.252 1.00 67.44 213 THR A C 1
ATOM 1742 O O . THR A 1 213 ? -1.619 -8.849 0.831 1.00 67.44 213 THR A O 1
ATOM 1745 N N . GLU A 1 214 ? -2.742 -9.857 -0.835 1.00 69.25 214 GLU A N 1
ATOM 1746 C CA . GLU A 1 214 ? -1.572 -10.521 -1.445 1.00 69.25 214 GLU A CA 1
ATOM 1747 C C . GLU A 1 214 ? -0.500 -9.514 -1.896 1.00 69.25 214 GLU A C 1
ATOM 1749 O O . GLU A 1 214 ? 0.687 -9.828 -1.887 1.00 69.25 214 GLU A O 1
ATOM 1754 N N . HIS A 1 215 ? -0.911 -8.289 -2.237 1.00 74.56 215 HIS A N 1
ATOM 1755 C CA . HIS A 1 215 ? -0.031 -7.229 -2.735 1.00 74.56 215 HIS A CA 1
ATOM 1756 C C . HIS A 1 215 ? 0.051 -6.032 -1.788 1.00 74.56 215 HIS A C 1
ATOM 1758 O O . HIS A 1 215 ? 0.363 -4.919 -2.216 1.00 74.56 215 HIS A O 1
ATOM 1764 N N . ASP A 1 216 ? -0.238 -6.243 -0.501 1.00 85.44 216 ASP A N 1
ATOM 1765 C CA . ASP A 1 216 ? -0.074 -5.176 0.473 1.00 85.44 216 ASP A CA 1
ATOM 1766 C C . ASP A 1 216 ? 1.385 -4.718 0.533 1.00 85.44 216 ASP A C 1
ATOM 1768 O O . ASP A 1 216 ? 2.346 -5.495 0.526 1.00 85.44 216 ASP A O 1
ATOM 1772 N N . GLY A 1 217 ? 1.539 -3.402 0.533 1.00 89.06 217 GLY A N 1
ATOM 1773 C CA . GLY A 1 217 ? 2.826 -2.766 0.377 1.00 89.06 217 GLY A CA 1
ATOM 1774 C C . GLY A 1 217 ? 2.735 -1.296 0.719 1.00 89.06 217 GLY A C 1
ATOM 1775 O O . GLY A 1 217 ? 1.705 -0.645 0.521 1.00 89.06 217 GLY A O 1
ATOM 1776 N N . ILE A 1 218 ? 3.840 -0.785 1.245 1.00 92.50 218 ILE A N 1
ATOM 1777 C CA . ILE A 1 218 ? 4.029 0.642 1.445 1.00 92.50 218 ILE A CA 1
ATOM 1778 C C . ILE A 1 218 ? 5.237 1.044 0.623 1.00 92.50 218 ILE A C 1
ATOM 1780 O O . ILE A 1 218 ? 6.301 0.425 0.713 1.00 92.50 218 ILE A O 1
ATOM 1784 N N . MET A 1 219 ? 5.052 2.078 -0.185 1.00 93.75 219 MET A N 1
ATOM 1785 C CA . MET A 1 219 ? 6.059 2.549 -1.113 1.00 93.75 219 MET A CA 1
ATOM 1786 C C . MET A 1 219 ? 6.388 4.003 -0.825 1.00 93.75 219 MET A C 1
ATOM 1788 O O . MET A 1 219 ? 5.496 4.836 -0.653 1.00 93.75 219 MET A O 1
ATOM 1792 N N . LEU A 1 220 ? 7.679 4.302 -0.787 1.00 95.69 220 LEU A N 1
ATOM 1793 C CA . LEU A 1 220 ? 8.198 5.649 -0.664 1.00 95.69 220 LEU A CA 1
ATOM 1794 C C . LEU A 1 220 ? 8.679 6.109 -2.036 1.00 95.69 220 LEU A C 1
ATOM 1796 O O . LEU A 1 220 ? 9.611 5.539 -2.598 1.00 95.69 220 LEU A O 1
ATOM 1800 N N . GLN A 1 221 ? 8.060 7.163 -2.549 1.00 95.81 221 GLN A N 1
ATOM 1801 C CA . GLN A 1 221 ? 8.585 7.893 -3.688 1.00 95.81 221 GLN A CA 1
ATOM 1802 C C . GLN A 1 221 ? 9.431 9.057 -3.196 1.00 95.81 221 GLN A C 1
ATOM 1804 O O . GLN A 1 221 ? 8.986 9.817 -2.339 1.00 95.81 221 GLN A O 1
ATOM 1809 N N . VAL A 1 222 ? 10.611 9.247 -3.773 1.00 96.75 222 VAL A N 1
ATOM 1810 C CA . VAL A 1 222 ? 11.417 10.451 -3.583 1.00 96.75 222 VAL A CA 1
ATOM 1811 C C . VAL A 1 222 ? 11.731 11.044 -4.943 1.00 96.75 222 VAL A C 1
ATOM 1813 O O . VAL A 1 222 ? 12.370 10.412 -5.779 1.00 96.75 222 VAL A O 1
ATOM 1816 N N . THR A 1 223 ? 11.265 12.269 -5.158 1.00 96.44 223 THR A N 1
ATOM 1817 C CA . THR A 1 223 ? 11.495 13.008 -6.400 1.00 96.44 223 THR A CA 1
ATOM 1818 C C . THR A 1 223 ? 12.648 13.977 -6.201 1.00 96.44 223 THR A C 1
ATOM 1820 O O . THR A 1 223 ? 12.552 14.860 -5.352 1.00 96.44 223 THR A O 1
ATOM 1823 N N . TYR A 1 224 ? 13.711 13.816 -6.977 1.00 95.56 224 TYR A N 1
ATOM 1824 C CA . TYR A 1 224 ? 14.852 14.716 -7.076 1.00 95.56 224 TYR A CA 1
ATOM 1825 C C . TYR A 1 224 ? 14.663 15.621 -8.287 1.00 95.56 224 TYR A C 1
ATOM 1827 O O . TYR A 1 224 ? 14.278 15.166 -9.357 1.00 95.56 224 TYR A O 1
ATOM 1835 N N . SER A 1 225 ? 14.930 16.908 -8.132 1.00 93.75 225 SER A N 1
ATOM 1836 C CA . SER A 1 225 ? 14.815 17.892 -9.212 1.00 93.75 225 SER A CA 1
ATOM 1837 C C . SER A 1 225 ? 15.851 18.991 -9.026 1.00 93.75 225 SER A C 1
ATOM 1839 O O . SER A 1 225 ? 16.447 19.076 -7.950 1.00 93.75 225 SER A O 1
ATOM 1841 N N . ASN A 1 226 ? 15.974 19.863 -10.033 1.00 89.75 226 ASN A N 1
ATOM 1842 C CA . ASN A 1 226 ? 16.982 20.921 -10.193 1.00 89.75 226 ASN A CA 1
ATOM 1843 C C . ASN A 1 226 ? 18.343 20.425 -10.712 1.00 89.75 226 ASN A C 1
ATOM 1845 O O . ASN A 1 226 ? 18.640 19.238 -10.688 1.00 89.75 226 ASN A O 1
ATOM 1849 N N . ALA A 1 227 ? 19.183 21.365 -11.157 1.00 86.31 227 ALA A N 1
ATOM 1850 C CA . ALA A 1 227 ? 20.477 21.063 -11.775 1.00 86.31 227 ALA A CA 1
ATOM 1851 C C . ALA A 1 227 ? 21.478 20.344 -10.848 1.00 86.31 227 ALA A C 1
ATOM 1853 O O . ALA A 1 227 ? 22.430 19.742 -11.329 1.00 86.31 227 ALA A O 1
ATOM 1854 N N . THR A 1 228 ? 21.293 20.420 -9.525 1.00 88.31 228 THR A N 1
ATOM 1855 C CA . THR A 1 228 ? 22.174 19.789 -8.529 1.00 88.31 228 THR A CA 1
ATOM 1856 C C . THR A 1 228 ? 21.535 18.587 -7.841 1.00 88.31 228 THR A C 1
ATOM 1858 O O . THR A 1 228 ? 22.114 18.062 -6.891 1.00 88.31 228 THR A O 1
ATOM 1861 N N . TRP A 1 229 ? 20.342 18.166 -8.275 1.00 92.19 229 TRP A N 1
ATOM 1862 C CA . TRP A 1 229 ? 19.561 17.101 -7.648 1.00 92.19 229 TRP A CA 1
ATOM 1863 C C . TRP A 1 229 ? 19.383 17.297 -6.136 1.00 92.19 229 TRP A C 1
ATOM 1865 O O . TRP A 1 229 ? 19.440 16.353 -5.355 1.00 92.19 229 TRP A O 1
ATOM 1875 N N . SER A 1 230 ? 19.216 18.540 -5.687 1.00 89.38 230 SER A N 1
ATOM 1876 C CA . SER A 1 230 ? 19.149 18.863 -4.253 1.00 89.38 230 SER A CA 1
ATOM 1877 C C . SER A 1 230 ? 17.730 19.118 -3.755 1.00 89.38 230 SER A C 1
ATOM 1879 O O . SER A 1 230 ? 17.470 19.015 -2.554 1.00 89.38 230 SER A O 1
ATOM 1881 N N . ARG A 1 231 ? 16.795 19.447 -4.655 1.00 91.25 231 ARG A N 1
ATOM 1882 C CA . ARG A 1 231 ? 15.387 19.628 -4.299 1.00 91.25 231 ARG A CA 1
ATOM 1883 C C . ARG A 1 231 ? 14.706 18.267 -4.271 1.00 91.25 231 ARG A C 1
ATOM 1885 O O . ARG A 1 231 ? 14.520 17.657 -5.322 1.00 91.25 231 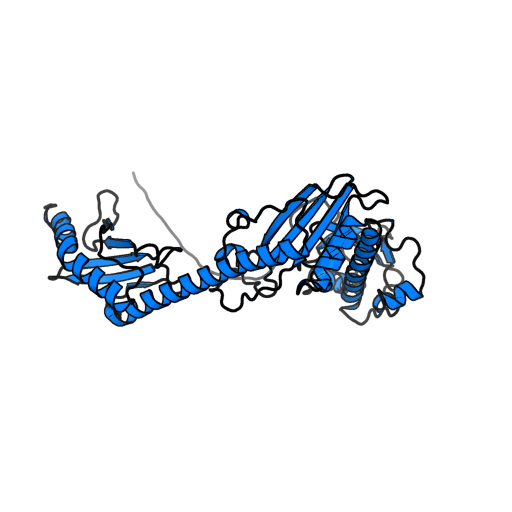ARG A O 1
ATOM 1892 N N . THR A 1 232 ? 14.294 17.848 -3.080 1.00 94.25 232 THR A N 1
ATOM 1893 C CA . THR A 1 232 ? 13.657 16.552 -2.844 1.00 94.25 232 THR A CA 1
ATOM 1894 C C . THR A 1 232 ? 12.202 16.698 -2.405 1.00 94.25 232 THR A C 1
ATOM 1896 O O . THR A 1 232 ? 11.850 17.587 -1.627 1.00 94.25 232 THR A O 1
ATOM 1899 N N . VAL A 1 233 ? 11.338 15.816 -2.908 1.00 94.12 233 VAL A N 1
ATOM 1900 C CA . VAL A 1 233 ? 9.927 15.728 -2.508 1.00 94.12 233 VAL A CA 1
ATOM 1901 C C . VAL A 1 233 ? 9.584 14.265 -2.214 1.00 94.12 233 VAL A C 1
ATOM 1903 O O . VAL A 1 233 ? 9.482 13.475 -3.159 1.00 94.12 233 VAL A O 1
ATOM 1906 N N . PRO A 1 234 ? 9.439 13.880 -0.931 1.00 94.94 234 PRO A N 1
ATOM 1907 C CA . PRO A 1 234 ? 9.023 12.539 -0.549 1.00 94.94 234 PRO A CA 1
ATOM 1908 C C . PRO A 1 234 ? 7.492 12.406 -0.536 1.00 94.94 234 PRO A C 1
ATOM 1910 O O . PRO A 1 234 ? 6.788 13.288 -0.045 1.00 94.94 234 PRO A O 1
ATOM 1913 N N . ILE A 1 235 ? 6.975 11.288 -1.044 1.00 93.44 235 ILE A N 1
ATOM 1914 C CA . ILE A 1 235 ? 5.547 10.943 -1.057 1.00 93.44 235 ILE A CA 1
ATOM 1915 C C . ILE A 1 235 ? 5.390 9.489 -0.610 1.00 93.44 235 ILE A C 1
ATOM 1917 O O . ILE A 1 235 ? 6.110 8.608 -1.078 1.00 93.44 235 ILE A O 1
ATOM 1921 N N . LEU A 1 236 ? 4.437 9.234 0.290 1.00 93.44 236 LEU A N 1
ATOM 1922 C CA . LEU A 1 236 ? 4.120 7.892 0.774 1.00 93.44 236 LEU A CA 1
ATOM 1923 C C . LEU A 1 236 ? 2.867 7.348 0.085 1.00 93.44 236 LEU A C 1
ATOM 1925 O O . LEU A 1 236 ? 1.824 8.001 0.081 1.00 93.44 236 LEU A O 1
ATOM 1929 N N . TYR A 1 237 ? 2.958 6.125 -0.427 1.00 91.19 237 TYR A N 1
ATOM 1930 C CA . TYR A 1 237 ? 1.836 5.378 -0.984 1.00 91.19 237 TYR A CA 1
ATOM 1931 C C . TYR A 1 237 ? 1.574 4.128 -0.151 1.00 91.19 237 TYR A C 1
ATOM 1933 O O . TYR A 1 237 ? 2.503 3.385 0.163 1.00 91.19 237 TYR A O 1
ATOM 1941 N N . LEU A 1 238 ? 0.307 3.883 0.171 1.00 89.88 238 LEU A N 1
ATOM 1942 C CA . LEU A 1 238 ? -0.154 2.683 0.857 1.00 89.88 238 LEU A CA 1
ATOM 1943 C C . LEU A 1 238 ? -1.107 1.926 -0.073 1.00 89.88 238 LEU A C 1
ATOM 1945 O O . LEU A 1 238 ? -1.826 2.534 -0.868 1.00 89.88 238 LEU A O 1
ATOM 1949 N N . SER A 1 239 ? -1.115 0.598 0.008 1.00 87.38 239 SER A N 1
ATOM 1950 C CA . SER A 1 239 ? -2.194 -0.193 -0.585 1.00 87.38 239 SER A CA 1
ATOM 1951 C C . SER A 1 239 ? -3.526 0.114 0.112 1.00 87.38 239 SER A C 1
ATOM 1953 O O . SER A 1 239 ? -3.555 0.436 1.300 1.00 87.38 239 SER A O 1
ATOM 1955 N N . ALA A 1 240 ? -4.643 -0.026 -0.609 1.00 83.50 240 ALA A N 1
ATOM 1956 C CA . ALA A 1 240 ? -5.977 0.302 -0.090 1.00 83.50 240 ALA A CA 1
ATOM 1957 C C . ALA A 1 240 ? -6.299 -0.418 1.235 1.00 83.50 240 ALA A C 1
ATOM 1959 O O . ALA A 1 240 ? -6.845 0.185 2.153 1.00 83.50 240 ALA A O 1
ATOM 1960 N N . GLY A 1 241 ? -5.887 -1.684 1.376 1.00 83.06 241 GLY A N 1
ATOM 1961 C CA . GLY A 1 241 ? -6.070 -2.441 2.616 1.00 83.06 241 GLY A CA 1
ATOM 1962 C C . GLY A 1 241 ? -5.305 -1.877 3.811 1.00 83.06 241 GLY A C 1
ATOM 1963 O O . GLY A 1 241 ? -5.766 -1.980 4.946 1.00 83.06 241 GLY A O 1
ATOM 1964 N N . LEU A 1 242 ? -4.141 -1.271 3.575 1.00 88.69 242 LEU A N 1
ATOM 1965 C CA . LEU A 1 242 ? -3.347 -0.640 4.625 1.00 88.69 242 LEU A CA 1
ATOM 1966 C C . LEU A 1 242 ? -3.854 0.763 4.967 1.00 88.69 242 LEU A C 1
ATOM 1968 O O . LEU A 1 242 ? -3.750 1.153 6.128 1.00 88.69 242 LEU A O 1
ATOM 1972 N N . GLU A 1 243 ? -4.437 1.495 4.014 1.00 88.06 243 GLU A N 1
ATOM 1973 C CA . GLU A 1 243 ? -5.067 2.797 4.285 1.00 88.06 243 GLU A CA 1
ATOM 1974 C C . GLU A 1 243 ? -6.237 2.676 5.269 1.00 88.06 243 GLU A C 1
ATOM 1976 O O . GLU A 1 243 ? -6.373 3.519 6.160 1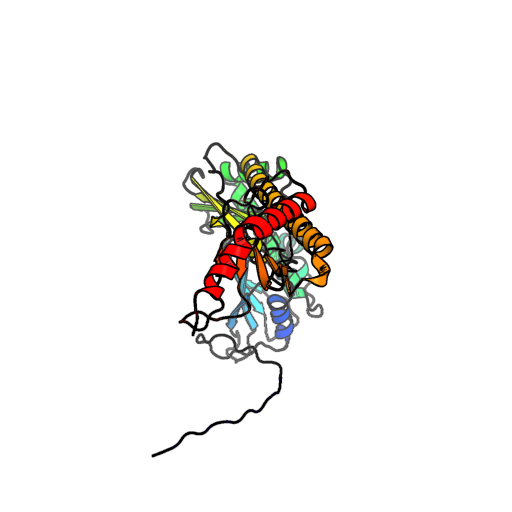.00 88.06 243 GLU A O 1
ATOM 1981 N N . ASP A 1 244 ? -7.023 1.598 5.174 1.00 82.75 244 ASP A N 1
ATOM 1982 C CA . ASP A 1 244 ? -8.135 1.318 6.092 1.00 82.75 244 ASP A CA 1
ATOM 1983 C C . ASP A 1 244 ? -7.674 1.190 7.556 1.00 82.75 244 ASP A C 1
ATOM 1985 O O . ASP A 1 244 ? -8.391 1.574 8.481 1.00 82.75 244 ASP A O 1
ATOM 1989 N N . VAL A 1 245 ? -6.469 0.657 7.779 1.00 86.12 245 VAL A N 1
ATOM 1990 C CA . VAL A 1 245 ? -5.975 0.279 9.115 1.00 86.12 245 VAL A CA 1
ATOM 1991 C C . VAL A 1 245 ? -4.989 1.297 9.683 1.00 86.12 245 VAL A C 1
ATOM 1993 O O . VAL A 1 245 ? -5.029 1.626 10.871 1.00 86.12 245 VAL A O 1
ATOM 1996 N N . LEU A 1 246 ? -4.081 1.805 8.853 1.00 87.62 246 LEU A N 1
ATOM 1997 C CA . LEU A 1 246 ? -3.048 2.756 9.265 1.00 87.62 246 LEU A CA 1
ATOM 1998 C C . LEU A 1 246 ? -3.519 4.211 9.149 1.00 87.62 246 LEU A C 1
ATOM 2000 O O . LEU A 1 246 ? -2.932 5.084 9.796 1.00 87.62 246 LEU A O 1
ATOM 2004 N N . GLY A 1 247 ? -4.607 4.443 8.410 1.00 80.19 247 GLY A N 1
ATOM 2005 C CA . GLY A 1 247 ? -5.045 5.751 7.947 1.00 80.19 247 GLY A CA 1
ATOM 2006 C C . GLY A 1 247 ? -4.482 6.063 6.560 1.00 80.19 247 GLY A C 1
ATOM 2007 O O . GLY A 1 247 ? -3.533 5.435 6.091 1.00 80.19 247 GLY A O 1
ATOM 2008 N N . ASN A 1 248 ? -5.063 7.063 5.895 1.00 74.94 248 ASN A N 1
ATOM 2009 C CA . ASN A 1 248 ? -4.575 7.520 4.593 1.00 74.94 248 ASN A CA 1
ATOM 2010 C C . ASN A 1 248 ? -3.137 8.073 4.680 1.00 74.94 248 ASN A C 1
ATOM 2012 O O . ASN A 1 248 ? -2.645 8.409 5.762 1.00 74.94 248 ASN A O 1
ATOM 2016 N N . SER A 1 249 ? -2.473 8.228 3.535 1.00 65.94 249 SER A N 1
ATOM 2017 C CA . SER A 1 249 ? -1.105 8.767 3.447 1.00 65.94 249 SER A CA 1
ATOM 2018 C C . SER A 1 249 ? -0.923 10.131 4.131 1.00 65.94 249 SER A C 1
ATOM 2020 O O . SER A 1 249 ? 0.145 10.408 4.669 1.00 65.94 249 SER A O 1
ATOM 2022 N N . ASN A 1 250 ? -1.978 10.949 4.215 1.00 68.25 250 ASN A N 1
ATOM 2023 C CA . ASN A 1 250 ? -1.954 12.246 4.901 1.00 68.25 250 ASN A CA 1
ATOM 2024 C C . ASN A 1 250 ? -1.931 12.139 6.436 1.00 68.25 250 ASN A C 1
ATOM 2026 O O . ASN A 1 250 ? -1.579 13.106 7.109 1.00 68.25 250 ASN A O 1
ATOM 2030 N N . SER A 1 251 ? -2.310 10.989 6.998 1.00 74.12 251 SER A N 1
ATOM 2031 C CA . SER A 1 251 ? -2.263 10.735 8.443 1.00 74.12 251 SER A CA 1
ATOM 2032 C C . SER A 1 251 ? -0.859 10.378 8.948 1.00 74.12 251 SER A C 1
ATOM 2034 O O . SER A 1 251 ? -0.587 10.474 10.147 1.00 74.12 251 SER A O 1
ATOM 2036 N N . LEU A 1 252 ? 0.039 9.995 8.036 1.00 82.69 252 LEU A N 1
ATOM 2037 C CA . LEU A 1 252 ? 1.429 9.656 8.315 1.00 82.69 252 LEU A CA 1
ATOM 2038 C C . LEU A 1 252 ? 2.324 10.808 7.868 1.00 82.69 252 LEU A C 1
ATOM 2040 O O . LEU A 1 252 ? 2.799 10.860 6.737 1.00 82.69 252 LEU A O 1
ATOM 2044 N N . HIS A 1 253 ? 2.557 11.752 8.777 1.00 85.44 253 HIS A N 1
ATOM 2045 C CA . HIS A 1 253 ? 3.456 12.867 8.511 1.00 85.44 253 HIS A CA 1
ATOM 2046 C C . HIS A 1 253 ? 4.896 12.369 8.384 1.00 85.44 253 HIS A C 1
ATOM 2048 O O . HIS A 1 253 ? 5.527 11.992 9.374 1.00 85.44 253 HIS A O 1
ATOM 2054 N N . LEU A 1 254 ? 5.408 12.368 7.154 1.00 90.62 254 LEU A N 1
ATOM 2055 C CA . LEU A 1 254 ? 6.788 12.000 6.888 1.00 90.62 254 LEU A CA 1
ATOM 2056 C C . LEU A 1 254 ? 7.757 13.026 7.494 1.00 90.62 254 LEU A C 1
ATOM 2058 O O . LEU A 1 254 ? 7.493 14.233 7.443 1.00 90.62 254 LEU A O 1
ATOM 2062 N N . PRO A 1 255 ? 8.913 12.577 8.012 1.00 91.31 255 PRO A N 1
ATOM 2063 C CA . PRO A 1 255 ? 9.987 13.487 8.368 1.00 91.31 255 PRO A CA 1
ATOM 2064 C C . PRO A 1 255 ? 10.482 14.232 7.117 1.00 91.31 255 PRO A C 1
ATOM 2066 O O . PRO A 1 255 ? 10.471 13.668 6.017 1.00 91.31 255 PRO A O 1
ATOM 2069 N N . PRO A 1 256 ? 10.951 15.483 7.249 1.00 89.38 256 PRO A N 1
ATOM 2070 C CA . PRO A 1 256 ? 11.505 16.216 6.121 1.00 89.38 256 PRO A CA 1
ATOM 2071 C C . PRO A 1 256 ? 12.793 15.549 5.615 1.00 89.38 256 PRO A C 1
ATOM 2073 O O . PRO A 1 256 ? 13.664 15.157 6.399 1.00 89.38 256 PRO A O 1
ATOM 2076 N N . LEU A 1 257 ? 12.927 15.453 4.292 1.00 89.81 257 LEU A N 1
ATOM 2077 C CA . LEU A 1 257 ? 14.166 15.059 3.627 1.00 89.81 257 LEU A CA 1
ATOM 2078 C C . LEU A 1 257 ? 14.954 16.325 3.276 1.00 89.81 257 LEU A C 1
ATOM 2080 O O . LEU A 1 257 ? 14.599 17.052 2.356 1.00 89.81 257 LEU A O 1
ATOM 2084 N N . THR A 1 258 ? 15.995 16.628 4.046 1.00 83.25 258 THR A N 1
ATOM 2085 C CA . THR A 1 258 ? 16.871 17.779 3.783 1.00 83.25 258 THR A CA 1
ATOM 2086 C C . THR A 1 258 ? 17.977 17.402 2.798 1.00 83.25 258 THR A C 1
ATOM 2088 O O . THR A 1 258 ? 18.342 16.236 2.706 1.00 83.25 258 THR A O 1
ATOM 2091 N N . ALA A 1 259 ? 18.580 18.379 2.111 1.00 75.38 259 ALA A N 1
ATOM 2092 C CA . ALA A 1 259 ? 19.641 18.128 1.120 1.00 75.38 259 ALA A CA 1
ATOM 2093 C C . ALA A 1 259 ? 20.877 17.384 1.683 1.00 75.38 259 ALA A C 1
ATOM 2095 O O . ALA A 1 259 ? 21.607 16.716 0.952 1.00 75.38 259 ALA A O 1
ATOM 2096 N N . ILE A 1 260 ? 21.112 17.487 2.995 1.00 79.25 260 ILE A N 1
ATOM 2097 C CA . ILE A 1 260 ? 22.233 16.836 3.695 1.00 79.25 260 ILE A CA 1
ATOM 2098 C C . ILE A 1 260 ? 21.930 15.355 3.977 1.00 79.25 260 ILE A C 1
ATOM 2100 O O . ILE A 1 260 ? 22.839 14.549 4.171 1.00 79.25 260 ILE A O 1
ATOM 2104 N N . LYS A 1 261 ? 20.650 14.982 4.020 1.00 88.69 261 LYS A N 1
ATOM 2105 C CA . LYS A 1 261 ? 20.204 13.635 4.357 1.00 88.69 261 LYS A CA 1
ATOM 2106 C C . LYS A 1 261 ? 20.041 12.820 3.075 1.00 88.69 261 LYS A C 1
ATOM 2108 O O . LYS A 1 261 ? 19.344 13.237 2.159 1.00 88.69 261 LYS A O 1
ATOM 2113 N N . ASN A 1 262 ? 20.698 11.670 3.030 1.00 92.25 262 ASN A N 1
ATOM 2114 C CA . ASN A 1 262 ? 20.631 10.716 1.927 1.00 92.25 262 ASN A CA 1
ATOM 2115 C C . ASN A 1 262 ? 19.523 9.672 2.157 1.00 92.25 262 ASN A C 1
ATOM 2117 O O . ASN A 1 262 ? 19.010 9.515 3.274 1.00 92.25 262 ASN A O 1
ATOM 2121 N N . LEU A 1 263 ? 19.171 8.932 1.105 1.00 95.75 263 LEU A N 1
ATOM 2122 C CA . LEU A 1 263 ? 18.171 7.867 1.139 1.00 95.75 263 LEU A CA 1
ATOM 2123 C C . LEU A 1 263 ? 18.548 6.766 2.123 1.00 95.75 263 LEU A C 1
ATOM 2125 O O . LEU A 1 263 ? 17.672 6.299 2.849 1.00 95.75 263 LEU A O 1
ATOM 2129 N N . SER A 1 264 ? 19.834 6.415 2.228 1.00 95.50 264 SER A N 1
ATOM 2130 C CA . SER A 1 264 ? 20.269 5.353 3.140 1.00 95.50 264 SER A CA 1
ATOM 2131 C C . SER A 1 264 ? 19.993 5.651 4.615 1.00 95.50 264 SER A C 1
ATOM 2133 O O . SER A 1 264 ? 19.782 4.732 5.401 1.00 95.50 264 SER A O 1
ATOM 2135 N N . LYS A 1 265 ? 19.893 6.929 5.004 1.00 95.19 265 LYS A N 1
ATOM 2136 C CA . LYS A 1 265 ? 19.433 7.337 6.344 1.00 95.19 265 LYS A CA 1
ATOM 2137 C C . LYS A 1 265 ? 17.933 7.602 6.398 1.00 95.19 265 LYS A C 1
ATOM 2139 O O . LYS A 1 265 ? 17.295 7.335 7.414 1.00 95.19 265 LYS A O 1
ATOM 2144 N N . TYR A 1 266 ? 17.363 8.153 5.328 1.00 96.50 266 TYR A N 1
ATOM 2145 C CA . TYR A 1 266 ? 15.954 8.537 5.286 1.00 96.50 266 TYR A CA 1
ATOM 2146 C C . TYR A 1 266 ? 15.003 7.339 5.255 1.00 96.50 266 TYR A C 1
ATOM 2148 O O . TYR A 1 266 ? 14.043 7.308 6.024 1.00 96.50 266 TYR A O 1
ATOM 2156 N N . VAL A 1 267 ? 15.282 6.340 4.416 1.00 96.38 267 VAL A N 1
ATOM 2157 C CA . VAL A 1 267 ? 14.423 5.161 4.251 1.00 96.38 267 VAL A CA 1
ATOM 2158 C C . VAL A 1 267 ? 14.279 4.381 5.565 1.00 96.38 267 VAL A C 1
ATOM 2160 O O . VAL A 1 267 ? 13.139 4.120 5.955 1.00 96.38 267 VAL A O 1
ATOM 2163 N N . PRO A 1 268 ? 15.353 4.074 6.326 1.00 95.56 268 PRO A N 1
ATOM 2164 C CA . PRO A 1 268 ? 15.211 3.431 7.635 1.00 95.56 268 PRO A CA 1
ATOM 2165 C C . PRO A 1 268 ? 14.406 4.250 8.651 1.00 95.56 268 PRO A C 1
ATOM 2167 O O . PRO A 1 268 ? 13.664 3.676 9.447 1.00 95.56 268 PRO A O 1
ATOM 2170 N N . GLU A 1 269 ? 14.512 5.580 8.630 1.00 95.38 269 GLU A N 1
ATOM 2171 C CA . GLU A 1 269 ? 13.748 6.446 9.533 1.00 95.38 269 GLU A CA 1
ATOM 2172 C C . GLU A 1 269 ? 12.249 6.414 9.226 1.00 95.38 269 GLU A C 1
ATOM 2174 O O . GLU A 1 269 ? 11.435 6.230 10.134 1.00 95.38 269 GLU A O 1
ATOM 2179 N N . VAL A 1 270 ? 11.880 6.519 7.946 1.00 95.44 270 VAL A N 1
ATOM 2180 C CA . VAL A 1 270 ? 10.487 6.380 7.497 1.00 95.44 270 VAL A CA 1
ATOM 2181 C C . VAL A 1 270 ? 9.964 4.976 7.809 1.00 95.44 270 VAL A C 1
ATOM 2183 O O . VAL A 1 270 ? 8.867 4.827 8.349 1.00 95.44 270 VAL A O 1
ATOM 2186 N N . LYS A 1 271 ? 10.771 3.939 7.560 1.00 95.06 271 LYS A N 1
ATOM 2187 C CA . LYS A 1 271 ? 10.433 2.551 7.893 1.00 95.06 271 LYS A CA 1
ATOM 2188 C C . LYS A 1 271 ? 10.158 2.378 9.387 1.00 95.06 271 LYS A C 1
ATOM 2190 O O . LYS A 1 271 ? 9.189 1.711 9.754 1.00 95.06 271 LYS A O 1
ATOM 2195 N N . LYS A 1 272 ? 10.970 2.997 10.251 1.00 94.81 272 LYS A N 1
ATOM 2196 C CA . LYS A 1 272 ? 10.776 2.971 11.705 1.00 94.81 272 LYS A CA 1
ATOM 2197 C C . LYS A 1 272 ? 9.475 3.662 12.108 1.00 94.81 272 LYS A C 1
ATOM 2199 O O . LYS A 1 272 ? 8.691 3.056 12.828 1.00 94.81 272 LYS A O 1
ATOM 2204 N N . LEU A 1 273 ? 9.209 4.864 11.590 1.00 94.62 273 LEU A N 1
ATOM 2205 C CA . LEU A 1 273 ? 7.962 5.601 11.841 1.00 94.62 273 LEU A CA 1
ATOM 2206 C C . LEU A 1 273 ? 6.727 4.735 11.540 1.00 94.62 273 LEU A C 1
ATOM 2208 O O . LEU A 1 273 ? 5.797 4.649 12.342 1.00 94.62 273 LEU A O 1
ATOM 2212 N N . ILE A 1 274 ? 6.731 4.071 10.384 1.00 94.31 274 ILE A N 1
ATOM 2213 C CA . ILE A 1 274 ? 5.626 3.212 9.953 1.00 94.31 274 ILE A CA 1
ATOM 2214 C C . ILE A 1 274 ? 5.534 1.952 10.819 1.00 94.31 274 ILE A C 1
ATOM 2216 O O . ILE A 1 274 ? 4.437 1.559 11.209 1.00 94.31 274 ILE A O 1
ATOM 2220 N N . SER A 1 275 ? 6.668 1.340 11.167 1.00 95.12 275 SER A N 1
ATOM 2221 C CA . SER A 1 275 ? 6.704 0.175 12.062 1.00 95.12 275 SER A CA 1
ATOM 2222 C C . SER A 1 275 ? 6.133 0.508 13.442 1.00 95.12 275 SER A C 1
ATOM 2224 O O . SER A 1 275 ? 5.326 -0.250 13.978 1.00 95.12 275 SER A O 1
ATOM 2226 N N . ASP A 1 276 ? 6.482 1.671 13.994 1.00 93.94 276 ASP A N 1
ATOM 2227 C CA . ASP A 1 276 ? 5.954 2.152 15.272 1.00 93.94 276 ASP A CA 1
ATOM 2228 C C . ASP A 1 276 ? 4.433 2.364 15.193 1.00 93.94 276 ASP A C 1
ATOM 2230 O O . ASP A 1 276 ? 3.695 1.976 16.104 1.00 93.94 276 ASP A O 1
ATOM 2234 N N . LYS A 1 277 ? 3.932 2.893 14.067 1.00 92.75 277 LYS A N 1
ATOM 2235 C CA . LYS A 1 277 ? 2.489 3.007 13.821 1.00 92.75 277 LYS A CA 1
ATOM 2236 C C . LYS A 1 277 ? 1.802 1.641 13.747 1.00 92.75 277 LYS A C 1
ATOM 2238 O O . LYS A 1 277 ? 0.763 1.469 14.382 1.00 92.75 277 LYS A O 1
ATOM 2243 N N . ILE A 1 278 ? 2.359 0.690 12.995 1.00 94.00 278 ILE A N 1
ATOM 2244 C CA . ILE A 1 278 ? 1.837 -0.682 12.880 1.00 94.00 278 ILE A CA 1
ATOM 2245 C C . ILE A 1 278 ? 1.737 -1.314 14.271 1.00 94.00 278 ILE A C 1
ATOM 2247 O O . ILE A 1 278 ? 0.674 -1.800 14.653 1.00 94.00 278 ILE A O 1
ATOM 2251 N N . ASN A 1 279 ? 2.807 -1.225 15.064 1.00 93.88 279 ASN A N 1
ATOM 2252 C CA . ASN A 1 279 ? 2.841 -1.749 16.427 1.00 93.88 279 ASN A CA 1
ATOM 2253 C C . ASN A 1 279 ? 1.785 -1.094 17.325 1.00 93.88 279 ASN A C 1
ATOM 2255 O O . ASN A 1 279 ? 1.096 -1.794 18.063 1.00 93.88 279 ASN A O 1
ATOM 2259 N N . SER A 1 280 ? 1.600 0.225 17.220 1.00 92.06 280 SER A N 1
ATOM 2260 C CA . SER A 1 280 ? 0.564 0.946 17.966 1.00 92.06 280 SER A CA 1
ATOM 2261 C C . SER A 1 280 ? -0.852 0.481 17.605 1.00 92.06 280 SER A C 1
ATOM 2263 O O . SER A 1 280 ? -1.692 0.329 18.494 1.00 92.06 280 SER A O 1
ATOM 2265 N N . VAL A 1 281 ? -1.125 0.211 16.324 1.00 92.81 281 VAL A N 1
ATOM 2266 C CA . VAL A 1 281 ? -2.426 -0.314 15.879 1.00 92.81 281 VAL A CA 1
ATOM 2267 C C . VAL A 1 281 ? -2.659 -1.733 16.398 1.00 92.81 281 VAL A C 1
ATOM 2269 O O . VAL A 1 281 ? -3.737 -2.020 16.918 1.00 92.81 281 VAL A O 1
ATOM 2272 N N . ILE A 1 282 ? -1.646 -2.601 16.319 1.00 93.50 282 ILE A N 1
ATOM 2273 C CA . ILE A 1 282 ? -1.710 -3.967 16.858 1.00 93.50 282 ILE A CA 1
ATOM 2274 C C . ILE A 1 282 ? -1.975 -3.926 18.365 1.00 93.50 282 ILE A C 1
ATOM 2276 O O . ILE A 1 282 ? -2.863 -4.618 18.856 1.00 93.50 282 ILE A O 1
ATOM 2280 N N . GLU A 1 283 ? -1.244 -3.093 19.107 1.00 93.38 283 GLU A N 1
ATOM 2281 C CA . GLU A 1 283 ? -1.435 -2.963 20.549 1.00 93.38 283 GLU A CA 1
ATOM 2282 C C . GLU A 1 283 ? -2.840 -2.450 20.890 1.00 93.38 283 GLU A C 1
ATOM 2284 O O . GLU A 1 283 ? -3.507 -3.026 21.750 1.00 93.38 283 GLU A O 1
ATOM 2289 N N . ASN A 1 284 ? -3.329 -1.415 20.196 1.00 94.12 284 ASN A N 1
ATOM 2290 C CA . ASN A 1 284 ? -4.689 -0.907 20.387 1.00 94.12 284 ASN A CA 1
ATOM 2291 C C . ASN A 1 284 ? -5.733 -2.013 20.185 1.00 94.12 284 ASN A C 1
ATOM 2293 O O . ASN A 1 284 ? -6.624 -2.178 21.023 1.00 94.12 284 ASN A O 1
ATOM 2297 N N . PHE A 1 285 ? -5.603 -2.783 19.105 1.00 95.00 285 PHE A N 1
ATOM 2298 C CA . PHE A 1 285 ? -6.497 -3.891 18.795 1.00 95.00 285 PHE A CA 1
ATOM 2299 C C . PHE A 1 285 ? -6.483 -4.965 19.886 1.00 95.00 285 PHE A C 1
ATOM 2301 O O . PHE A 1 285 ? -7.535 -5.363 20.382 1.00 95.00 285 PHE A O 1
ATOM 2308 N N . GLU A 1 286 ? -5.298 -5.385 20.327 1.00 95.50 286 GLU A N 1
ATOM 2309 C CA . GLU A 1 286 ? -5.136 -6.388 21.381 1.00 95.50 286 GLU A CA 1
ATOM 2310 C C . GLU A 1 286 ? -5.742 -5.937 22.715 1.00 95.50 286 GLU A C 1
ATOM 2312 O O . GLU A 1 286 ? -6.426 -6.707 23.397 1.00 95.50 286 GLU A O 1
ATOM 2317 N N . LYS A 1 287 ? -5.560 -4.662 23.075 1.00 96.56 287 LYS A N 1
ATOM 2318 C CA . LYS A 1 287 ? -6.162 -4.082 24.280 1.00 96.56 287 LYS A CA 1
ATOM 2319 C C . LYS A 1 287 ? -7.686 -4.036 24.177 1.00 96.56 287 LYS A C 1
ATOM 2321 O O . LYS A 1 287 ? -8.356 -4.428 25.133 1.00 96.56 287 LYS A O 1
ATOM 2326 N N . LYS A 1 288 ? -8.240 -3.599 23.039 1.00 97.31 288 LYS A N 1
ATOM 2327 C CA . LYS A 1 288 ? -9.694 -3.600 22.796 1.00 97.31 288 LYS A CA 1
ATOM 2328 C C . LYS A 1 288 ? -10.267 -5.013 22.876 1.00 97.31 288 LYS A C 1
ATOM 2330 O O . LYS A 1 288 ? -11.221 -5.246 23.615 1.00 97.31 288 LYS A O 1
ATOM 2335 N N . ARG A 1 289 ? -9.630 -5.973 22.198 1.00 96.94 289 ARG A N 1
ATOM 2336 C CA . ARG A 1 289 ? -9.996 -7.392 22.239 1.00 96.94 289 ARG A CA 1
ATOM 2337 C C . ARG A 1 289 ? -10.006 -7.930 23.664 1.00 96.94 289 ARG A C 1
ATOM 2339 O O . ARG A 1 289 ? -10.971 -8.580 24.054 1.00 96.94 289 ARG A O 1
ATOM 2346 N N . GLY A 1 290 ? -8.975 -7.636 24.456 1.00 97.69 290 GLY A N 1
ATOM 2347 C CA . GLY A 1 290 ? -8.913 -8.011 25.870 1.00 97.69 290 GLY A CA 1
ATOM 2348 C C . GLY A 1 290 ? -10.037 -7.394 26.711 1.00 97.69 290 GLY A C 1
ATOM 2349 O O . GLY A 1 290 ? -10.647 -8.093 27.519 1.00 97.69 290 GLY A O 1
ATOM 2350 N N . PHE A 1 291 ? -10.357 -6.114 26.492 1.00 98.31 291 PHE A N 1
ATOM 2351 C CA . PHE A 1 291 ? -11.467 -5.437 27.168 1.00 98.31 291 PHE A CA 1
ATOM 2352 C C . PHE A 1 291 ? -12.820 -6.080 26.850 1.00 98.31 291 PHE A C 1
ATOM 2354 O O . PHE A 1 291 ? -13.555 -6.455 27.763 1.00 98.31 291 PHE A O 1
ATOM 2361 N N . ILE A 1 292 ? -13.133 -6.251 25.562 1.00 98.12 292 ILE A N 1
ATOM 2362 C CA . ILE A 1 292 ? -14.401 -6.844 25.125 1.00 98.12 292 ILE A CA 1
ATOM 2363 C C . ILE A 1 292 ? -14.493 -8.301 25.581 1.00 98.12 292 ILE A C 1
ATOM 2365 O O . ILE A 1 292 ? -15.518 -8.690 26.125 1.00 98.12 292 ILE A O 1
ATOM 2369 N N . SER A 1 293 ? -13.418 -9.086 25.468 1.00 98.00 293 SER A N 1
ATOM 2370 C CA . SER A 1 293 ? -13.401 -10.485 25.925 1.00 98.00 293 SER A CA 1
ATOM 2371 C C . SER A 1 293 ? -13.712 -10.607 27.419 1.00 98.00 293 SER A C 1
ATOM 2373 O O . SER A 1 293 ? -14.466 -11.488 27.826 1.00 98.00 293 SER A O 1
ATOM 2375 N N . MET A 1 294 ? -13.183 -9.693 28.240 1.00 98.25 294 MET A N 1
ATOM 2376 C CA . MET A 1 294 ? -13.512 -9.650 29.664 1.00 98.25 294 MET A CA 1
ATOM 2377 C C . MET A 1 294 ? -14.975 -9.258 29.904 1.00 98.25 294 MET A C 1
ATOM 2379 O O . MET A 1 294 ? -15.633 -9.855 30.753 1.00 98.25 294 MET A O 1
ATOM 2383 N N . ALA A 1 295 ? -15.517 -8.309 29.137 1.00 97.25 295 ALA A N 1
ATOM 2384 C CA . ALA A 1 295 ? -16.931 -7.948 29.225 1.00 97.25 295 ALA A CA 1
ATOM 2385 C C . ALA A 1 295 ? -17.846 -9.127 28.857 1.00 97.25 295 ALA A C 1
ATOM 2387 O O . ALA A 1 295 ? -18.838 -9.363 29.545 1.00 97.25 295 ALA A O 1
ATOM 2388 N N . LEU A 1 296 ? -17.485 -9.904 27.829 1.00 97.12 296 LEU A N 1
ATOM 2389 C CA . LEU A 1 296 ? -18.206 -11.118 27.439 1.00 97.12 296 LEU A CA 1
ATOM 2390 C C . LEU A 1 296 ? -18.182 -12.175 28.555 1.00 97.12 296 LEU A C 1
ATOM 2392 O O . LEU A 1 296 ? -19.195 -12.820 28.807 1.00 97.12 296 LEU A O 1
ATOM 2396 N N . LEU A 1 297 ? -17.049 -12.329 29.249 1.00 97.38 297 LEU A N 1
ATOM 2397 C CA . LEU A 1 297 ? -16.914 -13.262 30.370 1.00 97.38 297 LEU A CA 1
ATOM 2398 C C . LEU A 1 297 ? -17.757 -12.837 31.581 1.00 97.38 297 LEU A C 1
ATOM 2400 O O . LEU A 1 297 ? -18.454 -13.660 32.168 1.00 97.38 297 LEU A O 1
ATOM 2404 N N . MET A 1 298 ? -17.695 -11.557 31.957 1.00 96.56 298 MET A N 1
ATOM 2405 C CA . MET A 1 298 ? -18.381 -11.033 33.144 1.00 96.56 298 MET A CA 1
ATOM 2406 C C . MET A 1 298 ? -19.895 -10.902 32.947 1.00 96.56 298 MET A C 1
ATOM 2408 O O . MET A 1 298 ? -20.658 -11.105 33.890 1.00 96.56 298 MET A O 1
ATOM 2412 N N . TYR A 1 299 ? -20.334 -10.559 31.733 1.00 94.75 299 TYR A N 1
ATOM 2413 C CA . TYR A 1 299 ? -21.717 -10.169 31.443 1.00 94.75 299 TYR A CA 1
ATOM 2414 C C . TYR A 1 299 ? -22.348 -10.998 30.321 1.00 94.75 299 TYR A C 1
ATOM 2416 O O . TYR A 1 299 ? -23.256 -10.522 29.644 1.00 94.75 299 TYR A O 1
ATOM 2424 N N . GLY A 1 300 ? -21.898 -12.244 30.132 1.00 90.44 300 GLY A N 1
ATOM 2425 C CA . GLY A 1 300 ? -22.314 -13.119 29.029 1.00 90.44 300 GLY A CA 1
ATOM 2426 C C . GLY A 1 300 ? -23.830 -13.230 28.826 1.00 90.44 300 GLY A C 1
ATOM 2427 O O . GLY A 1 300 ? -24.318 -13.154 27.704 1.00 90.44 300 GLY A O 1
ATOM 2428 N N . GLY A 1 301 ? -24.596 -13.328 29.917 1.00 93.19 301 GLY A N 1
ATOM 2429 C CA . GLY A 1 301 ? -26.064 -13.406 29.868 1.00 93.19 301 GLY A CA 1
ATOM 2430 C C . GLY A 1 301 ? -26.779 -12.095 29.511 1.00 93.19 301 GLY A C 1
ATOM 2431 O O . GLY A 1 301 ? -27.990 -12.099 29.317 1.00 93.19 301 GLY A O 1
ATOM 2432 N N . SER A 1 302 ? -26.048 -10.983 29.436 1.00 95.00 302 SER A N 1
ATOM 2433 C CA . SER A 1 302 ? -26.568 -9.637 29.175 1.00 95.00 302 SER A CA 1
ATOM 2434 C C . SER A 1 302 ? -26.167 -9.094 27.805 1.00 95.00 302 SER A C 1
ATOM 2436 O O . SER A 1 302 ? -26.516 -7.961 27.488 1.00 95.00 302 SER A O 1
ATOM 2438 N N . ILE A 1 303 ? -25.420 -9.837 26.988 1.00 96.81 303 ILE A N 1
ATOM 2439 C CA . ILE A 1 303 ? -24.933 -9.329 25.700 1.00 96.81 303 ILE A CA 1
ATOM 2440 C C . ILE A 1 303 ? -26.088 -9.183 24.710 1.00 96.81 303 ILE A C 1
ATOM 2442 O O . ILE A 1 303 ? -26.872 -10.107 24.513 1.00 96.81 303 ILE A O 1
ATOM 2446 N N . VAL A 1 304 ? -26.147 -8.027 24.051 1.00 97.12 304 VAL A N 1
ATOM 2447 C CA . VAL A 1 304 ? -27.052 -7.775 22.923 1.00 97.12 304 VAL A CA 1
ATOM 2448 C C . VAL A 1 304 ? -26.287 -7.907 21.612 1.00 97.12 304 VAL A C 1
ATOM 2450 O O . VAL A 1 304 ? -26.679 -8.661 20.731 1.00 97.12 304 VAL A O 1
ATOM 2453 N N . GLU A 1 305 ? -25.171 -7.189 21.501 1.00 97.81 305 GLU A N 1
ATOM 2454 C CA . GLU A 1 305 ? -24.293 -7.178 20.331 1.00 97.81 305 GLU A CA 1
ATOM 2455 C C . GLU A 1 305 ? -22.902 -6.677 20.733 1.00 97.81 305 GLU A C 1
ATOM 2457 O O . GLU A 1 305 ? -22.738 -5.983 21.741 1.00 97.81 305 GLU A O 1
ATOM 2462 N N . TYR A 1 306 ? -21.895 -6.999 19.930 1.00 97.75 306 TYR A N 1
ATOM 2463 C CA . TYR A 1 306 ? -20.567 -6.409 20.023 1.00 97.75 306 TYR A CA 1
ATOM 2464 C C . TYR A 1 306 ? -19.895 -6.433 18.654 1.00 97.75 306 TYR A C 1
ATOM 2466 O O . TYR A 1 306 ? -20.261 -7.214 17.774 1.00 97.75 306 TYR A O 1
ATOM 2474 N N . ASP A 1 307 ? -18.891 -5.586 18.488 1.00 95.75 307 ASP A N 1
ATOM 2475 C CA . ASP A 1 307 ? -18.063 -5.578 17.293 1.00 95.75 307 ASP A CA 1
ATOM 2476 C C . ASP A 1 307 ? -17.058 -6.735 17.324 1.00 95.75 307 ASP A C 1
ATOM 2478 O O . ASP A 1 307 ? -16.053 -6.689 18.036 1.00 95.75 307 ASP A O 1
ATOM 2482 N N . SER A 1 308 ? -17.328 -7.782 16.547 1.00 92.38 308 SER A N 1
ATOM 2483 C CA . SER A 1 308 ? -16.436 -8.936 16.419 1.00 92.38 308 SER A CA 1
ATOM 2484 C C . SER A 1 308 ? -15.247 -8.705 15.483 1.00 92.38 308 SER A C 1
ATOM 2486 O O . SER A 1 308 ? -14.387 -9.581 15.394 1.00 92.38 308 SER A O 1
ATOM 2488 N N . ASN A 1 309 ? -15.218 -7.582 14.757 1.00 89.50 309 ASN A N 1
ATOM 2489 C CA . ASN A 1 309 ? -14.163 -7.269 13.801 1.00 89.50 309 ASN A CA 1
ATOM 2490 C C . ASN A 1 309 ? -13.081 -6.405 14.448 1.00 89.50 309 ASN A C 1
ATOM 2492 O O . ASN A 1 309 ? -11.946 -6.862 14.522 1.00 89.50 309 ASN A O 1
ATOM 2496 N N . ASP A 1 310 ? -13.432 -5.225 14.973 1.00 90.88 310 ASP A N 1
ATOM 2497 C CA . ASP A 1 310 ? -12.465 -4.258 15.529 1.00 90.88 310 ASP A CA 1
ATOM 2498 C C . ASP A 1 310 ? -12.526 -4.127 17.053 1.00 90.88 310 ASP A C 1
ATOM 2500 O O . ASP A 1 310 ? -11.746 -3.375 17.652 1.00 90.88 310 ASP A O 1
ATOM 2504 N N . PHE A 1 311 ? -13.454 -4.840 17.702 1.00 96.06 311 PHE A N 1
ATOM 2505 C CA . PHE A 1 311 ? -13.697 -4.746 19.142 1.00 96.06 311 PHE A CA 1
ATOM 2506 C C . PHE A 1 311 ? -13.953 -3.298 19.592 1.00 96.06 311 PHE A C 1
ATOM 2508 O O . PHE A 1 311 ? -13.584 -2.896 20.695 1.00 96.06 311 PHE A O 1
ATOM 2515 N N . SER A 1 312 ? -14.566 -2.486 18.726 1.00 96.00 312 SER A N 1
ATOM 2516 C CA . SER A 1 312 ? -14.774 -1.057 18.965 1.00 96.00 312 SER A CA 1
ATOM 2517 C C . SER A 1 312 ? -15.970 -0.755 19.870 1.00 96.00 312 SER A C 1
ATOM 2519 O O . SER A 1 312 ? -16.019 0.321 20.472 1.00 96.00 312 SER A O 1
ATOM 2521 N N . PHE A 1 313 ? -16.923 -1.680 20.017 1.00 98.25 313 PHE A N 1
ATOM 2522 C CA . PHE A 1 313 ? -18.061 -1.505 20.916 1.00 98.25 313 PHE A CA 1
ATOM 2523 C C . PHE A 1 313 ? -18.643 -2.819 21.449 1.00 98.25 313 PHE A C 1
ATOM 2525 O O . PHE A 1 313 ? -18.457 -3.887 20.868 1.00 98.25 313 PHE A O 1
ATOM 2532 N N . ILE A 1 314 ? -19.399 -2.700 22.543 1.00 98.50 314 ILE A N 1
ATOM 2533 C CA . ILE A 1 314 ? -20.301 -3.727 23.076 1.00 98.50 314 ILE A CA 1
ATOM 2534 C C . ILE A 1 314 ? -21.565 -3.066 23.636 1.00 98.50 314 ILE A C 1
ATOM 2536 O O . ILE A 1 314 ? -21.498 -2.005 24.260 1.00 98.50 314 ILE A O 1
ATOM 2540 N N . SER A 1 315 ? -22.712 -3.699 23.412 1.00 98.31 315 SER A N 1
ATOM 2541 C CA . SER A 1 315 ? -24.019 -3.295 23.928 1.00 98.31 315 SER A CA 1
ATOM 2542 C C . SER A 1 315 ? -24.569 -4.395 24.834 1.00 98.31 315 SER A C 1
ATOM 2544 O O . SER A 1 315 ? -24.613 -5.566 24.451 1.00 98.31 315 SER A O 1
ATOM 2546 N N . LEU A 1 316 ? -25.008 -4.016 26.032 1.00 97.88 316 LEU A N 1
ATOM 2547 C CA . LEU A 1 316 ? -25.488 -4.934 27.063 1.00 97.88 316 LEU A CA 1
ATOM 2548 C C . LEU A 1 316 ? -26.902 -4.554 27.506 1.00 97.88 316 LEU A C 1
ATOM 2550 O O . LEU A 1 316 ? -27.175 -3.377 27.718 1.00 97.88 316 LEU A O 1
ATOM 2554 N N . LEU A 1 317 ? -27.779 -5.533 27.713 1.00 97.00 317 LEU A N 1
ATOM 2555 C CA . LEU A 1 317 ? -29.064 -5.380 28.388 1.00 97.00 317 LEU A CA 1
ATOM 2556 C C . LEU A 1 317 ? -28.881 -5.708 29.874 1.00 97.00 317 LEU A C 1
ATOM 2558 O O . LEU A 1 317 ? -28.699 -6.862 30.264 1.00 97.00 317 LEU A O 1
ATOM 2562 N N . SER A 1 318 ? -28.908 -4.671 30.703 1.00 94.38 318 SER A N 1
ATOM 2563 C CA . SER A 1 318 ? -28.682 -4.756 32.147 1.00 94.38 318 SER A CA 1
ATOM 2564 C C . SER A 1 318 ? -29.970 -4.511 32.929 1.00 94.38 318 SER A C 1
ATOM 2566 O O . SER A 1 318 ? -30.917 -3.910 32.422 1.00 94.38 318 SER A O 1
ATOM 2568 N N . LYS A 1 319 ? -29.999 -4.975 34.183 1.00 91.94 319 LYS A N 1
ATOM 2569 C CA . LYS A 1 319 ? -31.134 -4.829 35.100 1.00 91.94 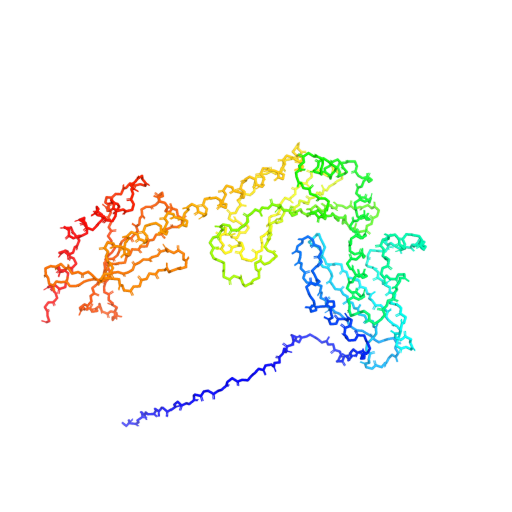319 LYS A CA 1
ATOM 2570 C C . LYS A 1 319 ? -30.657 -4.317 36.457 1.00 91.94 319 LYS A C 1
ATOM 2572 O O . LYS A 1 319 ? -29.725 -4.875 37.028 1.00 91.94 319 LYS A O 1
ATOM 2577 N N . HIS A 1 320 ? -31.345 -3.321 37.007 1.00 91.44 320 HIS A N 1
ATOM 2578 C CA . HIS A 1 320 ? -31.172 -2.861 38.386 1.00 91.44 320 HIS A CA 1
ATOM 2579 C C . HIS A 1 320 ? -32.538 -2.522 38.992 1.00 91.44 320 HIS A C 1
ATOM 2581 O O . HIS A 1 320 ? -33.274 -1.739 38.409 1.00 91.44 320 HIS A O 1
ATOM 2587 N N . ASN A 1 321 ? -32.891 -3.088 40.157 1.00 89.75 321 ASN A N 1
ATOM 2588 C CA . ASN A 1 321 ? -34.150 -2.778 40.865 1.00 89.75 321 ASN A CA 1
ATOM 2589 C C . ASN A 1 321 ? -35.398 -2.893 39.959 1.00 89.75 321 ASN A C 1
ATOM 2591 O O . ASN A 1 321 ? -36.234 -1.991 39.919 1.00 89.75 321 ASN A O 1
ATOM 2595 N N . ASP A 1 322 ? -35.474 -3.982 39.184 1.00 87.44 322 ASP A N 1
ATOM 2596 C CA . ASP A 1 322 ? -36.518 -4.250 38.176 1.00 87.44 322 ASP A CA 1
ATOM 2597 C C . ASP A 1 322 ? -36.628 -3.239 37.021 1.00 87.44 322 ASP A C 1
ATOM 2599 O O . ASP A 1 322 ? -37.541 -3.318 36.201 1.00 87.44 322 ASP A O 1
ATOM 2603 N N . PHE A 1 323 ? -35.647 -2.349 36.887 1.00 89.56 323 PHE A N 1
ATOM 2604 C CA . PHE A 1 323 ? -35.490 -1.452 35.753 1.00 89.56 323 PHE A CA 1
ATOM 2605 C C . PHE A 1 323 ? -34.434 -2.002 34.784 1.00 89.56 323 PHE A C 1
ATOM 2607 O O . PHE A 1 323 ? -33.271 -2.193 35.148 1.00 89.56 323 PHE A O 1
ATOM 2614 N N . PHE A 1 324 ? -34.850 -2.273 33.551 1.00 93.38 324 PHE A N 1
ATOM 2615 C CA . PHE A 1 324 ? -34.004 -2.708 32.447 1.00 93.38 324 PHE A CA 1
ATOM 2616 C C . PHE A 1 324 ? -33.495 -1.506 31.656 1.00 93.38 324 PHE A C 1
ATOM 2618 O O . PHE A 1 324 ? -34.205 -0.525 31.446 1.00 93.38 324 PHE A O 1
ATOM 2625 N N . PHE A 1 325 ? -32.254 -1.580 31.197 1.00 93.69 325 PHE A N 1
ATOM 2626 C CA . PHE A 1 325 ? -31.657 -0.544 30.365 1.00 93.69 325 PHE A CA 1
ATOM 2627 C C . PHE A 1 325 ? -30.558 -1.134 29.490 1.00 93.69 325 PHE A C 1
ATOM 2629 O O . PHE A 1 325 ? -29.929 -2.135 29.840 1.00 93.69 325 PHE A O 1
ATOM 2636 N N . PHE A 1 326 ? -30.302 -0.484 28.361 1.00 96.12 326 PHE A N 1
ATOM 2637 C CA . PHE A 1 326 ? -29.135 -0.781 27.551 1.00 96.12 326 PHE A CA 1
ATOM 2638 C C . PHE A 1 326 ? -27.936 0.027 28.043 1.00 96.12 326 PHE A C 1
ATOM 2640 O O . PHE A 1 326 ? -28.049 1.225 28.309 1.00 96.12 326 PHE A O 1
ATOM 2647 N N . LEU A 1 327 ? -26.783 -0.625 28.133 1.00 97.25 327 LEU A N 1
ATOM 2648 C CA . LEU A 1 327 ? -25.485 0.001 28.328 1.00 97.25 327 LEU A CA 1
ATOM 2649 C C . LEU A 1 327 ? -24.650 -0.217 27.069 1.00 97.25 327 LEU A C 1
ATOM 2651 O O . LEU A 1 327 ? -24.272 -1.342 26.751 1.00 97.25 327 LEU A O 1
ATOM 2655 N N . HIS A 1 328 ? -24.344 0.873 26.378 1.00 97.94 328 HIS A N 1
ATOM 2656 C CA . HIS A 1 328 ? -23.447 0.884 25.232 1.00 97.94 328 HIS A CA 1
ATOM 2657 C C . HIS A 1 328 ? -22.066 1.353 25.677 1.00 97.94 328 HIS A C 1
ATOM 2659 O O . HIS A 1 328 ? -21.928 2.432 26.259 1.00 97.94 328 HIS A O 1
ATOM 2665 N N . ILE A 1 329 ? -21.045 0.561 25.372 1.00 98.25 329 ILE A N 1
ATOM 2666 C CA . ILE A 1 329 ? -19.644 0.862 25.651 1.00 98.25 329 ILE A CA 1
ATOM 2667 C C . ILE A 1 329 ? -18.926 1.002 24.312 1.00 98.25 329 ILE A C 1
ATOM 2669 O O . ILE A 1 329 ? -18.982 0.095 23.486 1.00 98.25 329 ILE A O 1
ATOM 2673 N N . LYS A 1 330 ? -18.249 2.131 24.090 1.00 98.31 330 LYS A N 1
ATOM 2674 C CA . LYS A 1 330 ? -17.459 2.402 22.880 1.00 98.31 330 LYS A CA 1
ATOM 2675 C C . LYS A 1 330 ? -15.995 2.655 23.225 1.00 98.31 330 LYS A C 1
ATOM 2677 O O . LYS A 1 330 ? -15.697 3.460 24.107 1.00 98.31 330 LYS A O 1
ATOM 2682 N N . LEU A 1 331 ? -15.088 2.015 22.493 1.00 97.88 331 LEU A N 1
ATOM 2683 C CA . LEU A 1 331 ? -13.636 2.132 22.627 1.00 97.88 331 LEU A CA 1
ATOM 2684 C C . LEU A 1 331 ? -13.061 2.949 21.464 1.00 97.88 331 LEU A C 1
ATOM 2686 O O . LEU A 1 331 ? -13.374 2.695 20.302 1.00 97.88 331 LEU A O 1
ATOM 2690 N N . SER A 1 332 ? -12.205 3.931 21.758 1.00 94.31 332 SER A N 1
ATOM 2691 C CA . SER A 1 332 ? -11.577 4.760 20.720 1.00 94.31 332 SER A CA 1
ATOM 2692 C C . SER A 1 332 ? -10.315 4.105 20.139 1.00 94.31 332 SER A C 1
ATOM 2694 O O . SER A 1 332 ? -9.738 3.178 20.712 1.00 94.31 332 SER A O 1
ATOM 2696 N N . ASN A 1 333 ? -9.816 4.637 19.021 1.00 89.38 333 ASN A N 1
ATOM 2697 C CA . ASN A 1 333 ? -8.533 4.224 18.428 1.00 89.38 333 ASN A CA 1
ATOM 2698 C C . ASN A 1 333 ? -7.307 4.641 19.255 1.00 89.38 333 ASN A C 1
ATOM 2700 O O . ASN A 1 333 ? -6.187 4.285 18.908 1.00 89.38 333 ASN A O 1
ATOM 2704 N N . LYS A 1 334 ? -7.515 5.379 20.350 1.00 91.50 334 LYS A N 1
ATOM 2705 C CA . LYS A 1 334 ? -6.485 5.715 21.335 1.00 91.50 334 LYS A CA 1
ATOM 2706 C C . LYS A 1 334 ? -6.649 4.930 22.638 1.00 91.50 334 LYS A C 1
ATOM 2708 O O . LYS A 1 334 ? -5.937 5.205 23.594 1.00 91.50 334 LYS A O 1
ATOM 2713 N N . PHE A 1 335 ? -7.578 3.976 22.721 1.00 95.25 335 PHE A N 1
ATOM 2714 C CA . PHE A 1 335 ? -7.678 3.081 23.876 1.00 95.25 335 PHE A CA 1
ATOM 2715 C C . PHE A 1 335 ? -6.358 2.295 24.062 1.00 95.25 335 PHE A C 1
ATOM 2717 O O . PHE A 1 335 ? -5.807 1.815 23.071 1.00 95.25 335 PHE A O 1
ATOM 2724 N N . PRO A 1 336 ? -5.826 2.129 25.286 1.00 94.94 336 PRO A N 1
ATOM 2725 C CA . PRO A 1 336 ? -6.376 2.541 26.578 1.00 94.94 336 PRO A CA 1
ATOM 2726 C C . PRO A 1 336 ? -5.984 3.959 27.028 1.00 94.94 336 PRO A C 1
ATOM 2728 O O . PRO A 1 336 ? -6.336 4.361 28.124 1.00 94.94 336 PRO A O 1
ATOM 2731 N N . SER A 1 337 ? -5.248 4.750 26.247 1.00 94.75 337 SER A N 1
ATOM 2732 C CA . SER A 1 337 ? -4.943 6.136 26.644 1.00 94.75 337 SER A CA 1
ATOM 2733 C C . SER A 1 337 ? -6.214 6.975 26.815 1.00 94.75 337 SER A C 1
ATOM 2735 O O . SER A 1 337 ? -6.333 7.712 27.792 1.00 94.75 337 SER A O 1
ATOM 2737 N N . ASP A 1 338 ? -7.176 6.809 25.906 1.00 94.75 338 ASP A N 1
ATOM 2738 C CA . ASP A 1 338 ? -8.524 7.354 26.064 1.00 94.75 338 ASP A CA 1
ATOM 2739 C C . ASP A 1 338 ? -9.421 6.370 26.843 1.00 94.75 338 ASP A C 1
ATOM 2741 O O . ASP A 1 338 ? -9.446 5.175 26.513 1.00 94.75 338 ASP A O 1
ATOM 2745 N N . PRO A 1 339 ? -10.226 6.851 27.811 1.00 96.56 339 PRO A N 1
ATOM 2746 C CA . PRO A 1 339 ? -11.196 6.014 28.506 1.00 96.56 339 PRO A CA 1
ATOM 2747 C C . PRO A 1 339 ? -12.313 5.521 27.567 1.00 96.56 339 PRO A C 1
ATOM 2749 O O . PRO A 1 339 ? -12.685 6.227 26.619 1.00 96.56 339 PRO A O 1
ATOM 2752 N N . PRO A 1 340 ? -12.924 4.353 27.852 1.00 97.94 340 PRO A N 1
ATOM 2753 C CA . PRO A 1 340 ? -14.166 3.938 27.210 1.00 97.94 340 PRO A CA 1
ATOM 2754 C C . PRO A 1 340 ? -15.272 4.984 27.394 1.00 97.94 340 PRO A C 1
ATOM 2756 O O . PRO A 1 340 ? -15.397 5.603 28.452 1.00 97.94 340 PRO A O 1
ATOM 2759 N N . LYS A 1 341 ? -16.108 5.153 26.369 1.00 98.12 341 LYS A N 1
ATOM 2760 C CA . LYS A 1 341 ? -17.311 5.989 26.434 1.00 98.12 341 LYS A CA 1
ATOM 2761 C C . LYS A 1 341 ? -18.517 5.119 26.744 1.00 98.12 341 LYS A C 1
ATOM 2763 O O . LYS A 1 341 ? -18.752 4.132 26.050 1.00 98.12 341 LYS A O 1
ATOM 2768 N N . TYR A 1 342 ? -19.293 5.526 27.739 1.00 98.00 342 TYR A N 1
ATOM 2769 C CA . TYR A 1 342 ? -20.468 4.800 28.204 1.00 98.00 342 TYR A CA 1
ATOM 2770 C C . TYR A 1 342 ? -21.734 5.591 27.875 1.00 98.00 342 TYR A C 1
ATOM 2772 O O . TYR A 1 342 ? -21.782 6.815 28.014 1.00 98.00 342 TYR A O 1
ATOM 2780 N N . THR A 1 343 ? -22.768 4.907 27.405 1.00 97.19 343 THR A N 1
ATOM 2781 C CA . THR A 1 343 ? -24.070 5.508 27.110 1.00 97.19 343 THR A CA 1
ATOM 2782 C C . THR A 1 343 ? -25.166 4.586 27.600 1.00 97.19 343 THR A C 1
ATOM 2784 O O . THR A 1 343 ? -25.222 3.425 27.205 1.00 97.19 343 THR A O 1
ATOM 2787 N N . LEU A 1 344 ? -26.043 5.112 28.446 1.00 95.62 344 LEU A N 1
ATOM 2788 C CA . LEU A 1 344 ? -27.245 4.414 28.864 1.00 95.62 344 LEU A CA 1
ATOM 2789 C C . LEU A 1 344 ? -28.385 4.722 27.901 1.00 95.62 344 LEU A C 1
ATOM 2791 O O . LEU A 1 344 ? -28.520 5.854 27.441 1.00 95.62 344 LEU A O 1
ATOM 2795 N N . GLN A 1 345 ? -29.222 3.734 27.617 1.00 93.19 345 GLN A N 1
ATOM 2796 C CA . GLN A 1 345 ? -30.407 3.899 26.786 1.00 93.19 345 GLN A CA 1
ATOM 2797 C C . GLN A 1 345 ? -31.605 3.194 27.426 1.00 93.19 345 GLN A C 1
ATOM 2799 O O . GLN A 1 345 ? -31.511 2.059 27.894 1.00 93.19 345 GLN A O 1
ATOM 2804 N N . SER A 1 346 ? -32.745 3.883 27.445 1.00 88.56 346 SER A N 1
ATOM 2805 C CA . SER A 1 346 ? -34.007 3.327 27.942 1.00 88.56 346 SER A CA 1
ATOM 2806 C C . SER A 1 346 ? -34.602 2.319 26.960 1.00 88.56 346 SER A C 1
ATOM 2808 O O . SER A 1 346 ? -34.443 2.460 25.747 1.00 88.56 346 SER A O 1
ATOM 2810 N N . CYS A 1 347 ? -35.336 1.333 27.477 1.00 88.06 347 CYS A N 1
ATOM 2811 C CA . CYS A 1 347 ? -36.126 0.390 26.681 1.00 88.06 347 CYS A CA 1
ATOM 2812 C C . CYS A 1 347 ? -37.647 0.587 26.831 1.00 88.06 347 CYS A C 1
ATOM 2814 O O . CYS A 1 347 ? -38.412 -0.248 26.360 1.00 88.06 347 CYS A O 1
ATOM 2816 N N . TYR A 1 348 ? -38.096 1.655 27.505 1.00 85.88 348 TYR A N 1
ATOM 2817 C CA . TYR A 1 348 ? -39.504 1.807 27.908 1.00 85.88 348 TYR A CA 1
ATOM 2818 C C . TYR A 1 348 ? -40.282 2.884 27.158 1.00 85.88 348 TYR A C 1
ATOM 2820 O O . TYR A 1 348 ? -41.474 2.724 26.917 1.00 85.88 348 TYR A O 1
ATOM 2828 N N . GLN A 1 349 ? -39.645 4.014 26.863 1.00 79.50 349 GLN A N 1
ATOM 2829 C CA . GLN A 1 349 ? -40.311 5.185 26.299 1.00 79.50 349 GLN A CA 1
ATOM 2830 C C . GLN A 1 349 ? -39.448 5.785 25.204 1.00 79.50 349 GLN A C 1
ATOM 2832 O O . GLN A 1 349 ? -38.226 5.821 25.330 1.00 79.50 349 GLN A O 1
ATOM 2837 N N . VAL A 1 350 ? -40.103 6.290 24.165 1.00 81.62 350 VAL A N 1
ATOM 2838 C CA . VAL A 1 350 ? -39.485 7.111 23.126 1.00 81.62 350 VAL A CA 1
ATOM 2839 C C . VAL A 1 350 ? -39.618 8.596 23.472 1.00 81.62 350 VAL A C 1
ATOM 2841 O O . VAL A 1 350 ? -40.512 9.007 24.216 1.00 81.62 350 VAL A O 1
ATOM 2844 N N . ASN A 1 351 ? -38.703 9.420 22.971 1.00 79.19 351 ASN A N 1
ATOM 2845 C CA . ASN A 1 351 ? -38.810 10.873 23.050 1.00 79.19 351 ASN A CA 1
ATOM 2846 C C . ASN A 1 351 ? -39.865 11.408 22.055 1.00 79.19 351 ASN A C 1
ATOM 2848 O O . ASN A 1 351 ? -40.509 10.660 21.322 1.00 79.19 351 ASN A O 1
ATOM 2852 N N . THR A 1 352 ? -40.020 12.732 22.004 1.00 81.81 352 THR A N 1
ATOM 2853 C CA . THR A 1 352 ? -40.929 13.426 21.072 1.00 81.81 352 THR A CA 1
ATOM 2854 C C . THR A 1 352 ? -40.591 13.209 19.594 1.00 81.81 352 THR A C 1
ATOM 2856 O O . THR A 1 352 ? -41.412 13.519 18.740 1.00 81.81 352 THR A O 1
ATOM 2859 N N . PHE A 1 353 ? -39.404 12.680 19.292 1.00 84.94 353 PHE A N 1
ATOM 2860 C CA . PHE A 1 353 ? -38.929 12.351 17.947 1.00 84.94 353 PHE A CA 1
ATOM 2861 C C . PHE A 1 353 ? -39.019 10.848 17.642 1.00 84.94 353 PHE A C 1
ATOM 2863 O O . PHE A 1 353 ? -38.476 10.394 16.641 1.00 84.94 353 PHE A O 1
ATOM 2870 N N . ASN A 1 354 ? -39.716 10.075 18.483 1.00 82.94 354 ASN A N 1
ATOM 2871 C CA . ASN A 1 354 ? -39.863 8.626 18.355 1.00 82.94 354 ASN A CA 1
ATOM 2872 C C . ASN A 1 354 ? -38.535 7.841 18.472 1.00 82.94 354 ASN A C 1
ATOM 2874 O O . ASN A 1 354 ? -38.408 6.735 17.950 1.00 82.94 354 ASN A O 1
ATOM 2878 N N . GLU A 1 355 ? -37.547 8.390 19.182 1.00 84.62 355 GLU A N 1
ATOM 2879 C CA . GLU A 1 355 ? -36.256 7.743 19.441 1.00 84.62 355 GLU A CA 1
ATOM 2880 C C . GLU A 1 355 ? -36.138 7.296 20.898 1.00 84.62 355 GLU A C 1
ATOM 2882 O O . GLU A 1 355 ? -36.630 7.965 21.810 1.00 84.62 355 GLU A O 1
ATOM 2887 N N . LEU A 1 356 ? -35.426 6.195 21.145 1.00 84.06 356 LEU A N 1
ATOM 2888 C CA . LEU A 1 356 ? -35.124 5.754 22.506 1.00 84.06 356 LEU A CA 1
ATOM 2889 C C . LEU A 1 356 ? -34.119 6.718 23.164 1.00 84.06 356 LEU A C 1
ATOM 2891 O O . LEU A 1 356 ? -33.004 6.869 22.658 1.00 84.06 356 LEU A O 1
ATOM 2895 N N . PRO A 1 357 ? -34.471 7.365 24.291 1.00 85.25 357 PRO A N 1
ATOM 2896 C CA . PRO A 1 357 ? -33.617 8.351 24.935 1.00 85.25 357 PRO A CA 1
ATOM 2897 C C . PRO A 1 357 ? -32.292 7.748 25.395 1.00 85.25 357 PRO A C 1
ATOM 2899 O O . PRO A 1 357 ? -32.254 6.655 25.973 1.00 85.25 357 PRO A O 1
ATOM 2902 N N . ARG A 1 358 ? -31.217 8.505 25.162 1.00 89.56 358 ARG A N 1
ATOM 2903 C CA . ARG A 1 358 ? -29.839 8.151 25.502 1.00 89.56 358 ARG A CA 1
ATOM 2904 C C . ARG A 1 358 ? -29.250 9.159 26.477 1.00 89.56 358 ARG A C 1
ATOM 2906 O O . ARG A 1 358 ? -29.465 10.358 26.331 1.00 89.56 358 ARG A O 1
ATOM 2913 N N . HIS A 1 359 ? -28.463 8.665 27.421 1.00 89.88 359 HIS A N 1
ATOM 2914 C CA . HIS A 1 359 ? -27.742 9.459 28.409 1.00 89.88 359 HIS A CA 1
ATOM 2915 C C . HIS A 1 359 ? -26.262 9.092 28.364 1.00 89.88 359 HIS A C 1
ATOM 2917 O O . HIS A 1 359 ? -25.887 7.947 28.628 1.00 89.88 359 HIS A O 1
ATOM 2923 N N . ALA A 1 360 ? -25.421 10.046 27.971 1.00 94.06 360 ALA A N 1
ATOM 2924 C CA . ALA A 1 360 ? -23.978 9.864 28.006 1.00 94.06 360 ALA A CA 1
ATOM 2925 C C . ALA A 1 360 ? -23.501 9.927 29.459 1.00 94.06 360 ALA A C 1
ATOM 2927 O O . ALA A 1 360 ? -23.828 10.864 30.183 1.00 94.06 360 ALA A O 1
ATOM 2928 N N . VAL A 1 361 ? -22.717 8.936 29.875 1.00 95.56 361 VAL A N 1
ATOM 2929 C CA . VAL A 1 361 ? -22.152 8.902 31.223 1.00 95.56 361 VAL A CA 1
ATOM 2930 C C . VAL A 1 361 ? -20.772 9.548 31.194 1.00 95.56 361 VAL A C 1
ATOM 2932 O O . VAL A 1 361 ? -19.926 9.214 30.359 1.00 95.56 361 VAL A O 1
ATOM 2935 N N . HIS A 1 362 ? -20.540 10.467 32.124 1.00 94.06 362 HIS A N 1
ATOM 2936 C CA . HIS A 1 362 ? -19.301 11.228 32.236 1.00 94.06 362 HIS A CA 1
ATOM 2937 C C . HIS A 1 362 ? -18.577 10.909 33.546 1.00 94.06 362 HIS A C 1
ATOM 2939 O O . HIS A 1 362 ? -19.169 10.368 34.471 1.00 94.06 362 HIS A O 1
ATOM 2945 N N . ASN A 1 363 ? -17.286 11.251 33.626 1.00 93.62 363 ASN A N 1
ATOM 2946 C CA . ASN A 1 363 ? -16.472 11.132 34.846 1.00 93.62 363 ASN A CA 1
ATOM 2947 C C . ASN A 1 363 ? -16.428 9.723 35.468 1.00 93.62 363 ASN A C 1
ATOM 2949 O O . ASN A 1 363 ? -16.235 9.579 36.675 1.00 93.62 363 ASN A O 1
ATOM 2953 N N . VAL A 1 364 ? -16.569 8.683 34.640 1.00 96.25 364 VAL A N 1
ATOM 2954 C CA . VAL A 1 364 ? -16.395 7.296 35.079 1.00 96.25 364 VAL A CA 1
ATOM 2955 C C . VAL A 1 364 ? -14.949 7.102 35.556 1.00 96.25 364 VAL A C 1
ATOM 2957 O O . VAL A 1 364 ? -14.027 7.471 34.819 1.00 96.25 364 VAL A O 1
ATOM 2960 N N . PRO A 1 365 ? -14.718 6.528 36.753 1.00 96.38 365 PRO A N 1
ATOM 2961 C CA . PRO A 1 365 ? -13.377 6.227 37.239 1.00 96.38 365 PRO A CA 1
ATOM 2962 C C . PRO A 1 365 ? -12.598 5.390 36.226 1.00 96.38 365 PRO A C 1
ATOM 2964 O O . PRO A 1 365 ? -13.081 4.364 35.748 1.00 96.38 365 PRO A O 1
ATOM 2967 N N . TYR A 1 366 ? -11.386 5.830 35.895 1.00 97.50 366 TYR A N 1
ATOM 2968 C CA . TYR A 1 366 ? -10.580 5.175 34.876 1.00 97.50 366 TYR A CA 1
ATOM 2969 C C . TYR A 1 366 ? -9.086 5.326 35.136 1.00 97.50 366 TYR A C 1
ATOM 2971 O O . TYR A 1 366 ? -8.605 6.391 35.525 1.00 97.50 366 TYR A O 1
ATOM 2979 N N . SER A 1 367 ? -8.338 4.266 34.836 1.00 96.62 367 SER A N 1
ATOM 2980 C CA . SER A 1 367 ? -6.897 4.340 34.644 1.00 96.62 367 SER A CA 1
ATOM 2981 C C . SER A 1 367 ? -6.492 3.483 33.446 1.00 96.62 367 SER A C 1
ATOM 2983 O O . SER A 1 367 ? -6.873 2.311 33.399 1.00 96.62 367 SER A O 1
ATOM 2985 N N . PRO A 1 368 ? -5.642 3.995 32.536 1.00 95.06 368 PRO A N 1
ATOM 2986 C CA . PRO A 1 368 ? -5.120 3.220 31.406 1.00 95.06 368 PRO A CA 1
ATOM 2987 C C . PRO A 1 368 ? -4.286 2.004 31.843 1.00 95.06 368 PRO A C 1
ATOM 2989 O O . PRO A 1 368 ? -4.016 1.116 31.040 1.00 95.06 368 PRO A O 1
ATOM 2992 N N . ARG A 1 369 ? -3.848 1.971 33.112 1.00 95.62 369 ARG A N 1
ATOM 2993 C CA . ARG A 1 369 ? -3.026 0.899 33.694 1.00 95.62 369 ARG A CA 1
ATOM 2994 C C . ARG A 1 369 ? -3.843 -0.238 34.303 1.00 95.62 369 ARG A C 1
ATOM 2996 O O . ARG A 1 369 ? -3.254 -1.230 34.719 1.00 95.62 369 ARG A O 1
ATOM 3003 N N . TRP A 1 370 ? -5.158 -0.078 34.439 1.00 97.75 370 TRP A N 1
ATOM 3004 C CA . TRP A 1 370 ? -6.002 -1.131 34.994 1.00 97.75 370 TRP A CA 1
ATOM 3005 C C . TRP A 1 370 ? -6.101 -2.312 34.032 1.00 97.75 370 TRP A C 1
ATOM 3007 O O . TRP A 1 370 ? -6.067 -2.156 32.813 1.00 97.75 370 TRP A O 1
ATOM 3017 N N . ASP A 1 371 ? -6.227 -3.509 34.588 1.00 97.00 371 ASP A N 1
ATOM 3018 C CA . ASP A 1 371 ? -6.641 -4.663 33.808 1.00 97.00 371 ASP A CA 1
ATOM 3019 C C . ASP A 1 371 ? -8.131 -4.533 33.415 1.00 97.00 371 ASP A C 1
ATOM 3021 O O . ASP A 1 371 ? -8.896 -3.818 34.078 1.00 97.00 371 ASP A O 1
ATOM 3025 N N . PRO A 1 372 ? -8.570 -5.223 32.348 1.00 97.88 372 PRO A N 1
ATOM 3026 C CA . PRO A 1 372 ? -9.955 -5.183 31.889 1.00 97.88 372 PRO A CA 1
ATOM 3027 C C . PRO A 1 372 ? -11.014 -5.470 32.956 1.00 97.88 372 PRO A C 1
ATOM 3029 O O . PRO A 1 372 ? -12.054 -4.811 32.969 1.00 97.88 372 PRO A O 1
ATOM 3032 N N . HIS A 1 373 ? -10.765 -6.425 33.858 1.00 98.00 373 HIS A N 1
ATOM 3033 C CA . HIS A 1 373 ? -11.741 -6.812 34.877 1.00 98.00 373 HIS A CA 1
ATOM 3034 C C . HIS A 1 373 ? -11.975 -5.652 35.844 1.00 98.00 373 HIS A C 1
ATOM 3036 O O . HIS A 1 373 ? -13.120 -5.288 36.129 1.00 98.00 373 HIS A O 1
ATOM 3042 N N . ARG A 1 374 ? -10.895 -5.009 36.301 1.00 98.06 374 ARG A N 1
ATOM 3043 C CA . ARG A 1 374 ? -10.993 -3.814 37.141 1.00 98.06 374 ARG A CA 1
ATOM 3044 C C . ARG A 1 374 ? -11.661 -2.647 36.413 1.00 98.06 374 ARG A C 1
ATOM 3046 O O . ARG A 1 374 ? -12.523 -2.005 37.007 1.00 98.06 374 ARG A O 1
ATOM 3053 N N . MET A 1 375 ? -11.305 -2.384 35.150 1.00 98.00 375 MET A N 1
ATOM 3054 C CA . MET A 1 375 ? -11.937 -1.314 34.360 1.00 98.00 375 MET A CA 1
ATOM 3055 C C . MET A 1 375 ? -13.460 -1.467 34.308 1.00 98.00 375 MET A C 1
ATOM 3057 O O . MET A 1 375 ? -14.182 -0.502 34.550 1.00 98.00 375 MET A O 1
ATOM 3061 N N . LEU A 1 376 ? -13.940 -2.678 34.023 1.00 97.69 376 LEU A N 1
ATOM 3062 C CA . LEU A 1 376 ? -15.368 -2.980 33.959 1.00 97.69 376 LEU A CA 1
ATOM 3063 C C . LEU A 1 376 ? -16.023 -2.900 35.340 1.00 97.69 376 LEU A C 1
ATOM 3065 O O . LEU A 1 376 ? -17.053 -2.251 35.483 1.00 97.69 376 LEU A O 1
ATOM 3069 N N . THR A 1 377 ? -15.405 -3.485 36.366 1.00 97.50 377 THR A N 1
ATOM 3070 C CA . THR A 1 377 ? -15.947 -3.487 37.735 1.00 97.50 377 THR A CA 1
ATOM 3071 C C . THR A 1 377 ? -16.181 -2.066 38.254 1.00 97.50 377 THR A C 1
ATOM 3073 O O . THR A 1 377 ? -17.274 -1.748 38.722 1.00 97.50 377 THR A O 1
ATOM 3076 N N . GLU A 1 378 ? -15.181 -1.189 38.134 1.00 97.69 378 GLU A N 1
ATOM 3077 C CA . GLU A 1 378 ? -15.283 0.206 38.584 1.00 97.69 378 GLU A CA 1
ATOM 3078 C C . GLU A 1 378 ? -16.321 0.992 37.772 1.00 97.69 378 GLU A C 1
ATOM 3080 O O . GLU A 1 378 ? -17.122 1.739 38.341 1.00 97.69 378 GLU A O 1
ATOM 3085 N N . ALA A 1 379 ? -16.361 0.785 36.451 1.00 97.25 379 ALA A N 1
ATOM 3086 C CA . ALA A 1 379 ? -17.330 1.446 35.585 1.00 97.25 379 ALA A CA 1
ATOM 3087 C C . ALA A 1 379 ? -18.771 1.042 35.916 1.00 97.25 379 ALA A C 1
ATOM 3089 O O . ALA A 1 379 ? -19.631 1.907 36.082 1.00 97.25 379 ALA A O 1
ATOM 3090 N N . PHE A 1 380 ? -19.040 -0.255 36.066 1.00 95.81 380 PHE A N 1
ATOM 3091 C CA . PHE A 1 380 ? -20.372 -0.749 36.406 1.00 95.81 380 PHE A CA 1
ATOM 3092 C C . PHE A 1 380 ? -20.809 -0.286 37.791 1.00 95.81 380 PHE A C 1
ATOM 3094 O O . PHE A 1 380 ? -21.921 0.220 37.929 1.00 95.81 380 PHE A O 1
ATOM 3101 N N . ASN A 1 381 ? -19.935 -0.372 38.798 1.00 95.75 381 ASN A N 1
ATOM 3102 C CA . ASN A 1 381 ? -20.239 0.123 40.141 1.00 95.75 381 ASN A CA 1
ATOM 3103 C C . ASN A 1 381 ? -20.601 1.614 40.125 1.00 95.75 381 ASN A C 1
ATOM 3105 O O . ASN A 1 381 ? -21.571 2.022 40.766 1.00 95.75 381 ASN A O 1
ATOM 3109 N N . TYR A 1 382 ? -19.859 2.424 39.363 1.00 96.69 382 TYR A N 1
ATOM 3110 C CA . TYR A 1 382 ? -20.154 3.845 39.199 1.00 96.69 382 TYR A CA 1
ATOM 3111 C C . TYR A 1 382 ? -21.507 4.083 38.516 1.00 96.69 382 TYR A C 1
ATOM 3113 O O . TYR A 1 382 ? -22.314 4.865 39.019 1.00 96.69 382 TYR A O 1
ATOM 3121 N N . ILE A 1 383 ? -21.768 3.399 37.399 1.00 95.50 383 ILE A N 1
ATOM 3122 C CA . ILE A 1 383 ? -22.992 3.554 36.601 1.00 95.50 383 ILE A CA 1
ATOM 3123 C C . ILE A 1 383 ? -24.230 3.166 37.416 1.00 95.50 383 ILE A C 1
ATOM 3125 O O . ILE A 1 383 ? -25.178 3.945 37.507 1.00 95.50 383 ILE A O 1
ATOM 3129 N N . ILE A 1 384 ? -24.207 1.989 38.047 1.00 93.69 384 ILE A N 1
ATOM 3130 C CA . ILE A 1 384 ? -25.297 1.478 38.888 1.00 93.69 384 ILE A CA 1
ATOM 3131 C C . ILE A 1 384 ? -25.598 2.458 40.023 1.00 93.69 384 ILE A C 1
ATOM 3133 O O . ILE A 1 384 ? -26.752 2.826 40.227 1.00 93.69 384 ILE A O 1
ATOM 3137 N N . LYS A 1 385 ? -24.560 2.928 40.723 1.00 92.31 385 LYS A N 1
ATOM 3138 C CA . LYS A 1 385 ? -24.717 3.788 41.899 1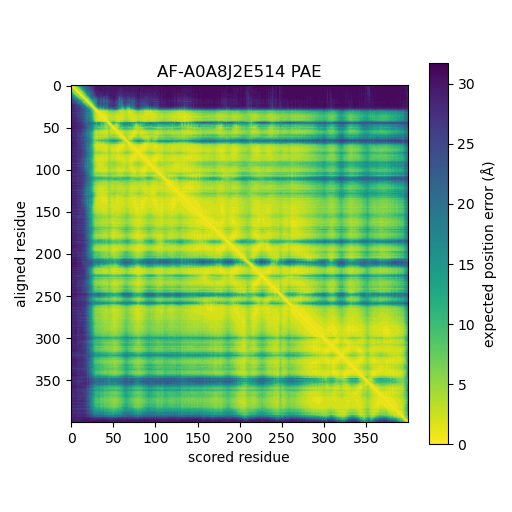.00 92.31 385 LYS A CA 1
ATOM 3139 C C . LYS A 1 385 ? -25.195 5.202 41.563 1.00 92.31 385 LYS A C 1
ATOM 3141 O O . LYS A 1 385 ? -25.960 5.768 42.339 1.00 92.31 385 LYS A O 1
ATOM 3146 N N . ASN A 1 386 ? -24.711 5.791 40.469 1.00 92.00 386 ASN A N 1
ATOM 3147 C CA . ASN A 1 386 ? -24.857 7.232 40.238 1.00 92.00 386 ASN A CA 1
ATOM 3148 C C . ASN A 1 386 ? -25.766 7.590 39.057 1.00 92.00 386 ASN A C 1
ATOM 3150 O O . ASN A 1 386 ? -26.375 8.655 39.082 1.00 92.00 386 ASN A O 1
ATOM 3154 N N . GLU A 1 387 ? -25.880 6.732 38.041 1.00 92.69 387 GLU A N 1
ATOM 3155 C CA . GLU A 1 387 ? -26.479 7.106 36.750 1.00 92.69 387 GLU A CA 1
ATOM 3156 C C . GLU A 1 387 ? -27.841 6.445 36.506 1.00 92.69 387 GLU A C 1
ATOM 3158 O O . GLU A 1 387 ? -28.748 7.071 35.956 1.00 92.69 387 GLU A O 1
ATOM 3163 N N . VAL A 1 388 ? -28.025 5.191 36.939 1.00 89.06 388 VAL A N 1
ATOM 3164 C CA . VAL A 1 388 ? -29.249 4.425 36.635 1.00 89.06 388 VAL A CA 1
ATOM 3165 C C . VAL A 1 388 ? -30.495 5.040 37.274 1.00 89.06 388 VAL A C 1
ATOM 3167 O O . VAL A 1 388 ? -31.525 5.163 36.610 1.00 89.06 388 VAL A O 1
ATOM 3170 N N . GLU A 1 389 ? -30.420 5.487 38.529 1.00 85.50 389 GLU A N 1
ATOM 3171 C CA . GLU A 1 389 ? -31.569 6.123 39.191 1.00 85.50 389 GLU A CA 1
ATOM 3172 C C . GLU A 1 389 ? -31.897 7.501 38.590 1.00 85.50 389 GLU A C 1
ATOM 3174 O O . GLU A 1 389 ? -33.066 7.885 38.524 1.00 85.50 389 GLU A O 1
ATOM 3179 N N . GLN A 1 390 ? -30.902 8.230 38.068 1.00 84.25 390 GLN A N 1
ATOM 3180 C CA . GLN A 1 390 ? -31.151 9.481 37.340 1.00 84.25 390 GLN A CA 1
ATOM 3181 C C . GLN A 1 390 ? -31.911 9.210 36.042 1.00 84.25 390 GLN A C 1
ATOM 3183 O O . GLN A 1 390 ? -32.924 9.858 35.768 1.00 84.25 390 GLN A O 1
ATOM 3188 N N . LEU A 1 391 ? -31.464 8.206 35.283 1.00 84.62 391 LEU A N 1
ATOM 3189 C CA . LEU A 1 391 ? -32.130 7.751 34.070 1.00 84.62 391 LEU A CA 1
ATOM 3190 C C . LEU A 1 391 ? -33.574 7.316 34.370 1.00 84.62 391 LEU A C 1
ATOM 3192 O O . LEU A 1 391 ? -34.509 7.784 33.726 1.00 84.62 391 LEU A O 1
ATOM 3196 N N . ARG A 1 392 ? -33.789 6.502 35.409 1.00 84.12 392 ARG A N 1
ATOM 3197 C CA . ARG A 1 392 ? -35.127 6.079 35.858 1.00 84.12 392 ARG A CA 1
ATOM 3198 C C . ARG A 1 392 ? -36.010 7.262 36.277 1.00 84.12 392 ARG A C 1
ATOM 3200 O O . ARG A 1 392 ? -37.203 7.302 35.953 1.00 84.12 392 ARG A O 1
ATOM 3207 N N . GLY A 1 393 ? -35.436 8.238 36.979 1.00 78.69 393 GLY A N 1
ATOM 3208 C CA . GLY A 1 393 ? -36.118 9.448 37.435 1.00 78.69 393 GLY A CA 1
ATOM 3209 C C . GLY A 1 393 ? -36.625 10.326 36.288 1.00 78.69 393 GLY A C 1
ATOM 3210 O O . GLY A 1 393 ? -37.709 10.904 36.398 1.00 78.69 393 GLY A O 1
ATOM 3211 N N . GLN A 1 394 ? -35.903 10.375 35.164 1.00 74.88 394 GLN A N 1
ATOM 3212 C CA . GLN A 1 394 ? -36.349 11.087 33.961 1.00 74.88 394 GLN A CA 1
ATOM 3213 C C . GLN A 1 394 ? -37.626 10.475 33.356 1.00 74.88 394 GLN A C 1
ATOM 3215 O O . GLN A 1 394 ? -38.464 11.215 32.841 1.00 74.88 394 GLN A O 1
ATOM 3220 N N . PHE A 1 395 ? -37.830 9.158 33.482 1.00 68.50 395 PHE A N 1
ATOM 3221 C CA . PHE A 1 395 ? -39.006 8.465 32.930 1.00 68.50 395 PHE A CA 1
ATOM 3222 C C . PHE A 1 395 ? -40.184 8.366 33.897 1.00 68.50 395 PHE A C 1
ATOM 3224 O O . PHE A 1 395 ? -41.333 8.336 33.467 1.00 68.50 395 PHE A O 1
ATOM 3231 N N . SER A 1 396 ? -39.929 8.386 35.206 1.00 62.91 396 SER A N 1
ATOM 3232 C CA . SER A 1 396 ? -40.999 8.367 36.217 1.00 62.91 396 SER A CA 1
ATOM 3233 C C . SER A 1 396 ? -41.756 9.703 36.310 1.00 62.91 396 SER A C 1
ATOM 3235 O O . SER A 1 396 ? -42.883 9.747 36.799 1.00 62.91 396 SER A O 1
ATOM 3237 N N . ARG A 1 397 ? -41.145 10.808 35.853 1.00 53.78 397 ARG A N 1
ATOM 3238 C CA . ARG A 1 397 ? -41.702 12.173 35.947 1.00 53.78 397 ARG A CA 1
ATOM 3239 C C . ARG A 1 397 ? -42.601 12.581 34.779 1.00 53.78 397 ARG A C 1
ATOM 3241 O O . ARG A 1 397 ? -43.278 13.599 34.884 1.00 53.78 397 ARG A O 1
ATOM 3248 N N . ARG A 1 398 ? -42.663 11.796 33.701 1.00 51.19 398 ARG A N 1
ATOM 3249 C CA . ARG A 1 398 ? -43.653 11.972 32.629 1.00 51.19 398 ARG A CA 1
ATOM 3250 C C . ARG A 1 398 ? -44.873 11.105 32.939 1.00 51.19 398 ARG A C 1
ATOM 3252 O O . ARG A 1 398 ? -45.028 10.018 32.392 1.00 51.19 398 ARG A O 1
ATOM 3259 N N . LYS A 1 399 ? -45.698 11.555 33.892 1.00 39.47 399 LYS A N 1
ATOM 3260 C CA . LYS A 1 399 ? -47.071 11.049 34.010 1.00 39.47 399 LYS A CA 1
ATOM 3261 C C . LYS A 1 399 ? -47.875 11.588 32.825 1.00 39.47 399 LYS A C 1
ATOM 3263 O O . LYS A 1 399 ? -47.738 12.763 32.493 1.00 39.47 399 LYS A O 1
ATOM 3268 N N . TRP A 1 400 ? -48.613 10.669 32.211 1.00 37.84 400 TRP A N 1
ATOM 3269 C CA . TRP A 1 400 ? -49.571 10.854 31.125 1.00 37.84 400 TRP A CA 1
ATOM 3270 C C . TRP A 1 400 ? -50.556 11.990 31.376 1.00 37.84 400 TRP A C 1
ATOM 3272 O O . TRP A 1 400 ? -50.957 12.152 32.555 1.00 37.84 400 TRP A O 1
#

Foldseek 3Di:
DDDDDDDDDDDDDDDDDDDDDDDDDDDQQAEDVLCVLQVCCQQVPQLQAALLRHGKDWDDFDPPVPDSYTQKTWIFHDALNHTWTKIWGDDPVCSQAATDIDTPLCPPPVDDDPVNCCVQQVLNVVPGSVDSCSSSSNVRSVSVVVQVVQLVLQCVQVQSVCLVVLQCVLDPFDSRQWGKHFPPSDNDGFKMKIKGWDDDDLPLAFDFPDPPCVSWTKIWIWMFGDPNSQDIDIFIDTDPRVCRQLNGSVVQDQDDDGSVDGCSRRVVVSSVSVNVSRVLSSVLQVLLVQLVVLCCVVQVVFWDDADPRRSQKTWGFDDDPNATWIWIWGDDSPPPVDPIWIKIWHPPDADPVRHTDIDTDPDQDDDSPDGSNVSVVSRVVCCNPPPVVVVVVVVVPPDD